Protein AF-A0A7C1VZG2-F1 (afdb_monomer)

Solvent-accessible surface area (backbone atoms only — not comparable to full-atom values): 20746 Å² total; per-residue (Å²): 132,78,43,41,34,34,38,37,45,49,67,39,69,94,71,36,30,38,39,40,37,34,20,39,73,89,64,48,80,74,31,67,35,80,45,73,56,49,68,76,61,43,69,51,52,51,30,42,50,36,44,66,66,42,38,72,68,43,35,73,30,78,43,99,89,41,104,49,66,36,50,52,58,54,49,51,41,51,46,7,24,46,40,20,51,70,69,39,20,67,69,40,34,52,65,74,67,55,81,78,54,62,30,37,41,36,38,37,33,67,77,49,55,78,40,34,54,47,34,32,58,70,50,40,55,72,44,44,25,13,88,41,85,94,45,71,27,39,27,72,64,22,29,35,20,51,34,74,46,72,41,96,69,72,71,89,65,87,70,82,72,88,85,62,60,99,83,52,64,46,30,36,37,40,38,31,23,74,43,46,88,92,66,72,66,66,50,67,62,38,49,52,51,43,50,48,46,42,62,70,60,25,46,83,80,39,64,66,45,80,48,78,44,70,70,79,35,27,74,65,58,50,28,53,51,28,40,73,63,52,29,36,45,32,38,40,40,37,32,54,35,39,73,35,26,36,40,24,27,32,100,86,71,43,77,32,80,43,40,28,44,51,57,51,50,42,31,50,76,30,62,21,51,77,30,55,31,38,37,40,51,20,28,18,19,44,20,51,47,43,92,73,56,78,68,58,52,63,55,49,71,78,62,78,74,86,79,75,91,59,61,65,73,93,55,73,56,83,28,37,72,42,13,21,37,54,34,28,43,76,63,63,30,78,39,38,39,18,14,43,36,78,70,55,65,73,54,46,39,52,39,52,46,40,23,47,42,30,33,62,53,70,60,40,54,70,50,52,10,47,10,46,27,42,31,57,51,64,71,38,94,86,54,60,67,69,64,63,60,19,68,40,60

Radius of gyration: 21.01 Å; Cα contacts (8 Å, |Δi|>4): 826; chains: 1; bounding box: 59×44×56 Å

Nearest PDB structures (foldseek):
  8tl0-assembly1_A  TM=5.746E-01  e=4.689E-08  Haliangium ochraceum
  8tl0-assembly1_C  TM=5.788E-01  e=1.585E-07  Haliangium ochraceum
  8tl0-assembly1_B  TM=5.160E-01  e=3.364E-08  Haliangium ochraceum
  8tl0-assembly1_D  TM=5.743E-01  e=2.336E-07  Haliangium ochraceum
  7xc7-assembly1_D  TM=5.995E-01  e=3.845E-07  Candidatus Scalindua brodae

Mean predicted aligned error: 8.51 Å

Sequence (393 aa):
MSNLFILDIETHPTENKATLRLRDARGEHIAAHQLHISGDHAFEWVGLFNTREHVERYADNLLPDKQTQLSADELIAQLGVFLGREVLGEAIFSQLYAGIQQRTLLIGLPDTEEDRLAAAFARVPWEIARPSLDKPPLLADHAFAVRAITGAQLPQDREIPLALARNETLRVLLIFADADESRPLAVRLERERLLTLFFEDILPTRLVQIDSLCYGVTRDTIAAQVRKAKGYHIVHWSGHGNHDSLVLLGADGKADILHGAELVTLFNKAGGFVPSLVFLSACHSGAFVSAADWAQWKAKINLGLQETKDLPESIATQQGYTSTALALLRAGVPQVVAMRYTVEDSYARQLAVRFYRYLLGEQHSADAALAMARGQLAAEAHIGAIVHTTPLL

Foldseek 3Di:
DAQEKEWEWADDVVQQKIKTWIAGLVRHTQDIDIDHQFPVCQLLLCCQLPVPVSLVVQAQHCDPPDNDHHHSQRSLLVSQQCCLPRVCHPRRNCVLPDDQEAHEYEYEAEQDQQPLVSLSVLLGLNQSHDNHSPTHGSLQRHLYAYHYDYDPDDDNDPFLALDDDPPGAAEEEEEAAAQDPVDGFPSVVLVVLQVCLCVPQFVVPGRYDYHYDHPQDDLVVLLVVLLVVQAHQEYEYAAEDDFQWGWHQDPVSHTDTHGLLNSQVSNVVSNHHQHLEYEDNYFQQSAQWDPDDPPVVVVVVVPDDDDPPTHNPVSVDRGGGGHSQNSSVVSPHNYYKFWNGDAHSVLSSQLVSQLCCCCRRVVDGSRSSNSVSLNVVVVPPPDRPVNSSTIHD

Secondary structure (DSSP, 8-state):
--SEEEEEEEEEGGGTEEEEEEEETT--EEEEEEEE--STTHHHHHHHHTHHHHHHHHTTSB-SS-S-B--HHHHHHHHHHHIIIIISHHHHHHHHHSSSS-EEEEEEE-S-TT-HHHHHHTT--GGG--SSTTS--HHHHH-EEEEEEESS---S-SS------TTPPEEEEEEEE---TTS---HHHHHHHHHHHIIIIITTTS-EEEEEE-SS--HHHHHHHHHHHT--SEEEEEE-EETTEEEEE-TTSSEEEE-HHHHHHHHHHTT----SEEEEESTTTT-----S-HHHHHHHHTTTPPPPTTS-GGG-S------HHHHHHHTT-S-EEEESS---HHHHHHHHHHHHIIIIIS---HHHHHHHHHHHHHTSTTS-HHHHTSEE-

pLDDT: mean 81.04, std 16.27, range [33.25, 97.81]

Structure (mmCIF, N/CA/C/O backbone):
data_AF-A0A7C1VZG2-F1
#
_entry.id   AF-A0A7C1VZG2-F1
#
loop_
_atom_site.group_PDB
_atom_site.id
_atom_site.type_symbol
_atom_site.label_atom_id
_atom_site.label_alt_id
_atom_site.label_comp_id
_atom_site.label_asym_id
_atom_site.label_entity_id
_atom_site.label_seq_id
_atom_site.pdbx_PDB_ins_code
_atom_site.Cartn_x
_atom_site.Cartn_y
_atom_site.Cartn_z
_atom_site.occupancy
_atom_site.B_iso_or_equiv
_atom_site.auth_seq_id
_atom_site.auth_comp_id
_atom_site.auth_asym_id
_atom_site.auth_atom_id
_atom_site.pdbx_PDB_model_num
ATOM 1 N N . MET A 1 1 ? -12.866 8.047 -19.973 1.00 54.44 1 MET A N 1
ATOM 2 C CA . MET A 1 1 ? -11.677 7.173 -19.896 1.00 54.44 1 MET A CA 1
ATOM 3 C C . MET A 1 1 ? -11.772 6.404 -18.589 1.00 54.44 1 MET A C 1
ATOM 5 O O . MET A 1 1 ? -12.346 6.946 -17.655 1.00 54.44 1 MET A O 1
ATOM 9 N N . SER A 1 2 ? -11.336 5.144 -18.544 1.00 61.97 2 SER A N 1
ATOM 10 C CA . SER A 1 2 ? -11.346 4.373 -17.293 1.00 61.97 2 SER A CA 1
ATOM 11 C C . SER A 1 2 ? -10.241 4.882 -16.367 1.00 61.97 2 SER A C 1
ATOM 13 O O . SER A 1 2 ? -9.118 5.092 -16.830 1.00 61.97 2 SER A O 1
ATOM 15 N N . ASN A 1 3 ? -10.555 5.057 -15.083 1.00 81.00 3 ASN A N 1
ATOM 16 C CA . ASN A 1 3 ? -9.554 5.327 -14.046 1.00 81.00 3 ASN A CA 1
ATOM 17 C C . ASN A 1 3 ? -8.938 4.030 -13.514 1.00 81.00 3 ASN A C 1
ATOM 19 O O . 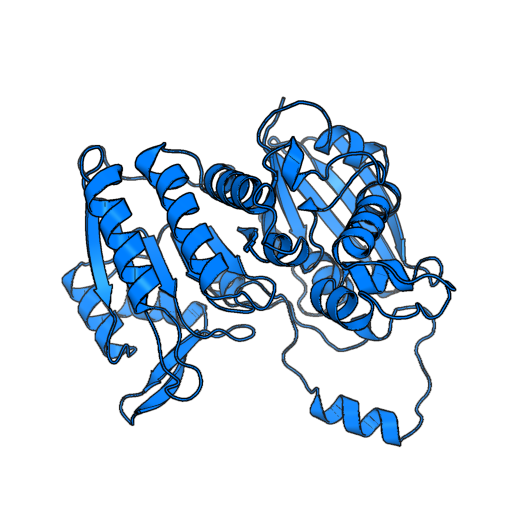ASN A 1 3 ? -7.837 4.063 -12.988 1.00 81.00 3 ASN A O 1
ATOM 23 N N . LEU A 1 4 ? -9.608 2.888 -13.696 1.00 86.94 4 LEU A N 1
ATOM 24 C CA . LEU A 1 4 ? -9.100 1.572 -13.323 1.00 86.94 4 LEU A CA 1
ATOM 25 C C . LEU A 1 4 ? -8.593 0.819 -14.555 1.00 86.94 4 LEU A C 1
ATOM 27 O O . LEU A 1 4 ? -9.323 0.677 -15.543 1.00 86.94 4 LEU A O 1
ATOM 31 N N . PHE A 1 5 ? -7.384 0.284 -14.448 1.00 90.19 5 PHE A N 1
ATOM 32 C CA . PHE A 1 5 ? -6.831 -0.710 -15.357 1.00 90.19 5 PHE A CA 1
ATOM 33 C C . PHE A 1 5 ? -6.475 -1.984 -14.608 1.00 90.19 5 PHE A C 1
ATOM 35 O O . PHE A 1 5 ? -6.144 -1.946 -13.425 1.00 90.19 5 PHE A O 1
ATOM 42 N N . ILE A 1 6 ? -6.503 -3.100 -15.324 1.00 91.50 6 ILE A N 1
ATOM 43 C CA . ILE A 1 6 ? -6.094 -4.408 -14.822 1.00 91.50 6 ILE A CA 1
ATOM 44 C C . ILE A 1 6 ? -4.891 -4.853 -15.648 1.00 91.50 6 ILE A C 1
ATOM 46 O O . ILE A 1 6 ? -4.981 -4.895 -16.871 1.00 91.50 6 ILE A O 1
ATOM 50 N N . LEU A 1 7 ? -3.776 -5.159 -14.996 1.00 93.50 7 LEU A N 1
ATOM 51 C CA . LEU A 1 7 ? -2.578 -5.706 -15.620 1.00 93.50 7 LEU A CA 1
ATOM 52 C C . LEU A 1 7 ? -2.412 -7.152 -15.169 1.00 93.50 7 LEU A C 1
ATOM 54 O O . LEU A 1 7 ? -1.949 -7.403 -14.057 1.00 93.50 7 LEU A O 1
ATOM 58 N N . ASP A 1 8 ? -2.793 -8.094 -16.026 1.00 92.31 8 ASP A N 1
ATOM 59 C CA . ASP A 1 8 ? -2.528 -9.507 -15.779 1.00 92.31 8 ASP A CA 1
ATOM 60 C C . ASP A 1 8 ? -1.114 -9.841 -16.208 1.00 92.31 8 ASP A C 1
ATOM 62 O O . ASP A 1 8 ? -0.709 -9.550 -17.337 1.00 92.31 8 ASP A O 1
ATOM 66 N N . ILE A 1 9 ? -0.385 -10.485 -15.312 1.00 91.56 9 ILE A N 1
ATOM 67 C CA . ILE A 1 9 ? 0.982 -10.916 -15.541 1.00 91.56 9 ILE A CA 1
ATOM 68 C C . ILE A 1 9 ? 0.967 -12.436 -15.554 1.00 91.56 9 ILE A C 1
ATOM 70 O O . ILE A 1 9 ? 0.788 -13.075 -14.526 1.00 91.56 9 ILE A O 1
ATOM 74 N N . GLU A 1 10 ? 1.143 -13.019 -16.732 1.00 91.31 10 GLU A N 1
ATOM 75 C CA . GLU A 1 10 ? 1.354 -14.455 -16.889 1.00 91.31 10 GLU A CA 1
ATOM 76 C C . GLU A 1 10 ? 2.856 -14.727 -16.922 1.00 91.31 10 GLU A C 1
ATOM 78 O O . GLU A 1 10 ? 3.575 -14.116 -17.711 1.00 91.31 10 GLU A O 1
ATOM 83 N N . THR A 1 11 ? 3.342 -15.625 -16.075 1.00 86.94 11 THR A N 1
ATOM 84 C CA . THR A 1 11 ? 4.767 -15.938 -15.940 1.00 86.94 11 THR A CA 1
ATOM 85 C C . THR A 1 11 ? 5.071 -17.347 -16.435 1.00 86.94 11 THR A C 1
ATOM 87 O O . THR A 1 11 ? 4.320 -18.292 -16.211 1.00 86.94 11 THR A O 1
ATOM 90 N N . HIS A 1 12 ? 6.216 -17.490 -17.103 1.00 86.06 12 HIS A N 1
ATOM 91 C CA . HIS A 1 12 ? 6.775 -18.770 -17.533 1.00 86.06 12 HIS A CA 1
ATOM 92 C C . HIS A 1 12 ? 8.226 -18.861 -17.036 1.00 86.06 12 HIS A C 1
ATOM 94 O O . HIS A 1 12 ? 9.162 -18.585 -17.798 1.00 86.06 12 HIS A O 1
ATOM 100 N N . PRO A 1 13 ? 8.444 -19.208 -15.750 1.00 78.31 13 PRO A N 1
ATOM 101 C CA . PRO A 1 13 ? 9.765 -19.143 -15.119 1.00 78.31 13 PRO A CA 1
ATOM 102 C C . PRO A 1 13 ? 10.828 -19.999 -15.809 1.00 78.31 13 PRO A C 1
ATOM 104 O O . PRO A 1 13 ? 11.981 -19.599 -15.879 1.00 78.31 13 PRO A O 1
ATOM 107 N N . THR A 1 14 ? 10.451 -21.154 -16.364 1.00 79.56 14 THR A N 1
ATOM 108 C CA . THR A 1 14 ? 11.375 -22.058 -17.073 1.00 79.56 14 THR A CA 1
ATOM 109 C C . THR A 1 14 ? 11.891 -21.493 -18.393 1.00 79.56 14 THR A C 1
ATOM 111 O O . THR A 1 14 ? 12.890 -21.976 -18.913 1.00 79.56 14 THR A O 1
ATOM 114 N N . GLU A 1 15 ? 11.201 -20.499 -18.954 1.00 80.62 15 GLU A N 1
ATOM 115 C CA . GLU A 1 15 ? 11.562 -19.847 -20.215 1.00 80.62 15 GLU A CA 1
ATOM 116 C C . GLU A 1 15 ? 12.084 -18.421 -20.014 1.00 80.62 15 GLU A C 1
ATOM 118 O O . GLU A 1 15 ? 12.368 -17.738 -21.000 1.00 80.62 15 GLU A O 1
ATOM 123 N N . ASN A 1 16 ? 12.168 -17.947 -18.765 1.00 80.44 16 ASN A N 1
ATOM 124 C CA . ASN A 1 16 ? 12.432 -16.549 -18.430 1.00 80.44 16 ASN A CA 1
ATOM 125 C C . ASN A 1 16 ? 11.523 -15.590 -19.214 1.00 80.44 16 ASN A C 1
ATOM 127 O O . ASN A 1 16 ? 11.980 -14.607 -19.799 1.00 80.44 16 ASN A O 1
ATOM 131 N N . LYS A 1 17 ? 10.226 -15.900 -19.296 1.00 88.75 17 LYS A N 1
ATOM 132 C CA . LYS A 1 17 ? 9.250 -15.076 -20.017 1.00 88.75 17 LYS A CA 1
ATOM 133 C C . LYS A 1 17 ? 8.122 -14.633 -19.110 1.00 88.75 17 LYS A C 1
ATOM 135 O O . LYS A 1 17 ? 7.727 -15.349 -18.191 1.00 88.75 17 LYS A O 1
ATOM 140 N N . ALA A 1 18 ? 7.563 -13.477 -19.434 1.00 91.69 18 ALA A N 1
ATOM 141 C CA . ALA A 1 18 ? 6.294 -13.033 -18.889 1.00 91.69 18 ALA A CA 1
ATOM 142 C C . ALA A 1 18 ? 5.453 -12.375 -19.982 1.00 91.69 18 ALA A C 1
ATOM 144 O O . ALA A 1 18 ? 5.991 -11.764 -20.902 1.00 91.69 18 ALA A O 1
ATOM 145 N N . THR A 1 19 ? 4.136 -12.492 -19.888 1.00 95.75 19 THR A N 1
ATOM 146 C CA . THR A 1 19 ? 3.198 -11.794 -20.764 1.00 95.75 19 THR A CA 1
ATOM 147 C C . THR A 1 19 ? 2.342 -10.874 -19.918 1.00 95.75 19 THR A C 1
ATOM 149 O O . THR A 1 19 ? 1.604 -11.329 -19.047 1.00 95.75 19 THR A O 1
ATOM 152 N N . LEU A 1 20 ? 2.435 -9.578 -20.191 1.00 96.81 20 LEU A N 1
ATOM 153 C CA . LEU A 1 20 ? 1.636 -8.544 -19.554 1.00 96.81 20 LEU A CA 1
ATOM 154 C C . LEU A 1 20 ? 0.430 -8.259 -20.441 1.00 96.81 20 LEU A C 1
ATOM 156 O O . LEU A 1 20 ? 0.589 -8.000 -21.633 1.00 96.81 20 LEU A O 1
ATOM 160 N N . ARG A 1 21 ? -0.776 -8.291 -19.876 1.00 96.38 21 ARG A N 1
ATOM 161 C CA . ARG A 1 21 ? -2.019 -7.962 -20.584 1.00 96.38 21 ARG A CA 1
ATOM 162 C C . ARG A 1 21 ? -2.768 -6.883 -19.825 1.00 96.38 21 ARG A C 1
ATOM 164 O O . ARG A 1 21 ? -3.188 -7.089 -18.692 1.00 96.38 21 ARG A O 1
ATOM 171 N N . LEU A 1 22 ? -2.935 -5.733 -20.465 1.00 95.31 22 LEU A N 1
ATOM 172 C CA . LEU A 1 22 ? -3.702 -4.615 -19.948 1.00 95.31 22 LEU A CA 1
ATOM 173 C C . LEU A 1 22 ? -5.163 -4.745 -20.380 1.00 95.31 22 LEU A C 1
ATOM 175 O O . LEU A 1 22 ? -5.468 -4.855 -21.572 1.00 95.31 22 LEU A O 1
ATOM 179 N N . ARG A 1 23 ? -6.068 -4.664 -19.411 1.00 92.75 23 ARG A N 1
ATOM 180 C CA . ARG A 1 23 ? -7.513 -4.608 -19.607 1.00 92.75 23 ARG A CA 1
ATOM 181 C C . ARG A 1 23 ? -8.095 -3.354 -18.972 1.00 92.75 23 ARG A C 1
ATOM 183 O O . ARG A 1 23 ? -7.536 -2.792 -18.027 1.00 92.75 23 ARG A O 1
ATOM 190 N N . ASP A 1 24 ? -9.225 -2.912 -19.502 1.00 89.00 24 ASP A N 1
ATOM 191 C CA . ASP A 1 24 ? -9.999 -1.836 -18.900 1.00 89.00 24 ASP A CA 1
ATOM 192 C C . ASP A 1 24 ? -10.769 -2.338 -17.667 1.00 89.00 24 ASP A C 1
ATOM 194 O O . ASP A 1 24 ? -10.741 -3.522 -17.318 1.00 89.00 24 ASP A O 1
ATOM 198 N N . ALA A 1 25 ? -11.510 -1.438 -17.018 1.00 82.75 25 ALA A N 1
ATOM 199 C CA . ALA A 1 25 ? -12.383 -1.812 -15.917 1.00 82.75 25 ALA A CA 1
ATOM 200 C C . ALA A 1 25 ? -13.319 -2.970 -16.305 1.00 82.75 25 ALA A C 1
ATOM 202 O O . ALA A 1 25 ? -13.472 -3.895 -15.519 1.00 82.75 25 ALA A O 1
ATOM 203 N N . ARG A 1 26 ? -13.925 -2.953 -17.502 1.00 84.12 26 ARG A N 1
ATOM 204 C CA . ARG A 1 26 ? -14.885 -3.961 -17.991 1.00 84.12 26 ARG A CA 1
ATOM 205 C C . ARG A 1 26 ? -14.258 -5.328 -18.272 1.00 84.12 26 ARG A C 1
ATOM 207 O O . ARG A 1 26 ? -15.008 -6.278 -18.477 1.00 84.12 26 ARG A O 1
ATOM 214 N N . GLY A 1 27 ? -12.934 -5.440 -18.211 1.00 85.69 27 GLY A N 1
ATOM 215 C CA . GLY A 1 27 ? -12.199 -6.641 -18.580 1.00 85.69 27 GLY A CA 1
ATOM 216 C C . GLY A 1 27 ? -11.967 -6.748 -20.087 1.00 85.69 27 GLY A C 1
ATOM 217 O O . GLY A 1 27 ? -11.534 -7.802 -20.548 1.00 85.69 27 GLY A O 1
ATOM 218 N N . GLU A 1 28 ? -12.238 -5.687 -20.852 1.00 90.44 28 GLU A N 1
ATOM 219 C CA . GLU A 1 28 ? -11.925 -5.633 -22.276 1.00 90.44 28 GLU A CA 1
ATOM 220 C C . GLU A 1 28 ? -10.417 -5.461 -22.459 1.00 90.44 28 GLU A C 1
ATOM 222 O O . GLU A 1 28 ? -9.779 -4.638 -21.801 1.00 90.44 28 GLU A O 1
ATOM 227 N N . HIS A 1 29 ? -9.835 -6.259 -23.352 1.00 94.75 29 HIS A N 1
ATOM 228 C CA . HIS A 1 29 ? -8.416 -6.184 -23.673 1.00 94.75 29 HIS A CA 1
ATOM 229 C C . HIS A 1 29 ? -8.073 -4.853 -24.351 1.00 94.75 29 HIS A C 1
ATOM 231 O O . HIS A 1 29 ? -8.687 -4.485 -25.352 1.00 94.75 29 HIS A O 1
ATOM 237 N N . ILE A 1 30 ? -7.039 -4.181 -23.844 1.00 95.25 30 ILE A N 1
ATOM 238 C CA . ILE A 1 30 ? -6.517 -2.926 -24.392 1.00 95.25 30 ILE A CA 1
ATOM 239 C C . ILE A 1 30 ? -5.205 -3.175 -25.138 1.00 95.25 30 ILE A C 1
ATOM 241 O O . ILE A 1 30 ? -5.076 -2.807 -26.303 1.00 95.25 30 ILE A O 1
ATOM 245 N N . ALA A 1 31 ? -4.227 -3.781 -24.466 1.00 97.25 31 ALA A N 1
ATOM 246 C CA . ALA A 1 31 ? -2.877 -3.968 -24.985 1.00 97.25 31 ALA A CA 1
ATOM 247 C C . ALA A 1 31 ? -2.200 -5.162 -24.308 1.00 97.25 31 ALA A C 1
ATOM 249 O O . ALA A 1 31 ? -2.560 -5.538 -23.195 1.00 97.25 31 ALA A O 1
ATOM 250 N N . ALA A 1 32 ? -1.182 -5.719 -24.955 1.00 97.38 32 ALA A N 1
ATOM 251 C CA . ALA A 1 32 ? -0.339 -6.750 -24.374 1.00 97.38 32 ALA A CA 1
ATOM 252 C C . ALA A 1 32 ? 1.121 -6.514 -24.750 1.00 97.38 32 ALA A C 1
ATOM 254 O O . ALA A 1 32 ? 1.411 -5.938 -25.800 1.00 97.38 32 ALA A O 1
ATOM 255 N N . HIS A 1 33 ? 2.025 -6.983 -23.900 1.00 97.81 33 HIS A N 1
ATOM 256 C CA . HIS A 1 33 ? 3.460 -6.930 -24.128 1.00 97.81 33 HIS A CA 1
ATOM 257 C C . HIS A 1 33 ? 4.104 -8.214 -23.618 1.00 97.81 33 HIS A C 1
ATOM 259 O O . HIS A 1 33 ? 3.797 -8.678 -22.518 1.00 97.81 33 HIS A O 1
ATOM 265 N N . GLN A 1 34 ? 4.963 -8.814 -24.437 1.00 96.38 34 GLN A N 1
ATOM 266 C CA . GLN A 1 34 ? 5.665 -10.042 -24.087 1.00 96.38 34 GLN A CA 1
ATOM 267 C C . GLN A 1 34 ? 7.112 -9.715 -23.741 1.00 96.38 34 GLN A C 1
ATOM 269 O O . GLN A 1 34 ? 7.814 -9.045 -24.495 1.00 96.38 34 GLN A O 1
ATOM 274 N N . LEU A 1 35 ? 7.547 -10.231 -22.602 1.00 92.12 35 LEU A N 1
ATOM 275 C CA . LEU A 1 35 ? 8.859 -10.013 -22.030 1.00 92.12 35 LEU A CA 1
ATOM 276 C C . LEU A 1 35 ? 9.692 -11.276 -22.124 1.00 92.12 35 LEU A C 1
ATOM 278 O O . LEU A 1 35 ? 9.211 -12.380 -21.855 1.00 92.12 35 LEU A O 1
ATOM 282 N N . HIS A 1 36 ? 10.968 -11.076 -22.426 1.00 85.81 36 HIS A N 1
ATOM 283 C CA . HIS A 1 36 ? 12.012 -12.049 -22.174 1.00 85.81 36 HIS A CA 1
ATOM 284 C C . HIS A 1 36 ? 13.008 -11.437 -21.191 1.00 85.81 36 HIS A C 1
ATOM 286 O O . HIS A 1 36 ? 13.511 -10.338 -21.410 1.00 85.81 36 HIS A O 1
ATOM 292 N N . ILE A 1 37 ? 13.243 -12.130 -20.084 1.00 82.00 37 ILE A N 1
ATOM 293 C CA . ILE A 1 37 ? 14.140 -11.701 -19.015 1.00 82.00 37 ILE A CA 1
ATOM 294 C C . ILE A 1 37 ? 15.491 -12.332 -19.315 1.00 82.00 37 ILE A C 1
ATOM 296 O O . ILE A 1 37 ? 15.752 -13.486 -18.983 1.00 82.00 37 ILE A O 1
ATOM 300 N N . SER A 1 38 ? 16.316 -11.579 -20.025 1.00 74.50 38 SER A N 1
ATOM 301 C CA . SER A 1 38 ? 17.675 -11.958 -20.393 1.00 74.50 38 SER A CA 1
ATOM 302 C C . SER A 1 38 ? 18.707 -11.327 -19.455 1.00 74.50 38 SER A C 1
ATOM 304 O O . SER A 1 38 ? 18.394 -10.430 -18.674 1.00 74.50 38 SER A O 1
ATOM 306 N N . GLY A 1 39 ? 19.966 -11.762 -19.575 1.00 64.56 39 GLY A N 1
ATOM 307 C CA . GLY A 1 39 ? 21.105 -11.080 -18.948 1.00 64.56 39 GLY A CA 1
ATOM 308 C C . GLY A 1 39 ? 21.329 -9.655 -19.476 1.00 64.56 39 GLY A C 1
ATOM 309 O O . GLY A 1 39 ? 21.880 -8.815 -18.763 1.00 64.56 39 GLY A O 1
ATOM 310 N N . ASP A 1 40 ? 20.845 -9.351 -20.683 1.00 68.19 40 ASP A N 1
ATOM 311 C CA . ASP A 1 40 ? 20.751 -7.978 -21.175 1.00 68.19 40 ASP A CA 1
ATOM 312 C C . ASP A 1 40 ? 19.794 -7.203 -20.252 1.00 68.19 40 ASP A C 1
ATOM 314 O O . ASP A 1 40 ? 18.644 -7.607 -20.076 1.00 68.19 40 ASP A O 1
ATOM 318 N N . HIS A 1 41 ? 20.278 -6.121 -19.634 1.00 78.69 41 HIS A N 1
ATOM 319 C CA . HIS A 1 41 ? 19.597 -5.362 -18.567 1.00 78.69 41 HIS A CA 1
ATOM 320 C C . HIS A 1 41 ? 19.507 -6.052 -17.193 1.00 78.69 41 HIS A C 1
ATOM 322 O O . HIS A 1 41 ? 18.617 -5.752 -16.394 1.00 78.69 41 HIS A O 1
ATOM 328 N N . ALA A 1 42 ? 20.433 -6.963 -16.866 1.00 77.62 42 ALA A N 1
ATOM 329 C CA . ALA A 1 42 ? 20.471 -7.607 -15.549 1.00 77.62 42 ALA A CA 1
ATOM 330 C C . ALA A 1 42 ? 20.489 -6.598 -14.382 1.00 77.62 42 ALA A C 1
ATOM 332 O O . ALA A 1 42 ? 19.834 -6.825 -13.364 1.00 77.62 42 ALA A O 1
ATOM 333 N N . PHE A 1 43 ? 21.200 -5.475 -14.532 1.00 80.19 43 PHE A N 1
ATOM 334 C CA . PHE A 1 43 ? 21.265 -4.425 -13.514 1.00 80.19 43 PHE A CA 1
ATOM 335 C C . PHE A 1 43 ? 19.880 -3.825 -13.232 1.00 80.19 43 PHE A C 1
ATOM 337 O O . PHE A 1 43 ? 19.463 -3.744 -12.074 1.00 80.19 43 PHE A O 1
ATOM 344 N N . GLU A 1 44 ? 19.141 -3.465 -14.281 1.00 86.62 44 GLU A N 1
ATOM 345 C CA . GLU A 1 44 ? 17.802 -2.898 -14.169 1.00 86.62 44 GLU A CA 1
ATOM 346 C C . GLU A 1 44 ? 16.776 -3.925 -13.670 1.00 86.62 44 GLU A C 1
ATOM 348 O O . GLU A 1 44 ? 15.946 -3.588 -12.827 1.00 86.62 44 GLU A O 1
ATOM 353 N N . TRP A 1 45 ? 16.855 -5.189 -14.101 1.00 84.06 45 TRP A N 1
ATOM 354 C CA . TRP A 1 45 ? 15.991 -6.260 -13.587 1.00 84.06 45 TRP A CA 1
ATOM 355 C C . TRP A 1 45 ? 16.187 -6.500 -12.089 1.00 84.06 45 TRP A C 1
ATOM 357 O O . TRP A 1 45 ? 15.211 -6.569 -11.337 1.00 84.06 45 TRP A O 1
ATOM 367 N N . VAL A 1 46 ? 17.441 -6.569 -11.627 1.00 80.50 46 VAL A N 1
ATOM 368 C CA . VAL A 1 46 ? 17.752 -6.658 -10.191 1.00 80.50 46 VAL A CA 1
ATOM 369 C C . VAL A 1 46 ? 17.204 -5.442 -9.452 1.00 80.50 46 VAL A C 1
ATOM 371 O O . VAL A 1 46 ? 16.611 -5.593 -8.382 1.00 80.50 46 VAL A O 1
ATOM 374 N N . GLY A 1 47 ? 17.366 -4.249 -10.027 1.00 83.25 47 GLY A N 1
ATOM 375 C CA . GLY A 1 47 ? 16.833 -3.017 -9.465 1.00 83.25 47 GLY A CA 1
ATOM 376 C C . GLY A 1 47 ? 15.307 -2.984 -9.399 1.00 83.25 47 GLY A C 1
ATOM 377 O O . GLY A 1 47 ? 14.756 -2.523 -8.408 1.00 83.25 47 GLY A O 1
ATOM 378 N N . LEU A 1 48 ? 14.580 -3.520 -10.376 1.00 87.69 48 LEU A N 1
ATOM 379 C CA . LEU A 1 48 ? 13.116 -3.567 -10.308 1.00 87.69 48 LEU A CA 1
ATOM 380 C C . LEU A 1 48 ? 12.597 -4.585 -9.292 1.00 87.69 48 LEU A C 1
ATOM 382 O O . LEU A 1 48 ? 11.636 -4.301 -8.580 1.00 87.69 48 LEU A O 1
ATOM 386 N N . PHE A 1 49 ? 13.229 -5.754 -9.186 1.00 84.50 49 PHE A N 1
ATOM 387 C CA . PHE A 1 49 ? 12.790 -6.798 -8.253 1.00 84.50 49 PHE A CA 1
ATOM 388 C C . PHE A 1 49 ? 13.246 -6.566 -6.808 1.00 84.50 49 PHE A C 1
ATOM 390 O O . PHE A 1 49 ? 12.731 -7.206 -5.885 1.00 84.50 49 PHE A O 1
ATOM 397 N N . ASN A 1 50 ? 14.205 -5.660 -6.599 1.00 78.75 50 ASN A N 1
ATOM 398 C CA . ASN A 1 50 ? 14.714 -5.299 -5.282 1.00 78.75 50 ASN A CA 1
ATOM 399 C C . ASN A 1 50 ? 15.102 -3.811 -5.188 1.00 78.75 50 ASN A C 1
ATOM 401 O O . ASN A 1 50 ? 16.237 -3.459 -4.864 1.00 78.75 50 ASN A O 1
ATOM 405 N N . THR A 1 51 ? 14.150 -2.927 -5.493 1.00 86.88 51 THR A N 1
ATOM 406 C CA . THR A 1 51 ? 14.409 -1.491 -5.697 1.00 86.88 51 THR A CA 1
ATOM 407 C C . THR A 1 51 ? 15.076 -0.812 -4.520 1.00 86.88 51 THR A C 1
ATOM 409 O O . THR A 1 51 ? 16.048 -0.087 -4.721 1.00 86.88 51 THR A O 1
ATOM 412 N N . ARG A 1 52 ? 14.619 -1.063 -3.292 1.00 83.94 52 ARG A N 1
ATOM 413 C CA . ARG A 1 52 ? 15.209 -0.410 -2.123 1.00 83.94 52 ARG A CA 1
ATOM 414 C C . ARG A 1 52 ? 16.658 -0.817 -1.893 1.00 83.94 52 ARG A C 1
ATOM 416 O O . ARG A 1 52 ? 17.510 0.059 -1.819 1.00 83.94 52 ARG A O 1
ATOM 423 N N . GLU A 1 53 ? 16.935 -2.116 -1.806 1.00 81.31 53 GLU A N 1
ATOM 424 C CA . GLU A 1 53 ? 18.295 -2.602 -1.551 1.00 81.31 53 GLU A CA 1
ATOM 425 C C . GLU A 1 53 ? 19.240 -2.206 -2.688 1.00 81.31 53 GLU A C 1
ATOM 427 O O . GLU A 1 53 ? 20.393 -1.857 -2.450 1.00 81.31 53 GLU A O 1
ATOM 432 N N . HIS A 1 54 ? 18.746 -2.218 -3.927 1.00 82.38 54 HIS A N 1
ATOM 433 C CA . HIS A 1 54 ? 19.507 -1.781 -5.087 1.00 82.38 54 HIS A CA 1
ATOM 434 C C .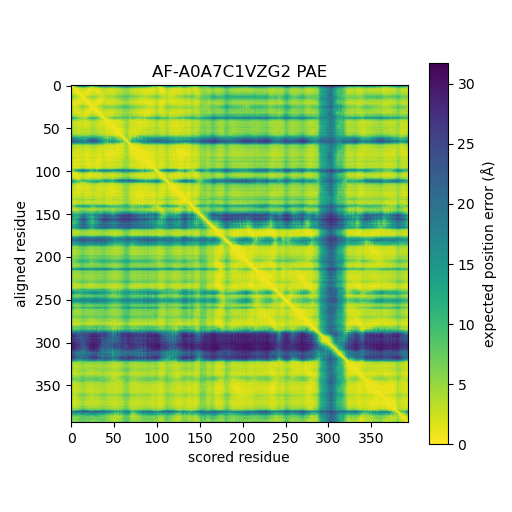 HIS A 1 54 ? 19.879 -0.295 -4.996 1.00 82.38 54 HIS A C 1
ATOM 436 O O . HIS A 1 54 ? 21.047 0.054 -5.151 1.00 82.38 54 HIS A O 1
ATOM 442 N N . VAL A 1 55 ? 18.915 0.579 -4.699 1.00 86.44 55 VAL A N 1
ATOM 443 C CA . VAL A 1 55 ? 19.169 2.018 -4.546 1.00 86.44 55 VAL A CA 1
ATOM 444 C C . VAL A 1 55 ? 20.098 2.285 -3.362 1.00 86.44 55 VAL A C 1
ATOM 446 O O . VAL A 1 55 ? 21.079 2.997 -3.528 1.00 86.44 55 VAL A O 1
ATOM 449 N N . GLU A 1 56 ? 19.865 1.672 -2.200 1.00 84.19 56 GLU A N 1
ATOM 450 C CA . GLU A 1 56 ? 20.733 1.826 -1.020 1.00 84.19 56 GLU A CA 1
ATOM 451 C C . GLU A 1 56 ? 22.167 1.334 -1.277 1.00 84.19 56 GLU A C 1
ATOM 453 O O . GLU A 1 56 ? 23.124 1.903 -0.756 1.00 84.19 56 GLU A O 1
ATOM 458 N N . ARG A 1 57 ? 22.335 0.286 -2.092 1.00 81.56 57 ARG A N 1
ATOM 459 C CA . ARG A 1 57 ? 23.651 -0.259 -2.443 1.00 81.56 57 ARG A CA 1
ATOM 460 C C . ARG A 1 57 ? 24.409 0.616 -3.434 1.00 81.56 57 ARG A C 1
ATOM 462 O O . ARG A 1 57 ? 25.628 0.724 -3.318 1.00 81.56 57 ARG A O 1
ATOM 469 N N . TYR A 1 58 ? 23.728 1.165 -4.434 1.00 84.19 58 TYR A N 1
ATOM 470 C CA . TYR A 1 58 ? 24.387 1.786 -5.586 1.00 84.19 58 TYR A CA 1
ATOM 471 C C . TYR A 1 58 ? 24.307 3.314 -5.619 1.00 84.19 58 TYR A C 1
ATOM 473 O O . TYR A 1 58 ? 25.089 3.919 -6.351 1.00 84.19 58 TYR A O 1
ATOM 481 N N . ALA A 1 59 ? 23.423 3.943 -4.841 1.00 86.00 59 ALA A N 1
ATOM 482 C CA . ALA A 1 59 ? 23.364 5.399 -4.754 1.00 86.00 59 ALA A CA 1
ATOM 483 C C . ALA A 1 59 ? 24.700 5.962 -4.254 1.00 86.00 59 ALA A C 1
ATOM 485 O O . ALA A 1 59 ? 25.294 5.436 -3.313 1.00 86.00 59 ALA A O 1
ATOM 486 N N . ASP A 1 60 ? 25.175 7.005 -4.932 1.00 84.06 60 ASP A N 1
ATOM 487 C CA . ASP A 1 60 ? 26.423 7.731 -4.665 1.00 84.06 60 ASP A CA 1
ATOM 488 C C . ASP A 1 60 ? 27.703 6.866 -4.719 1.00 84.06 60 ASP A C 1
ATOM 490 O O . ASP A 1 60 ? 28.806 7.333 -4.424 1.00 84.06 60 ASP A O 1
ATOM 494 N N . ASN A 1 61 ? 27.581 5.618 -5.183 1.00 79.25 61 ASN A N 1
ATOM 495 C CA . ASN A 1 61 ? 28.677 4.678 -5.381 1.00 79.25 61 ASN A CA 1
ATOM 496 C C . ASN A 1 61 ? 29.032 4.551 -6.871 1.00 79.25 61 ASN A C 1
ATOM 498 O O . ASN A 1 61 ? 28.225 4.817 -7.762 1.00 79.25 61 ASN A O 1
ATOM 502 N N . LEU A 1 62 ? 30.272 4.140 -7.158 1.00 71.88 62 LEU A N 1
ATOM 503 C CA . LEU A 1 62 ? 30.690 3.795 -8.520 1.00 71.88 62 LEU A CA 1
ATOM 504 C C . LEU A 1 62 ? 29.942 2.540 -8.974 1.00 71.88 62 LEU A C 1
ATOM 506 O O . LEU A 1 62 ? 30.026 1.493 -8.328 1.00 71.88 62 LEU A O 1
ATOM 510 N N . LEU A 1 63 ? 29.220 2.650 -10.085 1.00 72.00 63 LEU A N 1
ATOM 511 C CA . LEU A 1 63 ? 28.491 1.523 -10.648 1.00 72.00 63 LEU A CA 1
ATOM 512 C C . LEU A 1 63 ? 29.457 0.497 -11.262 1.00 72.00 63 LEU A C 1
ATOM 514 O O . LEU A 1 63 ? 30.478 0.899 -11.822 1.00 72.00 63 LEU A O 1
ATOM 518 N N . PRO A 1 64 ? 29.130 -0.812 -11.218 1.00 62.66 64 PRO A N 1
ATOM 519 C CA . PRO A 1 64 ? 30.010 -1.872 -11.723 1.00 62.66 64 PRO A CA 1
ATOM 520 C C . PRO A 1 64 ? 30.447 -1.664 -13.181 1.00 62.66 64 PRO A C 1
ATOM 522 O O . PRO A 1 64 ? 31.603 -1.910 -13.513 1.00 62.66 64 PRO A O 1
ATOM 525 N N . ASP A 1 65 ? 29.543 -1.120 -14.006 1.00 64.88 65 ASP A N 1
ATOM 526 C CA . ASP A 1 65 ? 29.725 -1.004 -15.459 1.00 64.88 65 ASP A CA 1
ATOM 527 C C . ASP A 1 65 ? 29.691 0.444 -15.977 1.00 64.88 65 ASP A C 1
ATOM 529 O O . ASP A 1 65 ? 29.924 0.697 -17.161 1.00 64.88 65 ASP A O 1
ATOM 533 N N . LYS A 1 66 ? 29.402 1.422 -15.109 1.00 60.25 66 LYS A N 1
ATOM 534 C CA . LYS A 1 66 ? 29.352 2.845 -15.473 1.00 60.25 66 LYS A CA 1
ATOM 535 C C . LYS A 1 66 ? 30.355 3.595 -14.602 1.00 60.25 66 LYS A C 1
ATOM 537 O O . LYS A 1 66 ? 30.252 3.579 -13.381 1.00 60.25 66 LYS A O 1
ATOM 542 N N . GLN A 1 67 ? 31.308 4.300 -15.217 1.00 62.06 67 GLN A N 1
ATOM 543 C CA . GLN A 1 67 ? 32.243 5.208 -14.524 1.00 62.06 67 GLN A CA 1
ATOM 544 C C . GLN A 1 67 ? 31.530 6.480 -14.022 1.00 62.06 67 GLN A C 1
ATOM 546 O O . GLN A 1 67 ? 32.010 7.598 -14.191 1.00 62.06 67 GLN A O 1
ATOM 551 N N . THR A 1 68 ? 30.323 6.337 -13.489 1.00 76.94 68 THR A N 1
ATOM 552 C CA . THR A 1 68 ? 29.427 7.433 -13.144 1.00 76.94 68 THR A CA 1
ATOM 553 C C . THR A 1 68 ? 28.747 7.083 -11.834 1.00 76.94 68 THR A C 1
ATOM 555 O O . THR A 1 68 ? 28.245 5.972 -11.670 1.00 76.94 68 THR A O 1
ATOM 558 N N . GLN A 1 69 ? 28.763 8.032 -10.906 1.00 84.69 69 GLN A N 1
ATOM 559 C CA . GLN A 1 69 ? 27.960 7.977 -9.693 1.00 84.69 69 GLN A CA 1
ATOM 560 C C . GLN A 1 69 ? 26.569 8.503 -10.027 1.00 84.69 69 GLN A C 1
ATOM 562 O O . GLN A 1 69 ? 26.440 9.472 -10.775 1.00 84.69 69 GLN A O 1
ATOM 567 N N . LEU A 1 70 ? 25.550 7.845 -9.491 1.00 86.88 70 LEU A N 1
ATOM 568 C CA . LEU A 1 70 ? 24.166 8.275 -9.603 1.00 86.88 70 LEU A CA 1
ATOM 569 C C . LEU A 1 70 ? 23.610 8.462 -8.202 1.00 86.88 70 LEU A C 1
ATOM 571 O O . LEU A 1 70 ? 23.801 7.605 -7.340 1.00 86.88 70 LEU A O 1
ATOM 575 N N . SER A 1 71 ? 22.879 9.546 -8.003 1.00 90.12 71 SER A N 1
ATOM 576 C CA . SER A 1 71 ? 22.048 9.730 -6.820 1.00 90.12 71 SER A CA 1
ATOM 577 C C . SER A 1 71 ? 20.921 8.689 -6.768 1.00 90.12 71 SER A C 1
ATOM 579 O O . SER A 1 71 ? 20.571 8.049 -7.768 1.00 90.12 71 SER A O 1
ATOM 581 N N . ALA A 1 72 ? 20.298 8.541 -5.597 1.00 88.81 72 ALA A N 1
ATOM 582 C CA . ALA A 1 72 ? 19.137 7.667 -5.426 1.00 88.81 72 ALA A CA 1
ATOM 583 C C . ALA A 1 72 ? 17.987 8.008 -6.396 1.00 88.81 72 ALA A C 1
ATOM 585 O O . ALA A 1 72 ? 17.378 7.108 -6.981 1.00 88.81 72 ALA A O 1
ATOM 586 N N . ASP A 1 73 ? 17.725 9.298 -6.613 1.00 89.38 73 ASP A N 1
ATOM 587 C CA . ASP A 1 73 ? 16.663 9.766 -7.506 1.00 89.38 73 ASP A CA 1
ATOM 588 C C . ASP A 1 73 ? 16.982 9.461 -8.976 1.00 89.38 73 ASP A C 1
ATOM 590 O O . ASP A 1 73 ? 16.093 9.074 -9.736 1.00 89.38 73 ASP A O 1
ATOM 594 N N . GLU A 1 74 ? 18.250 9.567 -9.382 1.00 91.19 74 GLU A N 1
ATOM 595 C CA . GLU A 1 74 ? 18.694 9.207 -10.733 1.00 91.19 74 GLU A CA 1
ATOM 596 C C . GLU A 1 74 ? 18.612 7.698 -10.984 1.00 91.19 74 GLU A C 1
ATOM 598 O O . GLU A 1 74 ? 18.197 7.284 -12.069 1.00 91.19 74 GLU A O 1
ATOM 603 N N . LEU A 1 75 ? 18.944 6.867 -9.989 1.00 91.25 75 LEU A N 1
ATOM 604 C CA . LEU A 1 75 ? 18.767 5.413 -10.077 1.00 91.25 75 LEU A CA 1
ATOM 605 C C . LEU A 1 75 ? 17.292 5.043 -10.239 1.00 91.25 75 LEU A C 1
ATOM 607 O O . LEU A 1 75 ? 16.939 4.286 -11.143 1.00 91.25 75 LEU A O 1
ATOM 611 N N . ILE A 1 76 ? 16.412 5.622 -9.420 1.00 92.62 76 ILE A N 1
ATOM 612 C CA . ILE A 1 76 ? 14.963 5.390 -9.517 1.00 92.62 76 ILE A CA 1
ATOM 613 C C . ILE A 1 76 ? 14.421 5.890 -10.851 1.00 92.62 76 ILE A C 1
ATOM 615 O O . ILE A 1 76 ? 13.604 5.216 -11.475 1.00 92.62 76 ILE A O 1
ATOM 619 N N . ALA A 1 77 ? 14.897 7.041 -11.327 1.00 93.81 77 ALA A N 1
ATOM 620 C CA . ALA A 1 77 ? 14.533 7.563 -12.633 1.00 93.81 77 ALA A CA 1
ATOM 621 C C . ALA A 1 77 ? 14.928 6.600 -13.762 1.00 93.81 77 ALA A C 1
ATOM 623 O O . ALA A 1 77 ? 14.118 6.370 -14.659 1.00 93.81 77 ALA A O 1
ATOM 624 N N . GLN A 1 78 ? 16.131 6.017 -13.715 1.00 93.81 78 GLN A N 1
ATOM 625 C CA . GLN A 1 78 ? 16.582 5.033 -14.704 1.00 93.81 78 GLN A CA 1
ATOM 626 C C . GLN A 1 78 ? 15.738 3.756 -14.662 1.00 93.81 78 GLN A C 1
ATOM 628 O O . GLN A 1 78 ? 15.263 3.317 -15.711 1.00 93.81 78 GLN A O 1
ATOM 633 N N . LEU A 1 79 ? 15.468 3.218 -13.468 1.00 95.00 79 LEU A N 1
ATOM 634 C CA . LEU A 1 79 ? 14.571 2.070 -13.299 1.00 95.00 79 LEU A CA 1
ATOM 635 C C . LEU A 1 79 ? 13.159 2.374 -13.812 1.00 95.00 79 LEU A C 1
ATOM 637 O O . LEU A 1 79 ? 12.545 1.534 -14.463 1.00 95.00 79 LEU A O 1
ATOM 641 N N . GLY A 1 80 ? 12.659 3.589 -13.590 1.00 96.25 80 GLY A N 1
ATOM 642 C CA . GLY A 1 80 ? 11.367 4.036 -14.096 1.00 96.25 80 GLY A CA 1
ATOM 643 C C . GLY A 1 80 ? 11.293 4.126 -15.619 1.00 96.25 80 GLY A C 1
ATOM 644 O O . GLY A 1 80 ? 10.268 3.770 -16.202 1.00 96.25 80 GLY A O 1
ATOM 645 N N . VAL A 1 81 ? 12.371 4.559 -16.282 1.00 97.00 81 VAL A N 1
ATOM 646 C CA . VAL A 1 81 ? 12.448 4.555 -17.753 1.00 97.00 81 VAL A CA 1
ATOM 647 C C . VAL A 1 81 ? 12.464 3.124 -18.283 1.00 97.00 81 VAL A C 1
ATOM 649 O O . VAL A 1 81 ? 11.719 2.815 -19.211 1.00 97.00 81 VAL A O 1
ATOM 652 N N . PHE A 1 82 ? 13.260 2.243 -17.674 1.00 96.38 82 PHE A N 1
ATOM 653 C CA . PHE A 1 82 ? 13.296 0.825 -18.034 1.00 96.38 82 PHE A CA 1
ATOM 654 C C . PHE A 1 82 ? 11.920 0.163 -17.858 1.00 96.38 82 PHE A C 1
ATOM 656 O O . PHE A 1 82 ? 11.419 -0.496 -18.768 1.00 96.38 82 PHE A O 1
ATOM 663 N N . LEU A 1 83 ? 11.250 0.430 -16.735 1.00 97.12 83 LEU A N 1
ATOM 664 C CA . LEU A 1 83 ? 9.909 -0.068 -16.441 1.00 97.12 83 LEU A CA 1
ATOM 665 C C . LEU A 1 83 ? 8.865 0.410 -17.460 1.00 97.12 83 LEU A C 1
ATOM 667 O O . LEU A 1 83 ? 8.037 -0.377 -17.911 1.00 97.12 83 LEU A O 1
ATOM 671 N N . GLY A 1 84 ? 8.903 1.687 -17.846 1.00 96.50 84 GLY A N 1
ATOM 672 C CA . GLY A 1 84 ? 7.977 2.245 -18.832 1.00 96.50 84 GLY A CA 1
ATOM 673 C C . GLY A 1 84 ? 8.208 1.716 -20.248 1.00 96.50 84 GLY A C 1
ATOM 674 O O . GLY A 1 84 ? 7.251 1.387 -20.946 1.00 96.50 84 GLY A O 1
ATOM 675 N N . ARG A 1 85 ? 9.471 1.626 -20.679 1.00 95.31 85 ARG A N 1
ATOM 676 C CA . ARG A 1 85 ? 9.826 1.332 -22.075 1.00 95.31 85 ARG A CA 1
ATOM 677 C C . ARG A 1 85 ? 9.973 -0.152 -22.364 1.00 95.31 85 ARG A C 1
ATOM 679 O O . ARG A 1 85 ? 9.384 -0.630 -23.326 1.00 95.31 85 ARG A O 1
ATOM 686 N N . GLU A 1 86 ? 10.732 -0.858 -21.537 1.00 94.81 86 GLU A N 1
ATOM 687 C CA . GLU A 1 86 ? 11.110 -2.247 -21.801 1.00 94.81 86 GLU A CA 1
ATOM 688 C C . GLU A 1 86 ? 10.129 -3.224 -21.150 1.00 94.81 86 GLU A C 1
ATOM 690 O O . GLU A 1 86 ? 9.731 -4.207 -21.772 1.00 94.81 86 GLU A O 1
ATOM 695 N N . VAL A 1 87 ? 9.689 -2.932 -19.917 1.00 96.06 87 VAL A N 1
ATOM 696 C CA . VAL A 1 87 ? 8.833 -3.847 -19.141 1.00 96.06 87 VAL A CA 1
ATOM 697 C C . VAL A 1 87 ? 7.351 -3.687 -19.466 1.00 96.06 87 VAL A C 1
ATOM 699 O O . VAL A 1 87 ? 6.672 -4.680 -19.687 1.00 96.06 87 VAL A O 1
ATOM 702 N N . LEU A 1 88 ? 6.812 -2.468 -19.490 1.00 97.12 88 LEU A N 1
ATOM 703 C CA . LEU A 1 88 ? 5.415 -2.248 -19.886 1.00 97.12 88 LEU A CA 1
ATOM 704 C C . LEU A 1 88 ? 5.262 -2.247 -21.412 1.00 97.12 88 LEU A C 1
ATOM 706 O O . LEU A 1 88 ? 4.253 -2.723 -21.929 1.00 97.12 88 LEU A O 1
ATOM 710 N N . GLY A 1 89 ? 6.259 -1.737 -22.136 1.00 96.00 89 GLY A N 1
ATOM 711 C CA . GLY A 1 89 ? 6.169 -1.532 -23.578 1.00 96.00 89 GLY A CA 1
ATOM 712 C C . GLY A 1 89 ? 5.293 -0.330 -23.948 1.00 96.00 89 GLY A C 1
ATOM 713 O O . GLY A 1 89 ? 4.413 0.100 -23.197 1.00 96.00 89 GLY A O 1
ATOM 714 N N . GLU A 1 90 ? 5.507 0.215 -25.147 1.00 95.62 90 GLU A N 1
ATOM 715 C CA . GLU A 1 90 ? 4.834 1.433 -25.630 1.00 95.62 90 GLU A CA 1
ATOM 716 C C . GLU A 1 90 ? 3.298 1.321 -25.608 1.00 95.62 90 GLU A C 1
ATOM 718 O O . GLU A 1 90 ? 2.600 2.251 -25.190 1.00 95.62 90 GLU A O 1
ATOM 723 N N . ALA A 1 91 ? 2.762 0.165 -26.012 1.00 96.31 91 ALA A N 1
ATOM 724 C CA . ALA A 1 91 ? 1.323 -0.055 -26.129 1.00 96.31 91 ALA A CA 1
ATOM 725 C C . ALA A 1 91 ? 0.594 -0.009 -24.775 1.00 96.31 91 ALA A C 1
ATOM 727 O O . ALA A 1 91 ? -0.484 0.574 -24.685 1.00 96.31 91 ALA A O 1
ATOM 728 N N . ILE A 1 92 ? 1.173 -0.591 -23.719 1.00 96.56 92 ILE A N 1
ATOM 729 C CA . ILE A 1 92 ? 0.594 -0.550 -22.368 1.00 96.56 92 ILE A CA 1
ATOM 730 C C . ILE A 1 92 ? 0.894 0.803 -21.721 1.00 96.56 92 ILE A C 1
ATOM 732 O O . ILE A 1 92 ? -0.010 1.452 -21.194 1.00 96.56 92 ILE A O 1
ATOM 736 N N . PHE A 1 93 ? 2.152 1.252 -21.774 1.00 95.62 93 PHE A N 1
ATOM 737 C CA . PHE A 1 93 ? 2.580 2.454 -21.065 1.00 95.62 93 PHE A CA 1
ATOM 738 C C . PHE A 1 93 ? 1.848 3.710 -21.550 1.00 95.62 93 PHE A C 1
ATOM 740 O O . PHE A 1 93 ? 1.405 4.508 -20.727 1.00 95.62 93 PHE A O 1
ATOM 747 N N . SER A 1 94 ? 1.636 3.865 -22.860 1.00 93.62 94 SER A N 1
ATOM 748 C CA . SER A 1 94 ? 0.892 5.009 -23.412 1.00 93.62 94 SER A CA 1
ATOM 749 C C . SER A 1 94 ? -0.540 5.117 -22.871 1.00 93.62 94 SER A C 1
ATOM 751 O O . SER A 1 94 ? -1.033 6.224 -22.672 1.00 93.62 94 SER A O 1
ATOM 753 N N . GLN A 1 95 ? -1.197 3.994 -22.569 1.00 92.81 95 GLN A N 1
ATOM 754 C CA . GLN A 1 95 ? -2.546 3.975 -21.991 1.00 92.81 95 GLN A CA 1
ATOM 755 C C . GLN A 1 95 ? -2.543 4.405 -20.523 1.00 92.81 95 GLN A C 1
ATOM 757 O O . GLN A 1 95 ? -3.427 5.147 -20.089 1.00 92.81 95 GLN A O 1
ATOM 762 N N . LEU A 1 96 ? -1.530 3.963 -19.772 1.00 91.56 96 LEU A N 1
ATOM 763 C CA . LEU A 1 96 ? -1.344 4.329 -18.369 1.00 91.56 96 LEU A CA 1
ATOM 764 C C . LEU A 1 96 ? -0.916 5.794 -18.208 1.00 91.56 96 LEU A C 1
ATOM 766 O O . LEU A 1 96 ? -1.343 6.440 -17.257 1.00 91.56 96 LEU A O 1
ATOM 770 N N . TYR A 1 97 ? -0.116 6.313 -19.142 1.00 91.75 97 TYR A N 1
ATOM 771 C CA . TYR A 1 97 ? 0.469 7.657 -19.097 1.00 91.75 97 TYR A CA 1
ATOM 772 C C . TYR A 1 97 ? -0.366 8.738 -19.805 1.00 91.75 97 TYR A C 1
ATOM 774 O O . TYR A 1 97 ? -0.042 9.919 -19.745 1.00 91.75 97 TYR A O 1
ATOM 782 N N . ALA A 1 98 ? -1.417 8.375 -20.541 1.00 86.94 98 ALA A N 1
ATOM 783 C CA . ALA A 1 98 ? -2.275 9.371 -21.177 1.00 86.94 98 ALA A CA 1
ATOM 784 C C . ALA A 1 98 ? -3.165 10.090 -20.144 1.00 86.94 98 ALA A C 1
ATOM 786 O O . ALA A 1 98 ? -3.682 9.461 -19.226 1.00 86.94 98 ALA A O 1
ATOM 787 N N . GLY A 1 99 ? -3.485 11.368 -20.364 1.00 80.75 99 GLY A N 1
ATOM 788 C CA . GLY A 1 99 ? -4.494 12.106 -19.584 1.00 80.75 99 GLY A CA 1
ATOM 789 C C . GLY A 1 99 ? -3.964 12.775 -18.308 1.00 80.75 99 GLY A C 1
ATOM 790 O O . GLY A 1 99 ? -2.768 12.900 -18.126 1.00 80.75 99 GLY A O 1
ATOM 791 N N . ILE A 1 100 ? -4.877 13.285 -17.468 1.00 66.19 100 ILE A N 1
ATOM 792 C CA . ILE A 1 100 ? -4.564 14.030 -16.221 1.00 66.19 100 ILE A CA 1
ATOM 793 C C . ILE A 1 100 ? -5.503 13.573 -15.083 1.00 66.19 100 ILE A C 1
ATOM 795 O O . ILE A 1 100 ? -5.940 14.352 -14.242 1.00 66.19 100 ILE A O 1
ATOM 799 N N . GLN A 1 101 ? -5.951 12.317 -15.119 1.00 75.69 101 GLN A N 1
ATOM 800 C CA . GLN A 1 101 ? -6.894 11.783 -14.131 1.00 75.69 101 GLN A CA 1
ATOM 801 C C . GLN A 1 101 ? -6.179 10.837 -13.172 1.00 75.69 101 GLN A C 1
ATOM 803 O O . GLN A 1 101 ? -5.197 10.206 -13.555 1.00 75.69 101 GLN A O 1
ATOM 808 N N . GLN A 1 102 ? -6.702 10.736 -11.946 1.00 83.88 102 GLN A N 1
ATOM 809 C CA . GLN A 1 102 ? -6.299 9.718 -10.977 1.00 83.88 102 GLN A CA 1
ATOM 810 C C . GLN A 1 102 ? -6.462 8.332 -11.606 1.00 83.88 102 GLN A C 1
ATOM 812 O O . GLN A 1 102 ? -7.512 8.032 -12.182 1.00 83.88 102 GLN A O 1
ATOM 817 N N . ARG A 1 103 ? -5.423 7.500 -11.512 1.00 86.81 103 ARG A N 1
ATOM 818 C CA . ARG A 1 103 ? -5.427 6.143 -12.070 1.00 86.81 103 ARG A CA 1
ATOM 819 C C . ARG A 1 103 ? -5.129 5.098 -11.009 1.00 86.81 103 ARG A C 1
ATOM 821 O O . ARG A 1 103 ? -4.242 5.281 -10.182 1.00 86.81 103 ARG A O 1
ATOM 828 N N . THR A 1 104 ? -5.828 3.979 -11.095 1.00 88.44 104 THR A N 1
ATOM 829 C CA . THR A 1 104 ? -5.589 2.769 -10.315 1.00 88.44 104 THR A CA 1
ATOM 830 C C . THR A 1 104 ? -5.166 1.654 -11.263 1.00 88.44 104 THR A C 1
ATOM 832 O O . THR A 1 104 ? -5.861 1.364 -12.239 1.00 88.44 104 THR A O 1
ATOM 835 N N . LEU A 1 105 ? -4.042 1.010 -10.963 1.00 90.69 105 LEU A N 1
ATOM 836 C CA . LEU A 1 105 ? -3.582 -0.199 -11.634 1.00 90.69 105 LEU A CA 1
ATOM 837 C C . LEU A 1 105 ? -3.734 -1.391 -10.701 1.00 90.69 105 LEU A C 1
ATOM 839 O O . LEU A 1 105 ? -3.077 -1.468 -9.664 1.00 90.69 105 LEU A O 1
ATOM 843 N N . LEU A 1 106 ? -4.596 -2.319 -11.089 1.00 89.44 106 LEU A N 1
ATOM 844 C CA . LEU A 1 106 ? -4.764 -3.594 -10.421 1.00 89.44 106 LEU A CA 1
ATOM 845 C C . LEU A 1 106 ? -3.832 -4.630 -11.050 1.00 89.44 106 LEU A C 1
ATOM 847 O O . LEU A 1 106 ? -3.999 -4.981 -12.214 1.00 89.44 106 LEU A O 1
ATOM 851 N N . ILE A 1 107 ? -2.864 -5.116 -10.281 1.00 88.56 107 ILE A N 1
ATOM 852 C CA . ILE A 1 107 ? -1.915 -6.149 -10.692 1.00 88.56 107 ILE A CA 1
ATOM 853 C C . ILE A 1 107 ? -2.520 -7.521 -10.397 1.00 88.56 107 ILE A C 1
ATOM 855 O O . ILE A 1 107 ? -2.774 -7.846 -9.235 1.00 88.56 107 ILE A O 1
ATOM 859 N N . GLY A 1 108 ? -2.749 -8.306 -11.450 1.00 87.19 108 GLY A N 1
ATOM 860 C CA . GLY A 1 108 ? -3.164 -9.703 -11.369 1.00 87.19 108 GLY A CA 1
ATOM 861 C C . GLY A 1 108 ? -1.965 -10.629 -11.550 1.00 87.19 108 GL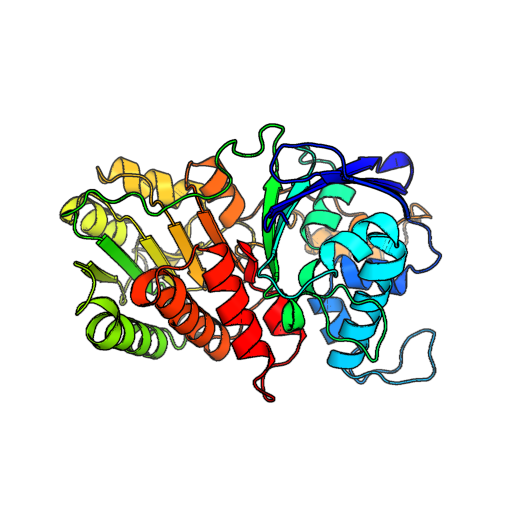Y A C 1
ATOM 862 O O . GLY A 1 108 ? -1.338 -10.625 -12.608 1.00 87.19 108 GLY A O 1
ATOM 863 N N . LEU A 1 109 ? -1.656 -11.423 -10.525 1.00 83.25 109 LEU A N 1
ATOM 864 C CA . LEU A 1 109 ? -0.566 -12.406 -10.533 1.00 83.25 109 LEU A CA 1
ATOM 865 C C . LEU A 1 109 ? -1.111 -13.836 -10.398 1.00 83.25 109 LEU A C 1
ATOM 867 O O . LEU A 1 109 ? -2.161 -14.031 -9.771 1.00 83.25 109 LEU A O 1
ATOM 871 N N . PRO A 1 110 ? -0.413 -14.846 -10.953 1.00 76.88 110 PRO A N 1
ATOM 872 C CA . PRO A 1 110 ? -0.822 -16.238 -10.834 1.00 76.88 110 PRO A CA 1
ATOM 873 C C . PRO A 1 110 ? -0.790 -16.696 -9.372 1.00 76.88 110 PRO A C 1
ATOM 875 O O . PRO A 1 110 ? 0.065 -16.292 -8.585 1.00 76.88 110 PRO A O 1
ATOM 878 N N . ASP A 1 111 ? -1.744 -17.555 -9.011 1.00 69.56 111 ASP A N 1
ATOM 879 C CA . ASP A 1 111 ? -1.897 -18.097 -7.657 1.00 69.56 111 ASP A CA 1
ATOM 880 C C . ASP A 1 111 ? -1.015 -19.332 -7.461 1.00 69.56 111 ASP A C 1
ATOM 882 O O . ASP A 1 111 ? -1.486 -20.466 -7.374 1.00 69.56 111 ASP A O 1
ATOM 886 N N . THR A 1 112 ? 0.296 -19.121 -7.494 1.00 64.44 112 THR A N 1
ATOM 887 C CA . THR A 1 112 ? 1.279 -20.201 -7.394 1.00 64.44 112 THR A CA 1
ATOM 888 C C . THR A 1 112 ? 2.387 -19.796 -6.438 1.00 64.44 112 THR A C 1
ATOM 890 O O . THR A 1 112 ? 3.230 -18.964 -6.771 1.00 64.44 112 THR A O 1
ATOM 893 N N . GLU A 1 113 ? 2.418 -20.416 -5.258 1.00 58.91 113 GLU A N 1
ATOM 894 C CA . GLU A 1 113 ? 3.435 -20.148 -4.228 1.00 58.91 113 GLU A CA 1
ATOM 895 C C . GLU A 1 113 ? 4.858 -20.541 -4.664 1.00 58.91 113 GLU A C 1
ATOM 897 O O . GLU A 1 113 ? 5.826 -20.137 -4.033 1.00 58.91 113 GLU A O 1
ATOM 902 N N . GLU A 1 114 ? 5.006 -21.298 -5.753 1.00 66.19 114 GLU A N 1
ATOM 903 C CA . GLU A 1 114 ? 6.303 -21.728 -6.286 1.00 66.19 114 GLU A CA 1
ATOM 904 C C . GLU A 1 114 ? 6.832 -20.833 -7.423 1.00 66.19 114 GLU A C 1
ATOM 906 O O . GLU A 1 114 ? 8.001 -20.952 -7.807 1.00 66.19 114 GLU A O 1
ATOM 911 N N . ASP A 1 115 ? 6.008 -19.927 -7.965 1.00 75.31 115 ASP A N 1
ATOM 912 C CA . ASP A 1 115 ? 6.412 -19.072 -9.081 1.00 75.31 115 ASP A CA 1
ATOM 913 C C . ASP A 1 115 ? 7.230 -17.870 -8.595 1.00 75.31 115 ASP A C 1
ATOM 915 O O . ASP A 1 115 ? 6.730 -16.806 -8.217 1.00 75.31 115 ASP A O 1
ATOM 919 N N . ARG A 1 116 ? 8.549 -18.055 -8.653 1.00 73.44 116 ARG A N 1
ATOM 920 C CA . ARG A 1 116 ? 9.543 -17.050 -8.263 1.00 73.44 116 ARG A CA 1
ATOM 921 C C . ARG A 1 116 ? 9.474 -15.786 -9.110 1.00 73.44 116 ARG A C 1
ATOM 923 O O . ARG A 1 116 ? 9.811 -14.709 -8.620 1.00 73.44 116 ARG A O 1
ATOM 930 N N . LEU A 1 117 ? 9.066 -15.907 -10.371 1.00 78.44 117 LEU A N 1
ATOM 931 C CA . LEU A 1 117 ? 8.986 -14.766 -11.265 1.00 78.44 117 LEU A CA 1
ATOM 932 C C . LEU A 1 117 ? 7.741 -13.929 -10.957 1.00 78.44 117 LEU A C 1
ATOM 934 O O . LEU A 1 117 ? 7.831 -12.704 -10.893 1.00 78.44 117 LEU A O 1
ATOM 938 N N . ALA A 1 118 ? 6.611 -14.568 -10.657 1.00 81.31 118 ALA A N 1
ATOM 939 C CA . ALA A 1 118 ? 5.420 -13.886 -10.161 1.00 81.31 118 ALA A CA 1
ATOM 940 C C . ALA A 1 118 ? 5.703 -13.159 -8.836 1.00 81.31 118 ALA A C 1
ATOM 942 O O . ALA A 1 118 ? 5.367 -11.983 -8.687 1.00 81.31 118 ALA A O 1
ATOM 943 N N . ALA A 1 119 ? 6.415 -13.807 -7.905 1.00 76.12 119 ALA A N 1
ATOM 944 C CA . ALA A 1 119 ? 6.866 -13.175 -6.663 1.00 76.12 119 ALA A CA 1
ATOM 945 C C . ALA A 1 119 ? 7.812 -11.979 -6.908 1.00 76.12 119 ALA A C 1
ATOM 947 O O . ALA A 1 119 ? 7.828 -11.015 -6.141 1.00 76.12 119 ALA A O 1
ATOM 948 N N . ALA A 1 120 ? 8.612 -12.008 -7.977 1.00 79.50 120 ALA A N 1
ATOM 949 C CA . ALA A 1 120 ? 9.431 -10.876 -8.404 1.00 79.50 120 ALA A CA 1
ATOM 950 C C . ALA A 1 120 ? 8.585 -9.710 -8.936 1.00 79.50 120 ALA A C 1
ATOM 952 O O . ALA A 1 120 ? 8.747 -8.583 -8.468 1.00 79.50 120 ALA A O 1
ATOM 953 N N . PHE A 1 121 ? 7.615 -9.977 -9.812 1.00 86.19 121 PHE A N 1
ATOM 954 C CA . PHE A 1 121 ? 6.692 -8.955 -10.317 1.00 86.19 121 PHE A CA 1
ATOM 955 C C . PHE A 1 121 ? 5.812 -8.326 -9.229 1.00 86.19 121 PHE A C 1
ATOM 957 O O . PHE A 1 121 ? 5.489 -7.142 -9.314 1.00 86.19 121 PHE A O 1
ATOM 964 N N . ALA A 1 122 ? 5.489 -9.069 -8.170 1.00 81.19 122 ALA A N 1
ATOM 965 C CA . ALA A 1 122 ? 4.754 -8.558 -7.011 1.00 81.19 122 ALA A CA 1
ATOM 966 C C . ALA A 1 122 ? 5.479 -7.416 -6.273 1.00 81.19 122 ALA A C 1
ATOM 968 O O . ALA A 1 122 ? 4.847 -6.601 -5.602 1.00 81.19 122 ALA A O 1
ATOM 969 N N . ARG A 1 123 ? 6.812 -7.351 -6.392 1.00 79.69 123 ARG A N 1
ATOM 970 C CA . ARG A 1 123 ? 7.667 -6.349 -5.736 1.00 79.69 123 ARG A CA 1
ATOM 971 C C . ARG A 1 123 ? 7.940 -5.121 -6.599 1.00 79.69 123 ARG A C 1
ATOM 973 O O . ARG A 1 123 ? 8.506 -4.156 -6.086 1.00 79.69 123 ARG A O 1
ATOM 980 N N . VAL A 1 124 ? 7.564 -5.155 -7.878 1.00 88.88 124 VAL A N 1
ATOM 981 C CA . VAL A 1 124 ? 7.856 -4.078 -8.827 1.00 88.88 124 VAL A CA 1
ATOM 982 C C . VAL A 1 124 ? 7.083 -2.814 -8.431 1.00 88.88 124 VAL A C 1
ATOM 984 O O . VAL A 1 124 ? 5.858 -2.861 -8.284 1.00 88.88 124 VAL A O 1
ATOM 987 N N . PRO A 1 125 ? 7.757 -1.661 -8.282 1.00 91.25 125 PRO A N 1
ATOM 988 C CA . PRO A 1 125 ? 7.100 -0.404 -7.949 1.00 91.25 125 PRO A CA 1
ATOM 989 C C . PRO A 1 125 ? 6.501 0.261 -9.198 1.00 91.25 125 PRO A C 1
ATOM 991 O O . PRO A 1 125 ? 7.003 1.274 -9.671 1.00 91.25 125 PRO A O 1
ATOM 994 N N . TRP A 1 126 ? 5.425 -0.307 -9.751 1.00 93.44 126 TRP A N 1
ATOM 995 C CA . TRP A 1 126 ? 4.789 0.101 -11.021 1.00 93.44 126 TRP A CA 1
ATOM 996 C C . TRP A 1 126 ? 4.606 1.615 -11.218 1.00 93.44 126 TRP A C 1
ATOM 998 O O . TRP A 1 126 ? 4.743 2.131 -12.325 1.00 93.44 126 TRP A O 1
ATOM 1008 N N . GLU A 1 127 ? 4.345 2.345 -10.141 1.00 92.06 127 GLU A N 1
ATOM 1009 C CA . GLU A 1 127 ? 4.169 3.796 -10.124 1.00 92.06 127 GLU A CA 1
ATOM 1010 C C . GLU A 1 127 ? 5.407 4.631 -10.520 1.00 92.06 127 GLU A C 1
ATOM 1012 O O . GLU A 1 127 ? 5.256 5.824 -10.797 1.00 92.06 127 GLU A O 1
ATOM 1017 N N . ILE A 1 128 ? 6.620 4.052 -10.527 1.00 93.69 128 ILE A N 1
ATOM 1018 C CA . ILE A 1 128 ? 7.845 4.772 -10.920 1.00 93.69 128 ILE A CA 1
ATOM 1019 C C . ILE A 1 128 ? 8.014 4.826 -12.436 1.00 93.69 128 ILE A C 1
ATOM 1021 O O . ILE A 1 128 ? 8.896 5.535 -12.919 1.00 93.69 128 ILE A O 1
ATOM 1025 N N . ALA A 1 129 ? 7.193 4.083 -13.187 1.00 95.50 129 ALA A N 1
ATOM 1026 C CA . ALA A 1 129 ? 7.283 4.035 -14.635 1.00 95.50 129 ALA A CA 1
ATOM 1027 C C . ALA A 1 129 ? 7.189 5.448 -15.231 1.00 95.50 129 ALA A C 1
ATOM 1029 O O . ALA A 1 129 ? 6.337 6.256 -14.844 1.00 95.50 129 ALA A O 1
ATOM 1030 N N . ARG A 1 130 ? 8.080 5.747 -16.177 1.00 94.44 130 ARG A N 1
ATOM 1031 C CA . ARG A 1 130 ? 8.173 7.042 -16.862 1.00 94.44 130 ARG A CA 1
ATOM 1032 C C . ARG A 1 130 ? 8.624 6.869 -18.311 1.00 94.44 130 ARG A C 1
ATOM 1034 O O . ARG A 1 130 ? 9.314 5.897 -18.611 1.00 94.44 130 ARG A O 1
ATOM 1041 N N . PRO A 1 131 ? 8.294 7.816 -19.208 1.00 94.62 131 PRO A N 1
ATOM 1042 C CA . PRO A 1 131 ? 8.693 7.704 -20.610 1.00 94.62 131 PRO A CA 1
ATOM 1043 C C . PRO A 1 131 ? 10.186 7.986 -20.823 1.00 94.62 131 PRO A C 1
ATOM 1045 O O . PRO A 1 131 ? 10.830 7.359 -21.661 1.00 94.62 131 PRO A O 1
ATOM 1048 N N . SER A 1 132 ? 10.738 8.941 -20.075 1.00 95.12 132 SER A N 1
ATOM 1049 C CA . SER A 1 132 ? 12.119 9.415 -20.194 1.00 95.12 132 SER A CA 1
ATOM 1050 C C . SER A 1 132 ? 12.554 10.129 -18.908 1.00 95.12 132 SER A C 1
ATOM 1052 O O . SER A 1 132 ? 11.733 10.397 -18.029 1.00 95.12 132 SER A O 1
ATOM 1054 N N . LEU A 1 133 ? 13.853 10.426 -18.776 1.00 93.06 133 LEU A N 1
ATOM 1055 C CA . LEU A 1 133 ? 14.421 11.043 -17.566 1.00 93.06 133 LEU A CA 1
ATOM 1056 C C . LEU A 1 133 ? 13.905 12.471 -17.310 1.00 93.06 133 LEU A C 1
ATOM 1058 O O . LEU A 1 133 ? 13.818 12.886 -16.159 1.00 93.06 133 LEU A O 1
ATOM 1062 N N . ASP A 1 134 ? 13.531 13.200 -18.363 1.00 92.12 134 ASP A N 1
ATOM 1063 C CA . ASP A 1 134 ? 13.005 14.571 -18.306 1.00 92.12 134 ASP A CA 1
ATOM 1064 C C . ASP A 1 134 ? 11.498 14.643 -18.001 1.00 92.12 134 ASP A C 1
ATOM 1066 O O . ASP A 1 134 ? 10.948 15.732 -17.831 1.00 92.12 134 ASP A O 1
ATOM 1070 N N . LYS A 1 135 ? 10.810 13.498 -17.935 1.00 92.06 135 LYS A N 1
ATOM 1071 C CA . LYS A 1 135 ? 9.355 13.423 -17.760 1.00 92.06 135 LYS A CA 1
ATOM 1072 C C . LYS A 1 135 ? 8.978 12.850 -16.398 1.00 92.06 135 LYS A C 1
ATOM 1074 O O . LYS A 1 135 ? 9.630 11.915 -15.937 1.00 92.06 135 LYS A O 1
ATOM 1079 N N . PRO A 1 136 ? 7.932 13.359 -15.723 1.00 90.62 136 PRO A N 1
ATOM 1080 C CA . PRO A 1 136 ? 7.519 12.854 -14.411 1.00 90.62 136 PRO A CA 1
ATOM 1081 C C . PRO A 1 136 ? 7.088 11.374 -14.476 1.00 90.62 136 PRO A C 1
ATOM 1083 O O . PRO A 1 136 ? 6.628 10.926 -15.531 1.00 90.62 136 PRO A O 1
ATOM 1086 N N . PRO A 1 137 ? 7.249 10.601 -13.382 1.00 91.94 137 PRO A N 1
ATOM 1087 C CA . PRO A 1 137 ? 6.708 9.248 -13.296 1.00 91.94 137 PRO A CA 1
ATOM 1088 C C . PRO A 1 137 ? 5.185 9.262 -13.151 1.00 91.94 137 PRO A C 1
ATOM 1090 O O . PRO A 1 137 ? 4.597 10.294 -12.813 1.00 91.94 137 PRO A O 1
ATOM 1093 N N . LEU A 1 138 ? 4.556 8.098 -13.347 1.00 91.31 138 LEU A N 1
ATOM 1094 C CA . LEU A 1 138 ? 3.110 7.919 -13.163 1.00 91.31 138 LEU A CA 1
ATOM 1095 C C . LEU A 1 138 ? 2.630 8.457 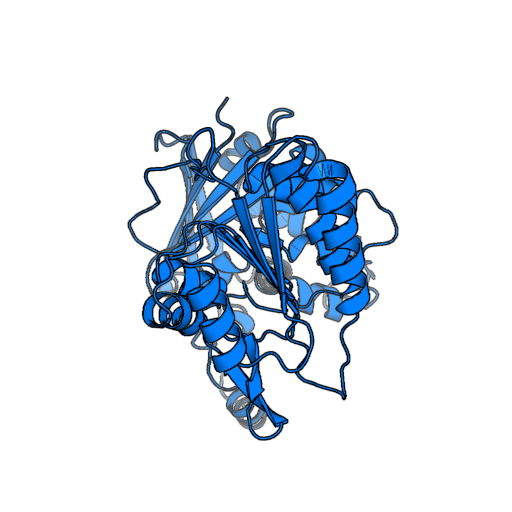-11.807 1.00 91.31 138 LEU A C 1
ATOM 1097 O O . LEU A 1 138 ? 1.613 9.146 -11.753 1.00 91.31 138 LEU A O 1
ATOM 1101 N N . LEU A 1 139 ? 3.382 8.211 -10.726 1.00 88.12 139 LEU A N 1
ATOM 1102 C CA . LEU A 1 139 ? 3.035 8.694 -9.386 1.00 88.12 139 LEU A CA 1
ATOM 1103 C C . LEU A 1 139 ? 2.787 10.210 -9.329 1.00 88.12 139 LEU A C 1
ATOM 1105 O O . LEU A 1 139 ? 1.804 10.642 -8.731 1.00 88.12 139 LEU A O 1
ATOM 1109 N N . ALA A 1 140 ? 3.683 11.001 -9.924 1.00 83.69 140 ALA A N 1
ATOM 1110 C CA . ALA A 1 140 ? 3.675 12.455 -9.784 1.00 83.69 140 ALA A CA 1
ATOM 1111 C C . ALA A 1 140 ? 2.628 13.129 -10.680 1.00 83.69 140 ALA A C 1
ATOM 1113 O O . ALA A 1 140 ? 2.036 14.124 -10.280 1.00 83.69 140 ALA A O 1
ATOM 1114 N N . ASP A 1 141 ? 2.395 12.586 -11.876 1.00 77.56 141 ASP A N 1
ATOM 1115 C CA . ASP A 1 141 ? 1.572 13.242 -12.900 1.00 77.56 141 ASP A CA 1
ATOM 1116 C C . ASP A 1 141 ? 0.111 12.745 -12.904 1.00 77.56 141 ASP A C 1
ATOM 1118 O O . ASP A 1 141 ? -0.798 13.459 -13.315 1.00 77.56 141 ASP A O 1
ATOM 1122 N N . HIS A 1 142 ? -0.139 11.532 -12.389 1.00 76.12 142 HIS A N 1
ATOM 1123 C CA . HIS A 1 142 ? -1.439 10.857 -12.512 1.00 76.12 142 HIS A CA 1
ATOM 1124 C C . HIS A 1 142 ? -2.069 10.442 -11.182 1.00 76.12 142 HIS A C 1
ATOM 1126 O O . HIS A 1 142 ? -3.054 9.708 -11.209 1.00 76.12 142 HIS A O 1
ATOM 1132 N N . ALA A 1 143 ? -1.508 10.834 -10.027 1.00 78.62 143 ALA A N 1
ATOM 1133 C CA . ALA A 1 143 ? -1.930 10.323 -8.715 1.00 78.62 143 ALA A CA 1
ATOM 1134 C C . ALA A 1 143 ? -2.175 8.800 -8.787 1.00 78.62 143 ALA A C 1
ATOM 1136 O O . ALA A 1 143 ? -3.289 8.302 -8.602 1.00 78.62 143 ALA A O 1
ATOM 1137 N N . PHE A 1 144 ? -1.126 8.064 -9.153 1.00 84.38 144 PHE A N 1
ATOM 1138 C CA . PHE A 1 144 ? -1.224 6.653 -9.511 1.00 84.38 144 PHE A CA 1
ATOM 1139 C C . PHE A 1 144 ? -1.268 5.740 -8.275 1.00 84.38 144 PHE A C 1
ATOM 1141 O O . PHE A 1 144 ? -0.341 5.733 -7.461 1.00 84.38 144 PHE A O 1
ATOM 1148 N N . ALA A 1 145 ? -2.334 4.949 -8.148 1.00 85.50 145 ALA A N 1
ATOM 1149 C CA . ALA A 1 145 ? -2.498 3.909 -7.138 1.00 85.50 145 ALA A CA 1
ATOM 1150 C C . ALA A 1 145 ? -2.185 2.530 -7.728 1.00 85.50 145 ALA A C 1
ATOM 1152 O O . ALA A 1 145 ? -2.548 2.235 -8.866 1.00 85.50 145 ALA A O 1
ATOM 1153 N N . VAL A 1 146 ? -1.559 1.665 -6.932 1.00 84.75 146 VAL A N 1
ATOM 1154 C CA . VAL A 1 146 ? -1.302 0.267 -7.290 1.00 84.75 146 VAL A CA 1
ATOM 1155 C C . VAL A 1 146 ? -2.021 -0.616 -6.283 1.00 84.75 146 VAL A C 1
ATOM 1157 O O . VAL A 1 146 ? -1.785 -0.472 -5.083 1.00 84.75 146 VAL A O 1
ATOM 1160 N N . ARG A 1 147 ? -2.860 -1.522 -6.794 1.00 84.19 147 ARG A N 1
ATOM 1161 C CA . ARG A 1 147 ? -3.465 -2.621 -6.038 1.00 84.19 147 ARG A CA 1
ATOM 1162 C C . ARG A 1 147 ? -2.809 -3.933 -6.440 1.00 84.19 147 ARG A C 1
ATOM 1164 O O . ARG A 1 147 ? -2.722 -4.206 -7.636 1.00 84.19 147 ARG A O 1
ATOM 1171 N N . ALA A 1 148 ? -2.385 -4.752 -5.486 1.00 75.69 148 ALA A N 1
ATOM 1172 C CA . ALA A 1 148 ? -1.821 -6.072 -5.783 1.00 75.69 148 ALA A CA 1
ATOM 1173 C C . ALA A 1 148 ? -2.760 -7.185 -5.304 1.00 75.69 148 ALA A C 1
ATOM 1175 O O . ALA A 1 148 ? -3.079 -7.263 -4.120 1.00 75.69 148 ALA A O 1
ATOM 1176 N N . ILE A 1 149 ? -3.189 -8.065 -6.214 1.00 71.81 149 ILE A N 1
ATOM 1177 C CA . ILE A 1 149 ? -4.023 -9.227 -5.882 1.00 71.81 149 ILE A CA 1
ATOM 1178 C C . ILE A 1 149 ? -3.399 -10.487 -6.490 1.00 71.81 149 ILE A C 1
ATOM 1180 O O . ILE A 1 149 ? -3.058 -10.520 -7.671 1.00 71.81 149 ILE A O 1
ATOM 1184 N N . THR A 1 150 ? -3.302 -11.551 -5.692 1.00 64.94 150 THR A N 1
ATOM 1185 C CA . THR A 1 150 ? -3.147 -12.919 -6.216 1.00 64.94 150 THR A CA 1
ATOM 1186 C C . THR A 1 150 ? -4.435 -13.682 -6.150 1.00 64.94 150 THR A C 1
ATOM 1188 O O . THR A 1 150 ? -5.175 -13.568 -5.172 1.00 64.94 150 THR A O 1
ATOM 1191 N N . GLY A 1 151 ? -4.629 -14.537 -7.142 1.00 60.38 151 GLY A N 1
ATOM 1192 C CA . GLY A 1 151 ? -5.790 -15.404 -7.213 1.00 60.38 151 GLY A CA 1
ATOM 1193 C C . GLY A 1 151 ? -6.474 -15.299 -8.564 1.00 60.38 151 GLY A C 1
ATOM 1194 O O . GLY A 1 151 ? -6.454 -14.259 -9.219 1.00 60.38 151 GLY A O 1
ATOM 1195 N N . ALA A 1 152 ? -7.149 -16.377 -8.955 1.00 45.59 152 ALA A N 1
ATOM 1196 C CA . ALA A 1 152 ? -7.921 -16.436 -10.196 1.00 45.59 152 ALA A CA 1
ATOM 1197 C C . ALA A 1 152 ? -9.184 -15.544 -10.192 1.00 45.59 152 ALA A C 1
ATOM 1199 O O . ALA A 1 152 ? -9.821 -15.375 -11.231 1.00 45.59 152 ALA A O 1
ATOM 1200 N N . GLN A 1 153 ? -9.569 -14.976 -9.044 1.00 52.19 153 GLN A N 1
ATOM 1201 C CA . GLN A 1 153 ? -10.739 -14.110 -8.913 1.00 52.19 153 GLN A CA 1
ATOM 1202 C C . GLN A 1 153 ? -10.320 -12.706 -8.490 1.00 52.19 153 GLN A C 1
ATOM 1204 O O . GLN A 1 153 ? -10.245 -12.379 -7.308 1.00 52.19 153 GLN A O 1
ATOM 1209 N N . LEU A 1 154 ? -10.092 -11.857 -9.492 1.00 54.47 154 LEU A N 1
ATOM 1210 C CA . LEU A 1 154 ? -10.123 -10.412 -9.297 1.00 54.47 154 LEU A CA 1
ATOM 1211 C C . LEU A 1 154 ? -11.509 -10.045 -8.732 1.00 54.47 154 LEU A C 1
ATOM 1213 O O . LEU A 1 154 ? -12.515 -10.526 -9.270 1.00 54.47 154 LEU A O 1
ATOM 1217 N N . PRO A 1 155 ? -11.599 -9.224 -7.670 1.00 55.38 155 PRO A N 1
ATOM 1218 C CA . PRO A 1 155 ? -12.877 -8.768 -7.148 1.00 55.38 155 PRO A CA 1
ATOM 1219 C C . PRO A 1 155 ? -13.714 -8.159 -8.277 1.00 55.38 155 PRO A C 1
ATOM 1221 O O . PRO A 1 155 ? -13.230 -7.314 -9.032 1.00 55.38 155 PRO A O 1
ATOM 1224 N N . GLN A 1 156 ? -14.973 -8.590 -8.406 1.00 49.94 156 GLN A N 1
ATOM 1225 C CA . GLN A 1 156 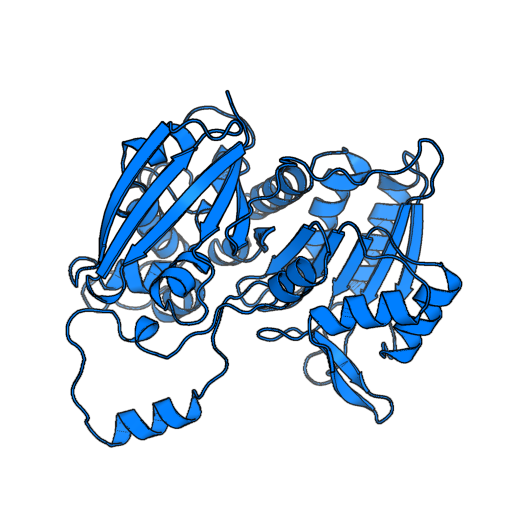? -15.907 -7.967 -9.353 1.00 49.94 156 GLN A CA 1
ATOM 1226 C C . GLN A 1 156 ? -16.153 -6.493 -8.994 1.00 49.94 156 GLN A C 1
ATOM 1228 O O . GLN A 1 156 ? -16.383 -5.674 -9.888 1.00 49.94 156 GLN A O 1
ATOM 1233 N N . ASP A 1 157 ? -16.033 -6.159 -7.704 1.00 50.09 157 ASP A N 1
ATOM 1234 C CA . ASP A 1 157 ? -16.191 -4.811 -7.174 1.00 50.09 157 ASP A CA 1
ATOM 1235 C C . ASP A 1 157 ? -14.885 -4.014 -7.266 1.00 50.09 157 ASP A C 1
ATOM 1237 O O . ASP A 1 157 ? -13.896 -4.232 -6.566 1.00 50.09 157 ASP A O 1
ATOM 1241 N N . ARG A 1 158 ? -14.916 -3.068 -8.204 1.00 58.97 158 ARG A N 1
ATOM 1242 C CA . ARG A 1 158 ? -13.800 -2.223 -8.654 1.00 58.97 158 ARG A CA 1
ATOM 1243 C C . ARG A 1 158 ? -13.488 -1.090 -7.675 1.00 58.97 158 ARG A C 1
ATOM 1245 O O . ARG A 1 158 ? -12.338 -0.675 -7.539 1.00 58.97 158 ARG A O 1
ATOM 1252 N N . GLU A 1 159 ? -14.490 -0.659 -6.923 1.00 61.56 159 GLU A N 1
ATOM 1253 C CA . GLU A 1 159 ? -14.367 0.202 -5.752 1.00 61.56 159 GLU A CA 1
ATOM 1254 C C . GLU A 1 159 ? -14.995 -0.526 -4.575 1.00 61.56 159 GLU A C 1
ATOM 1256 O O . GLU A 1 159 ? -16.120 -1.009 -4.675 1.00 61.56 159 GLU A O 1
ATOM 1261 N N . ILE A 1 160 ? -14.272 -0.604 -3.463 1.00 62.62 160 ILE A N 1
ATOM 1262 C CA . ILE A 1 160 ? -14.798 -1.161 -2.224 1.00 62.62 160 ILE A CA 1
ATOM 1263 C C . ILE A 1 160 ? -15.126 0.040 -1.328 1.00 62.62 160 ILE A C 1
ATOM 1265 O O . ILE A 1 160 ? -14.240 0.566 -0.644 1.00 62.62 160 ILE A O 1
ATOM 1269 N N . PRO A 1 161 ? -16.364 0.563 -1.367 1.00 64.94 161 PRO A N 1
ATOM 1270 C CA . PRO A 1 161 ? -16.736 1.672 -0.509 1.00 64.94 161 PRO A CA 1
ATOM 1271 C C . PRO A 1 161 ? -16.704 1.229 0.956 1.00 64.94 161 PRO A C 1
ATOM 1273 O O . PRO A 1 161 ? -17.034 0.091 1.294 1.00 64.94 161 PRO A O 1
ATOM 1276 N N . LEU A 1 162 ? -16.384 2.163 1.854 1.00 71.06 162 LEU A N 1
ATOM 1277 C CA . LEU A 1 162 ? -16.744 2.046 3.269 1.00 71.06 162 LEU A CA 1
ATOM 1278 C C . LEU A 1 162 ? -18.272 2.159 3.369 1.00 71.06 162 LEU A C 1
ATOM 1280 O O . LEU A 1 162 ? -18.804 3.240 3.629 1.00 71.06 162 LEU A O 1
ATOM 1284 N N . ALA A 1 163 ? -18.972 1.062 3.075 1.00 63.69 163 ALA A N 1
ATOM 1285 C CA . ALA A 1 163 ? -20.425 0.986 3.070 1.00 63.69 163 ALA A CA 1
ATOM 1286 C C . ALA A 1 163 ? -20.954 1.118 4.504 1.00 63.69 163 ALA A C 1
ATOM 1288 O O . ALA A 1 163 ? -21.031 0.144 5.245 1.00 63.69 163 ALA A O 1
ATOM 1289 N N . LEU A 1 164 ? -21.294 2.344 4.894 1.00 69.25 164 LEU A N 1
ATOM 1290 C CA . LEU A 1 164 ? -21.988 2.635 6.143 1.00 69.25 164 LEU A CA 1
ATOM 1291 C C . LEU A 1 164 ? -23.445 2.961 5.844 1.00 69.25 164 LEU A C 1
ATOM 1293 O O . LEU A 1 164 ? -23.748 3.640 4.856 1.00 69.25 164 LEU A O 1
ATOM 1297 N N . ALA A 1 165 ? -24.354 2.544 6.723 1.00 72.50 165 ALA A N 1
ATOM 1298 C CA . ALA A 1 165 ? -25.712 3.069 6.662 1.00 72.50 165 ALA A CA 1
ATOM 1299 C C . ALA A 1 165 ? -25.704 4.595 6.890 1.00 72.50 165 ALA A C 1
ATOM 1301 O O . ALA A 1 165 ? -24.828 5.136 7.563 1.00 72.50 165 ALA A O 1
ATOM 1302 N N . ARG A 1 166 ? -26.718 5.303 6.372 1.00 64.25 166 ARG A N 1
ATOM 1303 C CA . ARG A 1 166 ? -26.801 6.782 6.367 1.00 64.25 166 ARG A CA 1
ATOM 1304 C C . ARG A 1 166 ? -26.622 7.448 7.747 1.00 64.25 166 ARG A C 1
ATOM 1306 O O . ARG A 1 166 ? -26.262 8.616 7.797 1.00 64.25 166 ARG A O 1
ATOM 1313 N N . ASN A 1 167 ? -26.838 6.705 8.835 1.00 73.88 167 ASN A N 1
ATOM 1314 C CA . ASN A 1 167 ? -26.687 7.157 10.223 1.00 73.88 167 ASN A CA 1
ATOM 1315 C C . ASN A 1 167 ? -25.781 6.233 11.061 1.00 73.88 167 ASN A C 1
ATOM 1317 O O . ASN A 1 167 ? -25.831 6.268 12.290 1.00 73.88 167 ASN A O 1
ATOM 1321 N N . GLU A 1 168 ? -25.011 5.351 10.427 1.00 85.50 168 GLU A N 1
ATOM 1322 C CA . GLU A 1 168 ? -24.089 4.478 11.142 1.00 85.50 168 GLU A CA 1
ATOM 1323 C C . GLU A 1 168 ? -22.802 5.227 11.497 1.00 85.50 168 GLU A C 1
ATOM 1325 O O . GLU A 1 168 ? -22.158 5.842 10.647 1.00 85.50 168 GLU A O 1
ATOM 1330 N N . THR A 1 169 ? -22.417 5.156 12.771 1.00 91.75 169 THR A N 1
ATOM 1331 C CA . THR A 1 169 ? -21.153 5.711 13.254 1.00 91.75 169 THR A CA 1
ATOM 1332 C C . THR A 1 169 ? -19.982 4.908 12.690 1.00 91.75 169 THR A C 1
ATOM 1334 O O . THR A 1 169 ? -19.856 3.708 12.951 1.00 91.75 169 THR A O 1
ATOM 1337 N N . LEU A 1 170 ? -19.077 5.579 11.973 1.00 93.38 170 LEU A N 1
ATOM 1338 C CA . LEU A 1 170 ? -17.811 4.982 11.559 1.00 93.38 170 LEU A CA 1
ATOM 1339 C C . LEU A 1 170 ? -16.998 4.640 12.814 1.00 93.38 170 LEU A C 1
ATOM 1341 O O . LEU A 1 170 ? -16.775 5.493 13.661 1.00 93.38 170 LEU A O 1
ATOM 1345 N N . ARG A 1 171 ? -16.524 3.401 12.929 1.00 95.69 171 ARG A N 1
ATOM 1346 C CA . ARG A 1 171 ? -15.780 2.905 14.096 1.00 95.69 171 ARG A CA 1
ATOM 1347 C C . ARG A 1 171 ? -14.342 2.698 13.659 1.00 95.69 171 ARG A C 1
ATOM 1349 O O . ARG A 1 171 ? -14.102 1.856 12.792 1.00 95.69 171 ARG A O 1
ATOM 1356 N N . VAL A 1 172 ? -13.425 3.454 14.247 1.00 97.06 172 VAL A N 1
ATOM 1357 C CA . VAL A 1 172 ? -11.994 3.420 13.941 1.00 97.06 172 VAL A CA 1
ATOM 1358 C C . VAL A 1 172 ? -11.234 2.962 15.180 1.00 97.06 172 VAL A C 1
ATOM 1360 O O . VAL A 1 172 ? -11.384 3.550 16.250 1.00 97.06 172 VAL A O 1
ATOM 1363 N N . LEU A 1 173 ? -10.424 1.915 15.035 1.00 97.69 173 LEU A N 1
ATOM 1364 C CA . LEU A 1 173 ? -9.492 1.473 16.068 1.00 97.69 173 LEU A CA 1
ATOM 1365 C C . LEU A 1 173 ? -8.073 1.855 15.663 1.00 97.69 173 LEU A C 1
ATOM 1367 O O . LEU A 1 173 ? -7.579 1.389 14.638 1.00 97.69 173 LEU A O 1
ATOM 1371 N N . LEU A 1 174 ? -7.423 2.678 16.479 1.00 97.12 174 LEU A N 1
ATOM 1372 C CA . LEU A 1 174 ? -6.010 3.010 16.346 1.00 97.12 174 LEU A CA 1
ATOM 1373 C C . LEU A 1 174 ? -5.200 2.121 17.297 1.00 97.12 174 LEU A C 1
ATOM 1375 O O . LEU A 1 174 ? -5.361 2.198 18.516 1.00 97.12 174 LEU A O 1
ATOM 1379 N N . ILE A 1 175 ? -4.348 1.264 16.749 1.00 94.88 175 ILE A N 1
ATOM 1380 C CA . ILE A 1 175 ? -3.493 0.335 17.486 1.00 94.88 175 ILE A CA 1
ATOM 1381 C C . ILE A 1 175 ? -2.051 0.806 17.337 1.00 94.88 175 ILE A C 1
ATOM 1383 O O . ILE A 1 175 ? -1.498 0.761 16.244 1.00 94.88 175 ILE A O 1
ATOM 1387 N N . PHE A 1 176 ? -1.446 1.234 18.439 1.00 91.75 176 PHE A N 1
ATOM 1388 C CA . PHE A 1 176 ? -0.043 1.626 18.516 1.00 91.75 176 PHE A CA 1
ATOM 1389 C C . PHE A 1 176 ? 0.718 0.555 19.301 1.00 91.75 176 PHE A C 1
ATOM 1391 O O . PHE A 1 176 ? 0.794 0.595 20.530 1.00 91.75 176 PHE A O 1
ATOM 1398 N N . ALA A 1 177 ? 1.200 -0.446 18.572 1.00 86.00 177 ALA A N 1
ATOM 1399 C CA . ALA A 1 177 ? 1.887 -1.628 19.068 1.00 86.00 177 ALA A CA 1
ATOM 1400 C C . ALA A 1 177 ? 3.405 -1.397 19.134 1.00 86.00 177 ALA A C 1
ATOM 1402 O O . ALA A 1 177 ? 4.180 -1.983 18.379 1.00 86.00 177 ALA A O 1
ATOM 1403 N N . ASP A 1 178 ? 3.823 -0.513 20.040 1.00 80.75 178 ASP A N 1
ATOM 1404 C CA . ASP A 1 178 ? 5.233 -0.360 20.398 1.00 80.75 178 ASP A CA 1
ATOM 1405 C C . ASP A 1 178 ? 5.615 -1.476 21.383 1.00 80.75 178 ASP A C 1
ATOM 1407 O O . ASP A 1 178 ? 5.138 -1.507 22.521 1.00 80.75 178 ASP A O 1
ATOM 1411 N N . ALA A 1 179 ? 6.379 -2.452 20.895 1.00 67.06 179 ALA A N 1
ATOM 1412 C CA . ALA A 1 179 ? 6.707 -3.689 21.608 1.00 67.06 179 ALA A CA 1
ATOM 1413 C C . ALA A 1 179 ? 8.213 -3.847 21.881 1.00 67.06 179 ALA A C 1
ATOM 1415 O O . ALA A 1 179 ? 8.608 -4.823 22.518 1.00 67.06 179 ALA A O 1
ATOM 1416 N N . ASP A 1 180 ? 9.050 -2.918 21.405 1.00 66.75 180 ASP A N 1
ATOM 1417 C CA . ASP A 1 180 ? 10.507 -2.978 21.539 1.00 66.75 180 ASP A CA 1
ATOM 1418 C C . ASP A 1 180 ? 11.061 -1.664 22.111 1.00 66.75 180 ASP A C 1
ATOM 1420 O O . ASP A 1 180 ? 11.318 -0.699 21.392 1.00 66.75 180 ASP A O 1
ATOM 1424 N N . GLU A 1 181 ? 11.322 -1.646 23.422 1.00 60.66 181 GLU A N 1
ATOM 1425 C CA . GLU A 1 181 ? 11.910 -0.482 24.104 1.00 60.66 181 GLU A CA 1
ATOM 1426 C C . GLU A 1 181 ? 13.304 -0.100 23.569 1.00 60.66 181 GLU A C 1
ATOM 1428 O O . GLU A 1 181 ? 13.767 1.018 23.803 1.00 60.66 181 GLU A O 1
ATOM 1433 N N . SER A 1 182 ? 13.987 -0.998 22.845 1.00 50.41 182 SER A N 1
ATOM 1434 C CA . SER A 1 182 ? 15.295 -0.720 22.240 1.00 50.41 182 SER A CA 1
ATOM 1435 C C . SER A 1 182 ? 15.203 0.028 20.907 1.00 50.41 182 SER A C 1
ATOM 1437 O O . SER A 1 182 ? 16.192 0.619 20.463 1.00 50.41 182 SER A O 1
ATOM 1439 N N . ARG A 1 183 ? 14.023 0.035 20.277 1.00 60.16 183 ARG A N 1
ATOM 1440 C CA . ARG A 1 183 ? 13.734 0.726 19.013 1.00 60.16 183 ARG A CA 1
ATOM 1441 C C . ARG A 1 183 ? 12.413 1.490 19.124 1.00 60.16 183 ARG A C 1
ATOM 1443 O O . ARG A 1 183 ? 11.490 1.212 18.361 1.00 60.16 183 ARG A O 1
ATOM 1450 N N . PRO A 1 184 ? 12.330 2.454 20.057 1.00 63.47 184 PRO A N 1
ATOM 1451 C CA . PRO A 1 184 ? 11.080 3.131 20.353 1.00 63.47 184 PRO A CA 1
ATOM 1452 C C . PRO A 1 184 ? 10.570 3.855 19.111 1.00 63.47 184 PRO A C 1
ATOM 1454 O O . PRO A 1 184 ? 11.288 4.657 18.505 1.00 63.47 184 PRO A O 1
ATOM 1457 N N . LEU A 1 185 ? 9.318 3.590 18.758 1.00 71.50 185 LEU A N 1
ATOM 1458 C CA . LEU A 1 185 ? 8.654 4.272 17.657 1.00 71.50 185 LEU A CA 1
ATOM 1459 C C . LEU A 1 185 ? 8.071 5.602 18.141 1.00 71.50 185 LEU A C 1
ATOM 1461 O O . LEU A 1 185 ? 7.599 5.741 19.274 1.00 71.50 185 LEU A O 1
ATOM 1465 N N . ALA A 1 186 ? 7.999 6.599 17.261 1.00 76.38 186 ALA A N 1
ATOM 1466 C CA . ALA A 1 186 ? 7.337 7.875 17.548 1.00 76.38 186 ALA A CA 1
ATOM 1467 C C . ALA A 1 186 ? 5.789 7.771 17.543 1.00 76.38 186 ALA A C 1
ATOM 1469 O O . ALA A 1 186 ? 5.088 8.722 17.181 1.00 76.38 186 ALA A O 1
ATOM 1470 N N . VAL A 1 187 ? 5.238 6.636 17.989 1.00 79.56 187 VAL A N 1
ATOM 1471 C CA . VAL A 1 187 ? 3.805 6.286 17.959 1.00 79.56 187 VAL A CA 1
ATOM 1472 C C . VAL A 1 187 ? 2.921 7.296 18.687 1.00 79.56 187 VAL A C 1
ATOM 1474 O O . VAL A 1 187 ? 1.780 7.531 18.296 1.00 79.56 187 VAL A O 1
ATOM 1477 N N . ARG A 1 188 ? 3.447 7.959 19.727 1.00 83.00 188 ARG A N 1
ATOM 1478 C CA . ARG A 1 188 ? 2.719 9.011 20.460 1.00 83.00 188 ARG A CA 1
ATOM 1479 C C . ARG A 1 188 ? 2.414 10.210 19.571 1.00 83.00 188 ARG A C 1
ATOM 1481 O O . ARG A 1 188 ? 1.301 10.726 19.597 1.00 83.00 188 ARG A O 1
ATOM 1488 N N . LEU A 1 189 ? 3.388 10.621 18.765 1.00 87.44 189 LEU A N 1
ATOM 1489 C CA . LEU A 1 189 ? 3.244 11.757 17.869 1.00 87.44 189 LEU A CA 1
ATOM 1490 C C . LEU A 1 189 ? 2.324 11.419 16.687 1.00 87.44 189 LEU A C 1
ATOM 1492 O O . LEU A 1 189 ? 1.580 12.281 16.223 1.00 87.44 189 LEU A O 1
ATOM 1496 N N . GLU A 1 190 ? 2.351 10.175 16.200 1.00 91.25 190 GLU A N 1
ATOM 1497 C CA . GLU A 1 190 ? 1.384 9.696 15.205 1.00 91.25 190 GLU A CA 1
ATOM 1498 C C . GLU A 1 190 ? -0.039 9.689 15.762 1.00 91.25 190 GLU A C 1
ATOM 1500 O O . GLU A 1 190 ? -0.935 10.281 15.159 1.00 91.25 190 GLU A O 1
ATOM 1505 N N . ARG A 1 191 ? -0.227 9.132 16.960 1.00 92.94 191 ARG A N 1
ATOM 1506 C CA . ARG A 1 191 ? -1.500 9.153 17.681 1.00 92.94 191 ARG A CA 1
ATOM 1507 C C . ARG A 1 191 ? -2.058 10.559 17.838 1.00 92.94 191 ARG A C 1
ATOM 1509 O O . ARG A 1 191 ? -3.219 10.781 17.515 1.00 92.94 191 ARG A O 1
ATOM 1516 N N . GLU A 1 192 ? -1.262 11.497 18.344 1.00 93.88 192 GLU A N 1
ATOM 1517 C CA . GLU A 1 192 ? -1.697 12.884 18.530 1.00 93.88 192 GLU A CA 1
ATOM 1518 C C . GLU A 1 192 ? -2.158 13.503 17.211 1.00 93.88 192 GLU A C 1
ATOM 1520 O O . GLU A 1 192 ? -3.253 14.052 17.145 1.00 93.88 192 GLU A O 1
ATOM 1525 N N . ARG A 1 193 ? -1.377 13.344 16.136 1.00 95.31 193 ARG A N 1
ATOM 1526 C CA . ARG A 1 193 ? -1.719 13.904 14.821 1.00 95.31 193 ARG A CA 1
ATOM 1527 C C . ARG A 1 193 ? -2.974 13.285 14.220 1.00 95.31 193 ARG A C 1
ATOM 1529 O O . ARG A 1 193 ? -3.775 14.018 13.644 1.00 95.31 193 ARG A O 1
ATOM 1536 N N . LEU A 1 194 ? -3.158 11.973 14.360 1.00 96.06 194 LEU A N 1
ATOM 1537 C CA . LEU A 1 194 ? -4.373 11.302 13.909 1.00 96.06 194 LEU A CA 1
ATOM 1538 C C . LEU A 1 194 ? -5.584 11.760 14.719 1.00 96.06 194 LEU A C 1
ATOM 1540 O O . LEU A 1 194 ? -6.590 12.133 14.127 1.00 96.06 194 LEU A O 1
ATOM 1544 N N . LEU A 1 195 ? -5.492 11.803 16.050 1.00 95.56 195 LEU A N 1
ATOM 1545 C CA . LEU A 1 195 ? -6.594 12.290 16.880 1.00 95.56 195 LEU A CA 1
ATOM 1546 C C . LEU A 1 195 ? -6.954 13.739 16.531 1.00 95.56 195 LEU A C 1
ATOM 1548 O O . LEU A 1 195 ? -8.130 14.011 16.317 1.00 95.56 195 LEU A O 1
ATOM 1552 N N . THR A 1 196 ? -5.974 14.639 16.390 1.00 96.50 196 THR A N 1
ATOM 1553 C CA . THR A 1 196 ? -6.209 16.022 15.941 1.00 96.50 196 THR A CA 1
ATOM 1554 C C . THR A 1 196 ? -6.945 16.061 14.603 1.00 96.50 196 THR A C 1
ATOM 1556 O O . THR A 1 196 ? -7.998 16.681 14.524 1.00 96.50 196 THR A O 1
ATOM 1559 N N . LEU A 1 197 ? -6.461 15.337 13.585 1.00 96.31 197 LEU A N 1
ATOM 1560 C CA . LEU A 1 197 ? -7.132 15.232 12.282 1.00 96.31 197 LEU A CA 1
ATOM 1561 C C . LEU A 1 197 ? -8.591 14.786 12.437 1.00 96.31 197 LEU A C 1
ATOM 1563 O O . LEU A 1 197 ? -9.501 15.369 11.855 1.00 96.31 197 LEU A O 1
ATOM 1567 N N . PHE A 1 198 ? -8.825 13.736 13.218 1.00 95.06 198 PHE A N 1
ATOM 1568 C CA . PHE A 1 198 ? -10.165 13.206 13.384 1.00 95.06 198 PHE A CA 1
ATOM 1569 C C . PHE A 1 198 ? -11.104 14.168 14.124 1.00 95.06 198 PHE A C 1
ATOM 1571 O O . PHE A 1 198 ? -12.263 14.282 13.733 1.00 95.06 198 PHE A O 1
ATOM 1578 N N . PHE A 1 199 ? -10.634 14.842 15.176 1.00 94.12 199 PHE A N 1
ATOM 1579 C CA . PHE A 1 199 ? -11.437 15.789 15.955 1.00 94.12 199 PHE A CA 1
ATOM 1580 C C . PHE A 1 199 ? -11.711 17.093 15.212 1.00 94.12 199 PHE A C 1
ATOM 1582 O O . PHE A 1 199 ? -12.831 17.596 15.286 1.00 94.12 199 PHE A O 1
ATOM 1589 N N . GLU A 1 200 ? -10.718 17.625 14.506 1.00 94.44 200 GLU A N 1
ATOM 1590 C CA . GLU A 1 200 ? -10.804 18.944 13.877 1.00 94.44 200 GLU A CA 1
ATOM 1591 C C . GLU A 1 200 ? -11.356 18.876 12.448 1.00 94.44 200 GLU A C 1
ATOM 1593 O O . GLU A 1 200 ? -12.200 19.698 12.097 1.00 94.44 200 GLU A O 1
ATOM 1598 N N . ASP A 1 201 ? -10.955 17.879 11.649 1.00 92.62 201 ASP A N 1
ATOM 1599 C CA . ASP A 1 201 ? -11.276 17.838 10.213 1.00 92.62 201 ASP A CA 1
ATOM 1600 C C . ASP A 1 201 ? -12.407 16.841 9.873 1.00 92.62 201 ASP A C 1
ATOM 1602 O O . ASP A 1 201 ? -13.193 17.087 8.957 1.00 92.62 201 ASP A O 1
ATOM 1606 N N . ILE A 1 202 ? -12.514 15.704 10.581 1.00 92.56 202 ILE A N 1
ATOM 1607 C CA . ILE A 1 202 ? -13.428 14.601 10.196 1.00 92.56 202 ILE A CA 1
ATOM 1608 C C . ILE A 1 202 ? -14.740 14.616 10.991 1.00 92.56 202 ILE A C 1
ATOM 1610 O O . ILE A 1 202 ? -15.823 14.526 10.412 1.00 92.56 202 ILE A O 1
ATOM 1614 N N . LEU A 1 203 ? -14.672 14.726 12.319 1.00 91.44 203 LEU A N 1
ATOM 1615 C CA . LEU A 1 203 ? -15.848 14.703 13.195 1.00 91.44 203 LEU A CA 1
ATOM 1616 C C . LEU A 1 203 ? -16.914 15.768 12.872 1.00 91.44 203 LEU A C 1
ATOM 1618 O O . LEU A 1 203 ? -18.099 15.449 13.007 1.00 91.44 203 LEU A O 1
ATOM 1622 N N . PRO A 1 204 ? -16.569 16.989 12.408 1.00 90.75 204 PRO A N 1
ATOM 1623 C CA . PRO A 1 204 ? -17.578 17.979 12.026 1.00 90.75 204 PRO A CA 1
ATOM 1624 C C . PRO A 1 204 ? -18.469 17.557 10.851 1.00 90.75 204 PRO A C 1
ATOM 1626 O O . PRO A 1 204 ? -19.580 18.069 10.715 1.00 90.75 204 PRO A O 1
ATOM 1629 N N . THR A 1 205 ? -18.000 16.646 9.993 1.00 86.19 205 THR A N 1
ATOM 1630 C CA . THR A 1 205 ? -18.692 16.248 8.756 1.00 86.19 205 THR A CA 1
ATOM 1631 C C . THR A 1 205 ? -19.127 14.783 8.748 1.00 86.19 205 THR A C 1
ATOM 1633 O O . THR A 1 205 ? -19.966 14.399 7.930 1.00 86.19 205 THR A O 1
ATOM 1636 N N . ARG A 1 206 ? -18.614 13.957 9.670 1.00 85.31 206 ARG A N 1
ATOM 1637 C CA . ARG A 1 206 ? -18.913 12.524 9.757 1.00 85.31 206 ARG A CA 1
ATOM 1638 C C . ARG A 1 206 ? -18.994 12.056 11.208 1.00 85.31 206 ARG A C 1
ATOM 1640 O O . ARG A 1 206 ? -18.116 12.339 12.015 1.00 85.31 206 ARG A O 1
ATOM 1647 N N . LEU A 1 207 ? -20.012 11.256 11.531 1.00 89.94 207 LEU A N 1
ATOM 1648 C CA . LEU A 1 207 ? -20.095 10.590 12.833 1.00 89.94 207 LEU A CA 1
ATOM 1649 C C . LEU A 1 207 ? -19.023 9.500 12.928 1.00 89.94 207 LEU A C 1
ATOM 1651 O O . LEU A 1 207 ? -19.089 8.492 12.219 1.00 89.94 207 LEU A O 1
ATOM 1655 N N . VAL A 1 208 ? -18.051 9.695 13.820 1.00 92.38 208 VAL A N 1
ATOM 1656 C CA . VAL A 1 208 ? -16.950 8.754 14.051 1.00 92.38 208 VAL A CA 1
ATOM 1657 C C . VAL A 1 208 ? -16.822 8.435 15.543 1.00 92.38 208 VAL A C 1
ATOM 1659 O O . VAL A 1 208 ? -16.880 9.318 16.392 1.00 92.38 208 VAL A O 1
ATOM 1662 N N . GLN A 1 209 ? -16.628 7.160 15.865 1.00 94.69 209 GLN A N 1
ATOM 1663 C CA . GLN A 1 209 ? -16.139 6.679 17.151 1.00 94.69 209 GLN A CA 1
ATOM 1664 C C . GLN A 1 209 ? -14.693 6.233 16.960 1.00 94.69 209 GLN A C 1
ATOM 1666 O O . GLN A 1 209 ? -14.406 5.415 16.083 1.00 94.69 209 GLN A O 1
ATOM 1671 N N . ILE A 1 210 ? -13.801 6.752 17.799 1.00 95.69 210 ILE A N 1
ATOM 1672 C CA . ILE A 1 210 ? -12.369 6.478 17.721 1.00 95.69 210 ILE A CA 1
ATOM 1673 C C . ILE A 1 210 ? -11.930 5.915 19.056 1.00 95.69 210 ILE A C 1
ATOM 1675 O O . ILE A 1 210 ? -12.063 6.569 20.089 1.00 95.69 210 ILE A O 1
ATOM 1679 N N . ASP A 1 211 ? -11.389 4.708 19.016 1.00 96.38 211 ASP A N 1
ATOM 1680 C CA . ASP A 1 211 ? -10.742 4.080 20.156 1.00 96.38 211 ASP A CA 1
ATOM 1681 C C . ASP A 1 211 ? -9.250 3.930 19.855 1.00 96.38 211 ASP A C 1
ATOM 1683 O O . ASP A 1 211 ? -8.854 3.687 18.716 1.00 96.38 211 ASP A O 1
ATOM 1687 N N . SER A 1 212 ? -8.411 4.092 20.877 1.00 95.25 212 SER A N 1
ATOM 1688 C CA . SER A 1 212 ? -6.955 4.098 20.734 1.00 95.25 212 SER A CA 1
ATOM 1689 C C . SER A 1 212 ? -6.320 3.186 21.780 1.00 95.25 212 SER A C 1
ATOM 1691 O O . SER A 1 212 ? -6.538 3.378 22.975 1.00 95.25 212 SER A O 1
ATOM 1693 N N . LEU A 1 213 ? -5.503 2.231 21.337 1.00 93.44 213 LEU A N 1
ATOM 1694 C CA . LEU A 1 213 ? -4.684 1.356 22.178 1.00 93.44 213 LEU A CA 1
ATOM 1695 C C . LEU A 1 213 ? -3.218 1.773 22.025 1.00 93.44 213 LEU A C 1
ATOM 1697 O O . LEU A 1 213 ? -2.703 1.737 20.914 1.00 93.44 213 LEU A O 1
ATOM 1701 N N . CYS A 1 214 ? -2.565 2.213 23.106 1.00 84.94 214 CYS A N 1
ATOM 1702 C CA . CYS A 1 214 ? -1.227 2.831 23.023 1.00 84.94 214 CYS A CA 1
ATOM 1703 C C . CYS A 1 214 ? -0.189 2.329 24.020 1.00 84.94 214 CYS A C 1
ATOM 1705 O O . CYS A 1 214 ? 0.980 2.672 23.892 1.00 84.94 214 CYS A O 1
ATOM 1707 N N . TYR A 1 215 ? -0.604 1.585 25.039 1.00 77.88 215 TYR A N 1
ATOM 1708 C CA . TYR A 1 215 ? 0.282 1.137 26.106 1.00 77.88 215 TYR A CA 1
ATOM 1709 C C . TYR A 1 215 ? -0.005 -0.332 26.374 1.00 77.88 215 TYR A C 1
ATOM 1711 O O . TYR A 1 215 ? -1.164 -0.681 26.603 1.00 77.88 215 TYR A O 1
ATOM 1719 N N . GLY A 1 216 ? 1.031 -1.175 26.326 1.00 78.75 216 GLY A N 1
ATOM 1720 C CA . GLY A 1 216 ? 0.906 -2.611 26.586 1.00 78.75 216 GLY A CA 1
ATOM 1721 C C . GLY A 1 216 ? -0.138 -3.281 25.693 1.00 78.75 216 GLY A C 1
ATOM 1722 O O . GLY A 1 216 ? -1.037 -3.961 26.187 1.00 78.75 216 GLY A O 1
ATOM 1723 N N . VAL A 1 217 ? -0.083 -3.020 24.383 1.00 89.19 217 VAL A N 1
ATOM 1724 C CA . VAL A 1 217 ? -1.018 -3.634 23.436 1.00 89.19 217 VAL A CA 1
ATOM 1725 C C . VAL A 1 217 ? -0.705 -5.127 23.342 1.00 89.19 217 VAL A C 1
ATOM 1727 O O . VAL A 1 217 ? 0.386 -5.512 22.930 1.00 89.19 217 VAL A O 1
ATOM 1730 N N . THR A 1 218 ? -1.680 -5.954 23.714 1.00 91.38 218 THR A N 1
ATOM 1731 C CA . THR A 1 218 ? -1.620 -7.416 23.690 1.00 91.38 218 THR A CA 1
ATOM 1732 C C . THR A 1 218 ? -2.818 -7.951 22.904 1.00 91.38 218 THR A C 1
ATOM 1734 O O . THR A 1 218 ? -3.795 -7.230 22.662 1.00 91.38 218 THR A O 1
ATOM 1737 N N . ARG A 1 219 ? -2.801 -9.239 22.541 1.00 92.94 219 ARG A N 1
ATOM 1738 C CA . ARG A 1 219 ? -3.969 -9.900 21.927 1.00 92.94 219 ARG A CA 1
ATOM 1739 C C . ARG A 1 219 ? -5.233 -9.738 22.785 1.00 92.94 219 ARG A C 1
ATOM 1741 O O . ARG A 1 219 ? -6.308 -9.465 22.250 1.00 92.94 219 ARG A O 1
ATOM 1748 N N . ASP A 1 220 ? -5.105 -9.837 24.108 1.00 92.81 220 ASP A N 1
ATOM 1749 C CA . ASP A 1 220 ? -6.232 -9.721 25.039 1.00 92.81 220 ASP A CA 1
ATOM 1750 C C . ASP A 1 220 ? -6.799 -8.303 25.105 1.00 92.81 220 ASP A C 1
ATOM 1752 O O . ASP A 1 220 ? -8.022 -8.136 25.137 1.00 92.81 220 ASP A O 1
ATOM 1756 N N . THR A 1 221 ? -5.944 -7.271 25.092 1.00 93.81 221 THR A N 1
ATOM 1757 C CA . THR A 1 221 ? -6.425 -5.881 25.120 1.00 93.81 221 THR A CA 1
ATOM 1758 C C . THR A 1 221 ? -7.135 -5.516 23.819 1.00 93.81 221 THR A C 1
ATOM 1760 O O . THR A 1 221 ? -8.200 -4.893 23.864 1.00 93.81 221 THR A O 1
ATOM 1763 N N . ILE A 1 222 ? -6.639 -5.998 22.674 1.00 95.12 222 ILE A N 1
ATOM 1764 C CA . ILE A 1 222 ? -7.333 -5.872 21.385 1.00 95.12 222 ILE A CA 1
ATOM 1765 C C . ILE A 1 222 ? -8.680 -6.610 21.427 1.00 95.12 222 ILE A C 1
ATOM 1767 O O . ILE A 1 222 ? -9.712 -6.018 21.110 1.00 95.12 222 ILE A O 1
ATOM 1771 N N . ALA A 1 223 ? -8.714 -7.872 21.869 1.00 95.75 223 ALA A N 1
ATOM 1772 C CA . ALA A 1 223 ? -9.950 -8.654 21.941 1.00 95.75 223 ALA A CA 1
ATOM 1773 C C . ALA A 1 223 ? -10.997 -8.022 22.873 1.00 95.75 223 ALA A C 1
ATOM 1775 O O . ALA A 1 223 ? -12.184 -7.983 22.543 1.00 95.75 223 ALA A O 1
ATOM 1776 N N . ALA A 1 224 ? -10.578 -7.502 24.030 1.00 96.06 224 ALA A N 1
ATOM 1777 C CA . ALA A 1 224 ? -11.460 -6.808 24.962 1.00 96.06 224 ALA A CA 1
ATOM 1778 C C . ALA A 1 224 ? -12.061 -5.540 24.336 1.00 96.06 224 ALA A C 1
ATOM 1780 O O . ALA A 1 224 ? -13.267 -5.305 24.458 1.00 96.06 224 ALA A O 1
ATOM 1781 N N . GLN A 1 225 ? -11.246 -4.760 23.621 1.00 97.00 225 GLN A N 1
ATOM 1782 C CA . GLN A 1 225 ? -11.694 -3.547 22.944 1.00 97.00 225 GLN A CA 1
ATOM 1783 C C . GLN A 1 225 ? -12.667 -3.864 21.798 1.00 97.00 225 GLN A C 1
ATOM 1785 O O . GLN A 1 225 ? -13.737 -3.258 21.714 1.00 97.00 225 GLN A O 1
ATOM 1790 N N . VAL A 1 226 ? -12.360 -4.867 20.968 1.00 97.19 226 VAL A N 1
ATOM 1791 C CA . VAL A 1 226 ? -13.251 -5.328 19.890 1.00 97.19 226 VAL A CA 1
ATOM 1792 C C . VAL A 1 226 ? -14.590 -5.804 20.448 1.00 97.19 226 VAL A C 1
ATOM 1794 O O . VAL A 1 226 ? -15.635 -5.401 19.939 1.00 97.19 226 VAL A O 1
ATOM 1797 N N . ARG A 1 227 ? -14.579 -6.598 21.525 1.00 97.25 227 ARG A N 1
ATOM 1798 C CA . ARG A 1 227 ? -15.800 -7.086 22.184 1.00 97.25 227 ARG A CA 1
ATOM 1799 C C . ARG A 1 227 ? -16.661 -5.938 22.705 1.00 97.25 227 ARG A C 1
ATOM 1801 O O . ARG A 1 227 ? -17.877 -5.952 22.531 1.00 97.25 227 ARG A O 1
ATOM 1808 N N . LYS A 1 228 ? -16.034 -4.934 23.327 1.00 96.75 228 LYS A N 1
ATOM 1809 C CA . LYS A 1 228 ? -16.715 -3.747 23.862 1.00 96.75 228 LYS A CA 1
ATOM 1810 C C . LYS A 1 228 ? -17.394 -2.934 22.756 1.00 96.75 228 LYS A C 1
ATOM 1812 O O . LYS A 1 228 ? -18.543 -2.532 22.923 1.00 96.75 228 LYS A O 1
ATOM 1817 N N . ALA A 1 229 ? -16.700 -2.705 21.642 1.00 95.25 229 ALA A N 1
ATOM 1818 C CA . ALA A 1 229 ? -17.198 -1.894 20.528 1.00 95.25 229 ALA A CA 1
ATOM 1819 C C . ALA A 1 229 ? -18.041 -2.675 19.503 1.00 95.25 229 ALA A C 1
ATOM 1821 O O . ALA A 1 229 ? -18.669 -2.059 18.642 1.00 95.25 229 ALA A O 1
ATOM 1822 N N . LYS A 1 230 ? -18.080 -4.012 19.610 1.00 94.31 230 LYS A N 1
ATOM 1823 C CA . LYS A 1 230 ? -18.698 -4.937 18.644 1.00 94.31 230 LYS A CA 1
ATOM 1824 C C . LYS A 1 230 ? -18.090 -4.829 17.239 1.00 94.31 230 LYS A C 1
ATOM 1826 O O . LYS A 1 230 ? -18.798 -4.943 16.243 1.00 94.31 230 LYS A O 1
ATOM 1831 N N . GLY A 1 231 ? -16.774 -4.627 17.161 1.00 94.69 231 GLY A N 1
ATOM 1832 C CA . GLY A 1 231 ? -16.026 -4.533 15.900 1.00 94.69 231 GLY A CA 1
ATOM 1833 C C . GLY A 1 231 ? -15.762 -3.111 15.401 1.00 94.69 231 GLY A C 1
ATOM 1834 O O . GLY A 1 231 ? -16.328 -2.132 15.888 1.00 94.69 231 GLY A O 1
ATOM 1835 N N . TYR A 1 232 ? -14.887 -3.010 14.401 1.00 96.25 232 TYR A N 1
ATOM 1836 C CA . TYR A 1 232 ? -14.405 -1.753 13.827 1.00 96.25 232 TYR A CA 1
ATOM 1837 C C . TYR A 1 232 ? -14.409 -1.814 12.306 1.00 96.25 232 TYR A C 1
ATOM 1839 O O . TYR A 1 232 ? -14.061 -2.833 11.723 1.00 96.25 232 TYR A O 1
ATOM 1847 N N . HIS A 1 233 ? -14.776 -0.702 11.674 1.00 94.75 233 HIS A N 1
ATOM 1848 C CA . HIS A 1 233 ? -14.794 -0.565 10.219 1.00 94.75 233 HIS A CA 1
ATOM 1849 C C . HIS A 1 233 ? -13.389 -0.317 9.666 1.00 94.75 233 HIS A C 1
ATOM 1851 O O . HIS A 1 233 ? -13.042 -0.828 8.604 1.00 94.75 233 HIS A O 1
ATOM 1857 N N . ILE A 1 234 ? -12.587 0.458 10.401 1.00 95.94 234 ILE A N 1
ATOM 1858 C CA . ILE A 1 234 ? -11.202 0.774 10.058 1.00 95.94 234 ILE A CA 1
ATOM 1859 C C . ILE A 1 234 ? -10.306 0.373 11.223 1.00 95.94 234 ILE A C 1
ATOM 1861 O O . ILE A 1 234 ? -10.577 0.736 12.371 1.00 95.94 234 ILE A O 1
ATOM 1865 N N . VAL A 1 235 ? -9.216 -0.322 10.913 1.00 96.81 235 VAL A N 1
ATOM 1866 C CA . VAL A 1 235 ? -8.118 -0.570 11.852 1.00 96.81 235 VAL A CA 1
ATOM 1867 C C . VAL A 1 235 ? -6.871 0.126 11.326 1.00 96.81 235 VAL A C 1
ATOM 1869 O O . VAL A 1 235 ? -6.421 -0.163 10.223 1.00 96.81 235 VAL A O 1
ATOM 1872 N N . HIS A 1 236 ? -6.315 1.042 12.110 1.00 96.94 236 HIS A N 1
ATOM 1873 C CA . HIS A 1 236 ? -4.988 1.597 11.881 1.00 96.94 236 HIS A CA 1
ATOM 1874 C C . HIS A 1 236 ? -4.009 0.873 12.797 1.00 96.94 236 HIS A C 1
ATOM 1876 O O . HIS A 1 236 ? -4.191 0.880 14.012 1.00 96.94 236 HIS A O 1
ATOM 1882 N N . TRP A 1 237 ? -2.984 0.262 12.224 1.00 94.00 237 TRP A N 1
ATOM 1883 C CA . TRP A 1 237 ? -1.891 -0.354 12.954 1.00 94.00 237 TRP A CA 1
ATOM 1884 C C . TRP A 1 237 ? -0.630 0.475 12.774 1.00 94.00 237 TRP A C 1
ATOM 1886 O O . TRP A 1 237 ? -0.207 0.696 11.644 1.00 94.00 237 TRP A O 1
ATOM 1896 N N . SER A 1 238 ? -0.003 0.860 13.877 1.00 91.31 238 SER A N 1
ATOM 1897 C CA . SER A 1 238 ? 1.325 1.460 13.921 1.00 91.31 238 SER A CA 1
ATOM 1898 C C . SER A 1 238 ? 2.189 0.662 14.881 1.00 91.31 238 SER A C 1
ATOM 1900 O O . SER A 1 238 ? 1.828 0.477 16.042 1.00 91.31 238 SER A O 1
ATOM 1902 N N . GLY A 1 239 ? 3.286 0.107 14.383 1.00 86.06 239 GLY A N 1
ATOM 1903 C CA . GLY A 1 239 ? 4.126 -0.800 15.155 1.00 86.06 239 GLY A CA 1
ATOM 1904 C C . GLY A 1 239 ? 5.141 -1.522 14.282 1.00 86.06 239 GLY A C 1
ATOM 1905 O O . GLY A 1 239 ? 5.170 -1.361 13.060 1.00 86.06 239 GLY A O 1
ATOM 1906 N N . HIS A 1 240 ? 5.962 -2.364 14.902 1.00 80.50 240 HIS A N 1
ATOM 1907 C CA . HIS A 1 240 ? 6.919 -3.163 14.146 1.00 80.50 240 HIS A CA 1
ATOM 1908 C C . HIS A 1 240 ? 6.211 -4.227 13.299 1.00 80.50 240 HIS A C 1
ATOM 1910 O O . HIS A 1 240 ? 5.250 -4.873 13.729 1.00 80.50 240 HIS A O 1
ATOM 1916 N N . GLY A 1 241 ? 6.725 -4.413 12.087 1.00 72.56 241 GLY A N 1
ATOM 1917 C CA . GLY A 1 241 ? 6.303 -5.447 11.154 1.00 72.56 241 GLY A CA 1
ATOM 1918 C C . GLY A 1 241 ? 7.510 -6.172 10.582 1.00 72.56 241 GLY A C 1
ATOM 1919 O O . GLY A 1 241 ? 8.592 -5.596 10.459 1.00 72.56 241 GLY A O 1
ATOM 1920 N N . ASN A 1 242 ? 7.294 -7.436 10.241 1.00 67.88 242 ASN A N 1
ATOM 1921 C CA . ASN A 1 242 ? 8.204 -8.262 9.460 1.00 67.88 242 ASN A CA 1
ATOM 1922 C C . ASN A 1 242 ? 7.418 -8.897 8.302 1.00 67.88 242 ASN A C 1
ATOM 1924 O O . ASN A 1 242 ? 6.200 -8.738 8.198 1.00 67.88 242 ASN A O 1
ATOM 1928 N N . HIS A 1 243 ? 8.114 -9.663 7.462 1.00 65.38 243 HIS A N 1
ATOM 1929 C CA . HIS A 1 243 ? 7.497 -10.502 6.437 1.00 65.38 243 HIS A CA 1
ATOM 1930 C C . HIS A 1 243 ? 6.430 -11.416 7.068 1.00 65.38 243 HIS A C 1
ATOM 1932 O O . HIS A 1 243 ? 6.755 -12.287 7.870 1.00 65.38 243 HIS A O 1
ATOM 1938 N N . ASP A 1 244 ? 5.162 -11.163 6.730 1.00 67.44 244 ASP A N 1
ATOM 1939 C CA . ASP A 1 244 ? 3.974 -11.899 7.199 1.00 67.44 244 ASP A CA 1
ATOM 1940 C C . ASP A 1 244 ? 3.703 -11.880 8.720 1.00 67.44 244 ASP A C 1
ATOM 1942 O O . ASP A 1 244 ? 3.049 -12.770 9.273 1.00 67.44 244 ASP A O 1
ATOM 1946 N N . SER A 1 245 ? 4.181 -10.856 9.435 1.00 77.94 245 SER A N 1
ATOM 1947 C CA . SER A 1 245 ? 3.825 -10.704 10.848 1.00 77.94 245 SER A CA 1
ATOM 1948 C C . SER A 1 245 ? 3.853 -9.271 11.360 1.00 77.94 245 SER A C 1
ATOM 1950 O O . SER A 1 245 ? 4.640 -8.440 10.906 1.00 77.94 245 SER A O 1
ATOM 1952 N N . LEU A 1 246 ? 3.030 -9.019 12.369 1.00 83.25 246 LEU A N 1
ATOM 1953 C CA . LEU A 1 246 ? 3.029 -7.828 13.206 1.00 83.25 246 LEU A CA 1
ATOM 1954 C C . LEU A 1 246 ? 3.551 -8.194 14.597 1.00 83.25 246 LEU A C 1
ATOM 1956 O O . LEU A 1 246 ? 3.389 -9.331 15.038 1.00 83.25 246 LEU A O 1
ATOM 1960 N N . VAL A 1 247 ? 4.164 -7.244 15.298 1.00 83.50 247 VAL A N 1
ATOM 1961 C CA . VAL A 1 247 ? 4.711 -7.486 16.640 1.00 83.50 247 VAL A CA 1
ATOM 1962 C C . VAL A 1 247 ? 3.851 -6.796 17.696 1.00 83.50 247 VAL A C 1
ATOM 1964 O O . VAL A 1 247 ? 3.507 -5.625 17.563 1.00 83.50 247 VAL A O 1
ATOM 1967 N N . LEU A 1 248 ? 3.510 -7.535 18.746 1.00 85.19 248 LEU A N 1
ATOM 1968 C CA . LEU A 1 248 ? 2.794 -7.098 19.940 1.00 85.19 248 LEU A CA 1
ATOM 1969 C C . LEU A 1 248 ? 3.652 -7.308 21.187 1.00 85.19 248 LEU A C 1
ATOM 1971 O O . LEU A 1 248 ? 4.660 -8.014 21.154 1.00 85.19 248 LEU A O 1
ATOM 1975 N N . LEU A 1 249 ? 3.207 -6.742 22.308 1.00 81.31 249 LEU A N 1
ATOM 1976 C CA . LEU A 1 249 ? 3.736 -7.103 23.614 1.00 81.31 249 LEU A CA 1
ATOM 1977 C C . LEU A 1 249 ? 2.976 -8.328 24.148 1.00 81.31 249 LEU A C 1
ATOM 1979 O O . LEU A 1 249 ? 1.747 -8.341 24.234 1.00 81.31 249 LEU A O 1
ATOM 1983 N N . GLY A 1 250 ? 3.714 -9.365 24.513 1.00 80.25 250 GLY A N 1
ATOM 1984 C CA . GLY A 1 250 ? 3.228 -10.544 25.211 1.00 80.25 250 GLY A CA 1
ATOM 1985 C C . GLY A 1 250 ? 2.949 -10.253 26.684 1.00 80.25 250 GLY A C 1
ATOM 1986 O O . GLY A 1 250 ? 3.462 -9.299 27.270 1.00 80.25 250 GLY A O 1
ATOM 1987 N N . ALA A 1 251 ? 2.142 -11.106 27.318 1.00 74.88 251 ALA A N 1
ATOM 1988 C CA . ALA A 1 251 ? 1.794 -10.971 28.736 1.00 74.88 251 ALA A CA 1
ATOM 1989 C C . ALA A 1 251 ? 3.011 -11.077 29.681 1.00 74.88 251 ALA A C 1
ATOM 1991 O O . ALA A 1 251 ? 2.947 -10.629 30.823 1.00 74.88 251 ALA A O 1
ATOM 1992 N N . ASP A 1 252 ? 4.114 -11.659 29.207 1.00 76.19 252 ASP A N 1
ATOM 1993 C CA . ASP A 1 252 ? 5.396 -11.774 29.904 1.00 76.19 252 ASP A CA 1
ATOM 1994 C C . ASP A 1 252 ? 6.368 -10.617 29.593 1.00 76.19 252 ASP A C 1
ATOM 1996 O O . ASP A 1 252 ? 7.522 -10.654 30.021 1.00 76.19 252 ASP A O 1
ATOM 2000 N N . GLY A 1 253 ? 5.916 -9.598 28.851 1.00 72.81 253 GLY A N 1
ATOM 2001 C CA . GLY A 1 253 ? 6.725 -8.455 28.430 1.00 72.81 253 GLY A CA 1
ATOM 2002 C C . GLY A 1 253 ? 7.656 -8.738 27.247 1.00 72.81 253 GLY A C 1
ATOM 2003 O O . GLY A 1 253 ? 8.487 -7.892 26.929 1.00 72.81 253 GLY A O 1
ATOM 2004 N N . LYS A 1 254 ? 7.552 -9.904 26.595 1.00 77.00 254 LYS A N 1
ATOM 2005 C CA . LYS A 1 254 ? 8.336 -10.239 25.393 1.00 77.00 254 LYS A CA 1
ATOM 2006 C C . LYS A 1 254 ? 7.556 -9.962 24.115 1.00 77.00 254 LYS A C 1
ATOM 2008 O O . LYS A 1 254 ? 6.351 -9.768 24.157 1.00 77.00 254 LYS A O 1
ATOM 2013 N N . ALA A 1 255 ? 8.228 -9.984 22.968 1.00 79.81 255 ALA A N 1
ATOM 2014 C CA . ALA A 1 255 ? 7.564 -9.877 21.673 1.00 79.81 255 ALA A CA 1
ATOM 2015 C C . ALA A 1 255 ? 6.599 -11.058 21.434 1.00 79.81 255 ALA A C 1
ATOM 2017 O O . ALA A 1 255 ? 7.002 -12.220 21.497 1.00 79.81 255 ALA A O 1
ATOM 2018 N N . ASP A 1 256 ? 5.342 -10.747 21.127 1.00 84.38 256 ASP A N 1
ATOM 2019 C CA . ASP A 1 256 ? 4.319 -11.670 20.628 1.00 84.38 256 ASP A CA 1
ATOM 2020 C C . ASP A 1 256 ? 4.125 -11.421 19.127 1.00 84.38 256 ASP A C 1
ATOM 2022 O O . ASP A 1 256 ? 3.878 -10.295 18.698 1.00 84.38 256 ASP A O 1
ATOM 2026 N N . ILE A 1 257 ? 4.277 -12.464 18.317 1.00 84.06 257 ILE A N 1
ATOM 2027 C CA . ILE A 1 257 ? 4.188 -12.382 16.858 1.00 84.06 257 ILE A CA 1
ATOM 2028 C C . ILE A 1 257 ? 2.752 -12.670 16.443 1.00 84.06 257 ILE A C 1
ATOM 2030 O O . ILE A 1 257 ? 2.242 -13.745 16.735 1.00 84.06 257 ILE A O 1
ATOM 2034 N N . LEU A 1 258 ? 2.116 -11.727 15.749 1.00 84.06 258 LEU A N 1
ATOM 2035 C CA . LEU A 1 258 ? 0.759 -11.838 15.221 1.00 84.06 258 LEU A CA 1
ATOM 2036 C C . LEU A 1 258 ? 0.795 -11.942 13.692 1.00 84.06 258 LEU A C 1
ATOM 2038 O O . LEU A 1 258 ? 1.090 -10.965 13.002 1.00 84.06 258 LEU A O 1
ATOM 2042 N N . HIS A 1 259 ? 0.458 -13.107 13.148 1.00 82.44 259 HIS A N 1
ATOM 2043 C CA . HIS A 1 259 ? 0.330 -13.298 11.702 1.00 82.44 259 HIS A CA 1
ATOM 2044 C C . HIS A 1 259 ? -0.949 -12.638 11.163 1.00 82.44 259 HIS A C 1
ATOM 2046 O O . HIS A 1 259 ? -1.940 -12.498 11.884 1.00 82.44 259 HIS A O 1
ATOM 2052 N N . GLY A 1 260 ? -0.972 -12.244 9.883 1.00 74.56 260 GL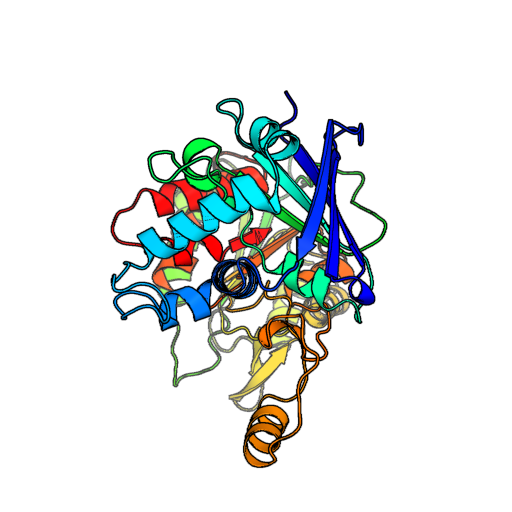Y A N 1
ATOM 2053 C CA . GLY A 1 260 ? -2.072 -11.432 9.334 1.00 74.56 260 GLY A CA 1
ATOM 2054 C C . GLY A 1 260 ? -3.469 -12.048 9.525 1.00 74.56 260 GLY A C 1
ATOM 2055 O O . GLY A 1 260 ? -4.384 -11.379 10.006 1.00 74.56 260 GLY A O 1
ATOM 2056 N N . ALA A 1 261 ? -3.634 -13.350 9.262 1.00 80.69 261 ALA A N 1
ATOM 2057 C CA . ALA A 1 261 ? -4.914 -14.048 9.452 1.00 80.69 261 ALA A CA 1
ATOM 2058 C C . A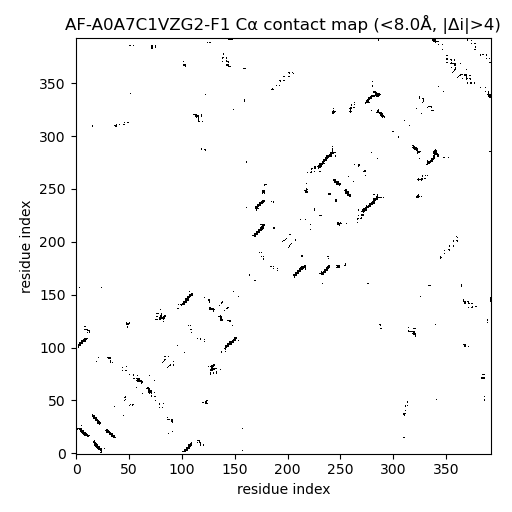LA A 1 261 ? -5.344 -14.166 10.933 1.00 80.69 261 ALA A C 1
ATOM 2060 O O . ALA A 1 261 ? -6.535 -14.312 11.245 1.00 80.69 261 ALA A O 1
ATOM 2061 N N . GLU A 1 262 ? -4.397 -14.078 11.871 1.00 89.50 262 GLU A N 1
ATOM 2062 C CA . GLU A 1 262 ? -4.697 -14.121 13.302 1.00 89.50 262 GLU A CA 1
ATOM 2063 C C . GLU A 1 262 ? -5.400 -12.848 13.777 1.00 89.50 262 GLU A C 1
ATOM 2065 O O . GLU A 1 262 ? -6.238 -12.935 14.674 1.00 89.50 262 GLU A O 1
ATOM 2070 N N . LEU A 1 263 ? -5.140 -11.688 13.158 1.00 89.94 263 LEU A N 1
ATOM 2071 C CA . LEU A 1 263 ? -5.832 -10.440 13.496 1.00 89.94 263 LEU A CA 1
ATOM 2072 C C . LEU A 1 263 ? -7.339 -10.548 13.217 1.00 89.94 263 LEU A C 1
ATOM 2074 O O . LEU A 1 263 ? -8.159 -10.210 14.071 1.00 89.94 263 LEU A O 1
ATOM 2078 N N . VAL A 1 264 ? -7.722 -11.089 12.057 1.00 90.50 264 VAL A N 1
ATOM 2079 C CA . VAL A 1 264 ? -9.138 -11.331 11.720 1.00 90.50 264 VAL A CA 1
ATOM 2080 C C . VAL A 1 264 ? -9.746 -12.386 12.642 1.00 90.50 264 VAL A C 1
ATOM 2082 O O . VAL A 1 264 ? -10.856 -12.216 13.152 1.00 90.50 264 VAL A O 1
ATOM 2085 N N . THR A 1 265 ? -8.999 -13.455 12.924 1.00 92.75 265 THR A N 1
ATOM 2086 C CA . THR A 1 265 ? -9.423 -14.495 13.871 1.00 92.75 265 THR A CA 1
ATOM 2087 C C . THR A 1 265 ? -9.697 -13.911 15.260 1.00 92.75 265 THR A C 1
ATOM 2089 O O . THR A 1 265 ? -10.686 -14.279 15.898 1.00 92.75 265 THR A O 1
ATOM 2092 N N . LEU A 1 266 ? -8.859 -12.981 15.723 1.00 93.56 266 LEU A N 1
ATOM 2093 C CA . LEU A 1 266 ? -9.020 -12.281 16.995 1.00 93.56 266 LEU A CA 1
ATOM 2094 C C . LEU A 1 266 ? -10.312 -11.453 17.019 1.00 93.56 266 LEU A C 1
ATOM 2096 O O . LEU A 1 266 ? -11.065 -11.528 17.991 1.00 93.56 266 LEU A O 1
ATOM 2100 N N . PHE A 1 267 ? -10.603 -10.726 15.936 1.00 94.38 267 PHE A N 1
ATOM 2101 C CA . PHE A 1 267 ? -11.825 -9.927 15.806 1.00 94.38 267 PHE A CA 1
ATOM 2102 C C . PHE A 1 267 ? -13.083 -10.800 15.846 1.00 94.38 267 PHE A C 1
ATOM 2104 O O . PHE A 1 267 ? -14.005 -10.523 16.618 1.00 94.38 267 PHE A O 1
ATOM 2111 N N . ASN A 1 268 ? -13.089 -11.896 15.084 1.00 92.88 268 ASN A N 1
ATOM 2112 C CA . ASN A 1 268 ? -14.210 -12.831 15.034 1.00 92.88 268 ASN A CA 1
ATOM 2113 C C . ASN A 1 268 ? -14.443 -13.512 16.393 1.00 92.88 268 ASN A C 1
ATOM 2115 O O . ASN A 1 268 ? -15.571 -13.551 16.884 1.00 92.88 268 ASN A O 1
ATOM 2119 N N . LYS A 1 269 ? -13.380 -13.990 17.059 1.00 95.94 269 LYS A N 1
ATOM 2120 C CA . LYS A 1 269 ? -13.475 -14.601 18.402 1.00 95.94 269 LYS A CA 1
ATOM 2121 C C . LYS A 1 269 ? -13.953 -13.617 19.471 1.00 95.94 269 LYS A C 1
ATOM 2123 O O . LYS A 1 269 ? -14.597 -14.026 20.435 1.00 95.94 269 LYS A O 1
ATOM 2128 N N . ALA A 1 270 ? -13.655 -12.330 19.313 1.00 96.50 270 ALA A N 1
ATOM 2129 C CA . ALA A 1 270 ? -14.138 -11.277 20.199 1.00 96.50 270 ALA A CA 1
ATOM 2130 C C . ALA A 1 270 ? -15.615 -10.899 19.960 1.00 96.50 270 ALA A C 1
ATOM 2132 O O . ALA A 1 2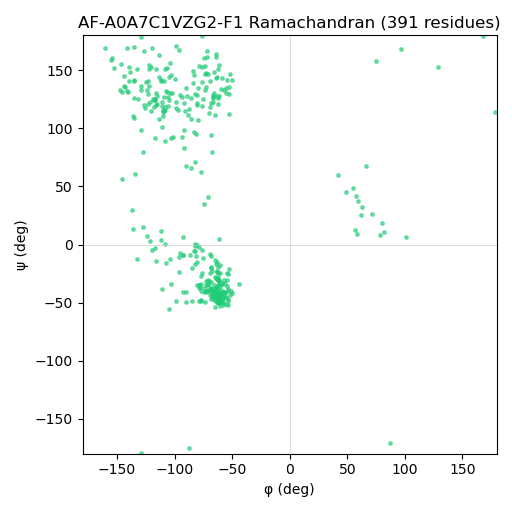70 ? -16.156 -10.099 20.724 1.00 96.50 270 ALA A O 1
ATOM 2133 N N . GLY A 1 271 ? -16.275 -11.475 18.945 1.00 95.31 271 GLY A N 1
ATOM 2134 C CA . GLY A 1 271 ? -17.654 -11.156 18.566 1.00 95.31 271 GLY A CA 1
ATOM 2135 C C . GLY A 1 271 ? -17.786 -9.876 17.735 1.00 95.31 271 GLY A C 1
ATOM 2136 O O . GLY A 1 271 ? -18.867 -9.291 17.692 1.00 95.31 271 GLY A O 1
ATOM 2137 N N . GLY A 1 272 ? -16.691 -9.411 17.127 1.00 94.06 272 GLY A N 1
ATOM 2138 C CA . GLY A 1 272 ? -16.696 -8.325 16.150 1.00 94.06 272 GLY A CA 1
ATOM 2139 C C . GLY A 1 272 ? -16.941 -8.822 14.722 1.00 94.06 272 GLY A C 1
ATOM 2140 O O . GLY A 1 272 ? -17.183 -10.004 14.487 1.00 94.06 272 GLY A O 1
ATOM 2141 N N . PHE A 1 273 ? -16.853 -7.900 13.768 1.00 92.69 273 PHE A N 1
ATOM 2142 C CA . PHE A 1 273 ? -16.896 -8.172 12.330 1.00 92.69 273 PHE A CA 1
ATOM 2143 C C . PHE A 1 273 ? -15.541 -7.856 11.683 1.00 92.69 273 PHE A C 1
ATOM 2145 O O . PHE A 1 273 ? -14.710 -7.160 12.274 1.00 92.69 273 PHE A O 1
ATOM 2152 N N . VAL A 1 274 ? -15.325 -8.367 10.470 1.00 92.00 274 VAL A N 1
ATOM 2153 C CA . VAL A 1 274 ? -14.096 -8.139 9.697 1.00 92.00 274 VAL A CA 1
ATOM 2154 C C . VAL A 1 274 ? -13.994 -6.661 9.286 1.00 92.00 274 VAL A C 1
ATOM 2156 O O . VAL A 1 274 ? -14.956 -6.140 8.717 1.00 92.00 274 VAL A O 1
ATOM 2159 N N . PRO A 1 275 ? -12.865 -5.971 9.538 1.00 93.06 275 PRO A N 1
ATOM 2160 C CA . PRO A 1 275 ? -12.690 -4.582 9.119 1.00 93.06 275 PRO A CA 1
ATOM 2161 C C . PRO A 1 275 ? -12.822 -4.405 7.605 1.00 93.06 275 PRO A C 1
ATOM 2163 O O . PRO A 1 275 ? -12.337 -5.232 6.838 1.00 93.06 275 PRO A O 1
ATOM 2166 N N . SER A 1 276 ? -13.418 -3.294 7.171 1.00 91.56 276 SER A N 1
ATOM 2167 C CA . SER A 1 276 ? -13.523 -2.933 5.749 1.00 91.56 276 SER A CA 1
ATOM 2168 C C . SER A 1 276 ? -12.205 -2.400 5.180 1.00 91.56 276 SER A C 1
ATOM 2170 O O . SER A 1 276 ? -11.987 -2.462 3.972 1.00 91.56 276 SER A O 1
ATOM 2172 N N . LEU A 1 277 ? -11.348 -1.859 6.051 1.00 93.38 277 LEU A N 1
ATOM 2173 C CA . LEU A 1 277 ? -10.028 -1.339 5.717 1.00 93.38 277 LEU A CA 1
ATOM 2174 C C . LEU A 1 277 ? -9.064 -1.560 6.886 1.00 93.38 277 LEU A C 1
ATOM 2176 O O . LEU A 1 277 ? -9.369 -1.206 8.029 1.00 93.38 277 LEU A O 1
ATOM 2180 N N . VAL A 1 278 ? -7.875 -2.071 6.583 1.00 94.88 278 VAL A N 1
ATOM 2181 C CA . VAL A 1 278 ? -6.744 -2.099 7.515 1.00 94.88 278 VAL A CA 1
ATOM 2182 C C . VAL A 1 278 ? -5.618 -1.231 6.951 1.00 94.88 278 VAL A C 1
ATOM 2184 O O . VAL A 1 278 ? -5.260 -1.357 5.788 1.00 94.88 278 VAL A O 1
ATOM 2187 N N . PHE A 1 279 ? -5.061 -0.332 7.755 1.00 95.69 279 PHE A N 1
ATOM 2188 C CA . PHE A 1 279 ? -3.881 0.458 7.400 1.00 95.69 279 PHE A CA 1
ATOM 2189 C C . PHE A 1 279 ? -2.700 -0.032 8.233 1.00 95.69 279 PHE A C 1
ATOM 2191 O O . PHE A 1 279 ? -2.718 0.112 9.453 1.00 95.69 279 PHE A O 1
ATOM 2198 N N . LEU A 1 280 ? -1.683 -0.603 7.593 1.00 93.44 280 LEU A N 1
ATOM 2199 C CA . LEU A 1 280 ? -0.487 -1.142 8.235 1.00 93.44 280 LEU A CA 1
ATOM 2200 C C . LEU A 1 280 ? 0.682 -0.159 8.102 1.00 93.44 280 LEU A C 1
ATOM 2202 O O . LEU A 1 280 ? 1.458 -0.209 7.151 1.00 93.44 280 LEU A O 1
ATOM 2206 N N . SER A 1 281 ? 0.840 0.707 9.099 1.00 90.00 281 SER A N 1
ATOM 2207 C CA . SER A 1 281 ? 2.041 1.516 9.342 1.00 90.00 281 SER A CA 1
ATOM 2208 C C . SER A 1 281 ? 3.124 0.630 9.983 1.00 90.00 281 SER A C 1
ATOM 2210 O O . SER A 1 281 ? 3.487 0.779 11.148 1.00 90.00 281 SER A O 1
ATOM 2212 N N . ALA A 1 282 ? 3.556 -0.391 9.237 1.00 85.12 282 ALA A N 1
ATOM 2213 C CA . ALA A 1 282 ? 4.490 -1.418 9.691 1.00 85.12 282 ALA A CA 1
ATOM 2214 C C . ALA A 1 282 ? 5.387 -1.875 8.534 1.00 85.12 282 ALA A C 1
ATOM 2216 O O . ALA A 1 282 ? 4.889 -2.193 7.448 1.00 85.12 282 ALA A O 1
ATOM 2217 N N . CYS A 1 283 ? 6.703 -1.917 8.761 1.00 82.56 283 CYS A N 1
ATOM 2218 C CA . CYS A 1 283 ? 7.698 -2.307 7.759 1.00 82.56 283 CYS A CA 1
ATOM 2219 C C . CYS A 1 283 ? 7.389 -3.681 7.149 1.00 82.56 283 CYS A C 1
ATOM 2221 O O . CYS A 1 283 ? 6.962 -4.593 7.854 1.00 82.56 283 CYS A O 1
ATOM 2223 N N . HIS A 1 284 ? 7.625 -3.831 5.842 1.00 76.56 284 HIS A N 1
ATOM 2224 C CA . HIS A 1 284 ? 7.470 -5.095 5.104 1.00 76.56 284 HIS A CA 1
ATOM 2225 C C . HIS A 1 284 ? 6.079 -5.757 5.180 1.00 76.56 284 HIS A C 1
ATOM 2227 O O . HIS A 1 284 ? 5.909 -6.896 4.748 1.00 76.56 284 HIS A O 1
ATOM 2233 N N . SER A 1 285 ? 5.059 -5.051 5.670 1.00 73.31 285 SER A N 1
ATOM 2234 C CA . SER A 1 285 ? 3.689 -5.566 5.782 1.00 73.31 285 SER A CA 1
ATOM 2235 C C . SER A 1 285 ? 3.051 -5.921 4.433 1.00 73.31 285 SER A C 1
ATOM 2237 O O . SER A 1 285 ? 2.163 -6.772 4.383 1.00 73.31 285 SER A O 1
ATOM 2239 N N . GLY A 1 286 ? 3.517 -5.296 3.348 1.00 64.50 286 GLY A N 1
ATOM 2240 C CA . GLY A 1 286 ? 3.142 -5.581 1.962 1.00 64.50 286 GLY A CA 1
ATOM 2241 C C . GLY A 1 286 ? 4.284 -6.184 1.142 1.00 64.50 286 GLY A C 1
ATOM 2242 O O . GLY A 1 286 ? 4.194 -6.234 -0.081 1.00 64.50 286 GLY A O 1
ATOM 2243 N N . ALA A 1 287 ? 5.379 -6.598 1.788 1.00 66.50 287 ALA A N 1
ATOM 2244 C CA . ALA A 1 287 ? 6.494 -7.244 1.112 1.00 66.50 287 ALA A CA 1
ATOM 2245 C C . ALA A 1 287 ? 6.127 -8.692 0.776 1.00 66.50 287 ALA A C 1
ATOM 2247 O O . ALA A 1 287 ? 5.876 -9.492 1.675 1.00 66.50 287 ALA A O 1
ATOM 2248 N N . PHE A 1 288 ? 6.133 -9.036 -0.508 1.00 57.53 288 PHE A N 1
ATOM 2249 C CA . PHE A 1 288 ? 6.049 -10.420 -0.965 1.00 57.53 288 PHE A CA 1
ATOM 2250 C C . PHE A 1 288 ? 7.452 -11.032 -0.913 1.00 57.53 288 PHE A C 1
ATOM 2252 O O . PHE A 1 288 ? 8.261 -10.784 -1.807 1.00 57.53 288 PHE A O 1
ATOM 2259 N N . VAL A 1 289 ? 7.784 -11.761 0.157 1.00 49.47 289 VAL A N 1
ATOM 2260 C CA . VAL A 1 289 ? 9.094 -12.424 0.297 1.00 49.47 289 VAL A CA 1
ATOM 2261 C C . VAL A 1 289 ? 8.951 -13.766 1.010 1.00 49.47 289 VAL A C 1
ATOM 2263 O O . VAL A 1 289 ? 8.166 -13.926 1.940 1.00 49.47 289 VAL A O 1
ATOM 2266 N N . SER A 1 290 ? 9.783 -14.711 0.575 1.00 45.38 290 SER A N 1
ATOM 2267 C CA . SER A 1 290 ? 10.004 -16.029 1.162 1.00 45.38 290 SER A CA 1
ATOM 2268 C C . SER A 1 290 ? 10.288 -16.029 2.661 1.00 45.38 290 SER A C 1
ATOM 2270 O O . SER A 1 290 ? 11.158 -15.292 3.132 1.00 45.38 290 SER A O 1
ATOM 2272 N N . ALA A 1 291 ? 9.739 -17.022 3.352 1.00 39.31 291 ALA A N 1
ATOM 2273 C CA . ALA A 1 291 ? 10.374 -17.625 4.514 1.00 39.31 291 ALA A CA 1
ATOM 2274 C C . ALA A 1 291 ? 11.229 -18.830 4.061 1.00 39.31 291 ALA A C 1
ATOM 2276 O O . ALA A 1 291 ? 10.676 -19.896 3.825 1.00 39.31 291 ALA A O 1
ATOM 2277 N N . ALA A 1 292 ? 12.551 -18.649 3.899 1.00 36.62 292 ALA A N 1
ATOM 2278 C CA . ALA A 1 292 ? 13.596 -19.672 4.108 1.00 36.62 292 ALA A CA 1
ATOM 2279 C C . ALA A 1 292 ? 15.018 -19.138 3.791 1.00 36.62 292 ALA A C 1
ATOM 2281 O O . ALA A 1 292 ? 15.378 -18.873 2.648 1.00 36.62 292 ALA A O 1
ATOM 2282 N N . ASP A 1 293 ? 15.830 -19.065 4.850 1.00 42.59 293 ASP A N 1
ATOM 2283 C CA . ASP A 1 293 ? 17.285 -19.260 4.923 1.00 42.59 293 ASP A CA 1
ATOM 2284 C C . ASP A 1 293 ? 18.283 -18.304 4.235 1.00 42.59 293 ASP A C 1
ATOM 2286 O O . ASP A 1 293 ? 19.167 -18.705 3.473 1.00 42.59 293 ASP A O 1
ATOM 2290 N N . TRP A 1 294 ? 18.340 -17.072 4.754 1.00 39.44 294 TRP A N 1
ATOM 2291 C CA . TRP A 1 294 ? 19.557 -16.234 4.744 1.00 39.44 294 TRP A CA 1
ATOM 2292 C C . TRP A 1 294 ? 20.785 -16.935 5.382 1.00 39.44 294 TRP A C 1
ATOM 2294 O O . TRP A 1 294 ? 21.937 -16.634 5.064 1.00 39.44 294 TRP A O 1
ATOM 2304 N N . ALA A 1 295 ? 20.557 -17.911 6.271 1.00 38.62 295 ALA A N 1
ATOM 2305 C CA . ALA A 1 295 ? 21.607 -18.710 6.908 1.00 38.62 295 ALA A CA 1
ATOM 2306 C C . ALA A 1 295 ? 22.181 -19.814 5.991 1.00 38.62 295 ALA A C 1
ATOM 2308 O O . ALA A 1 295 ? 23.395 -20.022 5.996 1.00 38.62 295 ALA A O 1
ATOM 2309 N N . GLN A 1 296 ? 21.360 -20.468 5.152 1.00 39.28 296 GLN A N 1
ATOM 2310 C CA . GLN A 1 296 ? 21.861 -21.403 4.125 1.00 39.28 296 GLN A CA 1
ATOM 2311 C C . GLN A 1 296 ? 22.597 -20.667 3.000 1.00 39.28 296 GLN A C 1
ATOM 2313 O O . GLN A 1 296 ? 23.552 -21.207 2.438 1.00 39.28 296 GLN A O 1
ATOM 2318 N N . TRP A 1 297 ? 22.195 -19.428 2.699 1.00 38.50 297 TRP A N 1
ATOM 2319 C CA . TRP A 1 297 ? 22.848 -18.567 1.710 1.00 38.50 297 TRP A CA 1
ATOM 2320 C C . TRP A 1 297 ? 24.323 -18.292 2.059 1.00 38.50 297 TRP A C 1
ATOM 2322 O O . TRP A 1 297 ? 25.199 -18.514 1.224 1.00 38.50 297 TRP A O 1
ATOM 2332 N N . LYS A 1 298 ? 24.642 -17.967 3.324 1.00 37.31 298 LYS A N 1
ATOM 2333 C CA . LYS A 1 298 ? 26.043 -17.803 3.777 1.00 37.31 298 LYS A CA 1
ATOM 2334 C C . LYS A 1 298 ? 26.878 -19.084 3.663 1.00 37.31 298 LYS A C 1
ATOM 2336 O O . LYS A 1 298 ? 28.085 -19.007 3.451 1.00 37.31 298 LYS A O 1
ATOM 2341 N N . ALA A 1 299 ? 26.257 -20.255 3.802 1.00 40.31 299 ALA A N 1
ATOM 2342 C CA . ALA A 1 299 ? 26.956 -21.536 3.731 1.00 40.31 299 ALA A CA 1
ATOM 2343 C C . ALA A 1 299 ? 27.288 -21.956 2.286 1.00 40.31 299 ALA A C 1
ATOM 2345 O O . ALA A 1 299 ? 28.344 -22.539 2.052 1.00 40.31 299 ALA A O 1
ATOM 2346 N N . LYS A 1 300 ? 26.430 -21.627 1.308 1.00 35.78 300 LYS A N 1
ATOM 2347 C CA . LYS A 1 300 ? 26.647 -21.966 -0.113 1.00 35.78 300 LYS A CA 1
ATOM 2348 C C . LYS A 1 300 ? 27.740 -21.124 -0.780 1.00 35.78 300 LYS A C 1
ATOM 2350 O O . LYS A 1 300 ? 28.475 -21.653 -1.609 1.00 35.78 300 LYS A O 1
ATOM 2355 N N . ILE A 1 301 ? 27.918 -19.872 -0.354 1.00 34.09 301 ILE A N 1
ATOM 2356 C CA . ILE A 1 301 ? 28.989 -18.982 -0.841 1.00 34.09 301 ILE A CA 1
ATOM 2357 C C . ILE A 1 301 ? 30.386 -19.518 -0.467 1.00 34.09 301 ILE A C 1
ATOM 2359 O O . ILE A 1 301 ? 31.336 -19.353 -1.226 1.00 34.09 301 ILE A O 1
ATOM 2363 N N . ASN A 1 302 ? 30.512 -20.256 0.642 1.00 36.66 302 ASN A N 1
ATOM 2364 C CA . ASN A 1 302 ? 31.774 -20.886 1.054 1.00 36.66 302 ASN A CA 1
ATOM 2365 C C . ASN A 1 302 ? 32.077 -22.231 0.358 1.00 36.66 302 ASN A C 1
ATOM 2367 O O . ASN A 1 302 ? 33.121 -22.820 0.634 1.00 36.66 302 ASN A O 1
ATOM 2371 N N . LEU A 1 303 ? 31.196 -22.738 -0.516 1.00 33.66 303 LEU A N 1
ATOM 2372 C CA . LEU A 1 303 ? 31.319 -24.080 -1.113 1.00 33.66 303 LEU A CA 1
ATOM 2373 C C . LEU A 1 303 ? 31.399 -24.111 -2.650 1.00 33.66 303 LEU A C 1
ATOM 2375 O O . LEU A 1 303 ? 31.497 -25.197 -3.213 1.00 33.66 303 LEU A O 1
ATOM 2379 N N . GLY A 1 304 ? 31.410 -22.961 -3.334 1.00 33.25 304 GLY A N 1
ATOM 2380 C CA . GLY A 1 304 ? 31.783 -22.877 -4.756 1.00 33.25 304 GLY A CA 1
ATOM 2381 C C . GLY A 1 304 ? 30.952 -23.743 -5.716 1.00 33.25 304 GLY A C 1
ATOM 2382 O O . GLY A 1 304 ? 31.514 -24.373 -6.611 1.00 33.25 304 GLY A O 1
ATOM 2383 N N . LEU A 1 305 ? 29.629 -23.805 -5.536 1.00 33.88 305 LEU A N 1
ATOM 2384 C CA . LEU A 1 305 ? 28.732 -24.553 -6.427 1.00 33.88 305 LEU A CA 1
ATOM 2385 C C . LEU A 1 305 ? 28.220 -23.672 -7.582 1.00 33.88 305 LEU A C 1
ATOM 2387 O O . LEU A 1 305 ? 27.810 -22.538 -7.359 1.00 33.88 305 LEU A O 1
ATOM 2391 N N . GLN A 1 306 ? 28.257 -24.220 -8.803 1.00 33.28 306 GLN A N 1
ATOM 2392 C CA . GLN A 1 306 ? 27.969 -23.546 -10.079 1.00 33.28 306 GLN A CA 1
ATOM 2393 C C . GLN A 1 306 ? 26.475 -23.253 -10.334 1.00 33.28 306 GLN A C 1
ATOM 2395 O O . GLN A 1 306 ? 25.594 -24.026 -9.959 1.00 33.28 306 GLN A O 1
ATOM 2400 N N . GLU A 1 307 ? 26.257 -22.129 -11.024 1.00 38.12 307 GLU A N 1
ATOM 2401 C CA . GLU A 1 307 ? 25.018 -21.380 -11.279 1.00 38.12 307 GLU A CA 1
ATOM 2402 C C . GLU A 1 307 ? 24.071 -21.984 -12.341 1.00 38.12 307 GLU A C 1
ATOM 2404 O O . GLU A 1 307 ? 24.498 -22.601 -13.319 1.00 38.12 307 GLU A O 1
ATOM 2409 N N . THR A 1 308 ? 22.770 -21.694 -12.212 1.00 37.88 308 THR A N 1
ATOM 2410 C CA . THR A 1 308 ? 21.809 -21.683 -13.331 1.00 37.88 308 THR A CA 1
ATOM 2411 C C . THR A 1 308 ? 21.941 -20.357 -14.081 1.00 37.88 308 THR A C 1
ATOM 2413 O O . THR A 1 308 ? 21.748 -19.301 -13.486 1.00 37.88 308 THR A O 1
ATOM 2416 N N . LYS A 1 309 ? 22.282 -20.406 -15.369 1.00 40.06 309 LYS A N 1
ATOM 2417 C CA . LYS A 1 309 ? 23.005 -19.330 -16.063 1.00 40.06 309 LYS A CA 1
ATOM 2418 C C . LYS A 1 309 ? 22.234 -18.082 -16.522 1.00 40.06 309 LYS A C 1
ATOM 2420 O O . LYS A 1 309 ? 22.893 -17.188 -17.028 1.00 40.06 309 LYS A O 1
ATOM 2425 N N . ASP A 1 310 ? 20.914 -17.972 -16.348 1.00 42.25 310 ASP A N 1
ATOM 2426 C CA . ASP A 1 310 ? 20.145 -16.925 -17.058 1.00 42.25 310 ASP A CA 1
ATOM 2427 C C . ASP A 1 310 ? 19.101 -16.152 -16.217 1.00 42.25 310 ASP A C 1
ATOM 2429 O O . ASP A 1 310 ? 18.281 -15.433 -16.778 1.00 42.25 310 ASP A O 1
ATOM 2433 N N . LEU A 1 311 ? 19.114 -16.245 -14.880 1.00 41.28 311 LEU A N 1
ATOM 2434 C CA . LEU A 1 311 ? 18.301 -15.387 -13.994 1.00 41.28 311 LEU A CA 1
ATOM 2435 C C . LEU A 1 311 ? 19.211 -14.689 -12.976 1.00 41.28 311 LEU A C 1
ATOM 2437 O O . LEU A 1 311 ? 20.097 -15.351 -12.431 1.00 41.28 311 LEU A O 1
ATOM 2441 N N . PRO A 1 312 ? 18.992 -13.399 -12.653 1.00 46.03 312 PRO A N 1
ATOM 2442 C CA . PRO A 1 312 ? 19.712 -12.757 -11.561 1.00 46.03 312 PRO A CA 1
ATOM 2443 C C . PRO A 1 312 ? 19.602 -13.562 -10.256 1.00 46.03 312 PRO A C 1
ATOM 2445 O O . PRO A 1 312 ? 18.510 -14.005 -9.892 1.00 46.03 312 PRO A O 1
ATOM 2448 N N . GLU A 1 313 ? 20.711 -13.730 -9.524 1.00 44.00 313 GLU A N 1
ATOM 2449 C CA . GLU A 1 313 ? 20.777 -14.558 -8.301 1.00 44.00 313 GLU A CA 1
ATOM 2450 C C . GLU A 1 313 ? 19.715 -14.188 -7.243 1.00 44.00 313 GLU A C 1
ATOM 2452 O O . GLU A 1 313 ? 19.281 -15.042 -6.467 1.00 44.00 313 GLU A O 1
ATOM 2457 N N . SER A 1 314 ? 19.223 -12.942 -7.250 1.00 42.00 314 SER A N 1
ATOM 2458 C CA . SER A 1 314 ? 18.135 -12.443 -6.394 1.00 42.00 314 SER A CA 1
ATOM 2459 C C . SER A 1 314 ? 16.770 -13.124 -6.619 1.00 42.00 314 SER A C 1
ATOM 2461 O O . SER A 1 314 ? 15.879 -13.007 -5.771 1.00 42.00 314 SER A O 1
ATOM 2463 N N . ILE A 1 315 ? 16.602 -13.849 -7.730 1.00 44.88 315 ILE A N 1
ATOM 2464 C CA . ILE A 1 315 ? 15.393 -14.599 -8.120 1.00 44.88 315 ILE A CA 1
ATOM 2465 C C . ILE A 1 315 ? 15.579 -16.116 -7.890 1.00 44.88 315 ILE A C 1
ATOM 2467 O O . ILE A 1 315 ? 14.620 -16.882 -7.914 1.00 44.88 315 ILE A O 1
ATOM 2471 N N . ALA A 1 316 ? 16.806 -16.590 -7.637 1.00 40.75 316 ALA A N 1
ATOM 2472 C CA . ALA A 1 316 ? 17.140 -18.018 -7.598 1.00 40.75 316 ALA A CA 1
ATOM 2473 C C . ALA A 1 316 ? 16.811 -18.734 -6.266 1.00 40.75 316 ALA A C 1
ATOM 2475 O O . ALA A 1 316 ? 16.930 -19.963 -6.178 1.00 40.75 316 ALA A O 1
ATOM 2476 N N . THR A 1 317 ? 16.368 -18.018 -5.232 1.00 41.78 317 THR A N 1
ATOM 2477 C CA . THR A 1 317 ? 15.906 -18.593 -3.955 1.00 41.78 317 THR A CA 1
ATOM 2478 C C . THR A 1 317 ? 14.439 -19.039 -4.041 1.00 41.78 317 THR A C 1
ATOM 2480 O O . THR A 1 317 ? 13.651 -18.453 -4.777 1.00 41.78 317 THR A O 1
ATOM 2483 N N . GLN A 1 318 ? 14.052 -20.124 -3.350 1.00 37.53 318 GLN A N 1
ATOM 2484 C CA . GLN A 1 318 ? 12.644 -20.550 -3.284 1.00 37.53 318 GLN A CA 1
ATOM 2485 C C . GLN A 1 318 ? 11.844 -19.475 -2.545 1.00 37.53 318 GLN A C 1
ATOM 2487 O O . GLN A 1 318 ? 12.070 -19.257 -1.356 1.00 37.53 318 GLN A O 1
ATOM 2492 N N . GLN A 1 319 ? 10.960 -18.779 -3.265 1.00 46.44 319 GLN A N 1
ATOM 2493 C CA . GLN A 1 319 ? 10.194 -17.663 -2.728 1.00 46.44 319 GLN A CA 1
ATOM 2494 C C . GLN A 1 319 ? 8.693 -17.911 -2.815 1.00 46.44 319 GLN A C 1
ATOM 2496 O O . GLN A 1 319 ? 8.157 -17.994 -3.911 1.00 46.44 319 GLN A O 1
ATOM 2501 N N . GLY A 1 320 ? 8.050 -18.014 -1.646 1.00 45.78 320 GLY A N 1
ATOM 2502 C CA . GLY A 1 320 ? 6.598 -18.044 -1.493 1.00 45.78 320 GLY A CA 1
ATOM 2503 C C . GLY A 1 320 ? 5.966 -16.654 -1.585 1.00 45.78 320 GLY A C 1
ATOM 2504 O O . GLY A 1 320 ? 6.600 -15.643 -1.277 1.00 45.78 320 GLY A O 1
ATOM 2505 N N . TYR A 1 321 ? 4.698 -16.620 -1.993 1.00 56.00 321 TYR A N 1
ATOM 2506 C CA . TYR A 1 321 ? 3.881 -15.415 -2.129 1.00 56.00 321 TYR A CA 1
ATOM 2507 C C . TYR A 1 321 ? 3.104 -15.151 -0.823 1.00 56.00 321 TYR A C 1
ATOM 2509 O O . TYR A 1 321 ? 1.955 -15.561 -0.681 1.00 56.00 321 TYR A O 1
ATOM 2517 N N . THR A 1 322 ? 3.731 -14.517 0.176 1.00 58.50 322 THR A N 1
ATOM 2518 C CA . THR A 1 322 ? 3.073 -14.216 1.467 1.00 58.50 322 THR A CA 1
ATOM 2519 C C . THR A 1 322 ? 3.436 -12.832 1.991 1.00 58.50 322 THR A C 1
ATOM 2521 O O . THR A 1 322 ? 4.589 -12.417 1.906 1.00 58.50 322 THR A O 1
ATOM 2524 N N . SER A 1 323 ? 2.459 -12.130 2.563 1.00 73.56 323 SER A N 1
ATOM 2525 C CA . SER A 1 323 ? 2.639 -10.871 3.291 1.00 73.56 323 SER A CA 1
ATOM 2526 C C . SER A 1 323 ? 1.508 -10.701 4.305 1.00 73.56 323 SER A C 1
ATOM 2528 O O . SER A 1 323 ? 0.437 -11.292 4.138 1.00 73.56 323 SER A O 1
ATOM 2530 N N . THR A 1 324 ? 1.696 -9.844 5.314 1.00 81.81 324 THR A N 1
ATOM 2531 C CA . THR A 1 324 ? 0.644 -9.554 6.301 1.00 81.81 324 THR A CA 1
ATOM 2532 C C . THR A 1 324 ? -0.613 -9.034 5.605 1.00 81.81 324 THR A C 1
ATOM 2534 O O . THR A 1 324 ? -1.726 -9.431 5.951 1.00 81.81 324 THR A O 1
ATOM 2537 N N . ALA A 1 325 ? -0.439 -8.177 4.593 1.00 85.44 325 ALA A N 1
ATOM 2538 C CA . ALA A 1 325 ? -1.537 -7.652 3.796 1.00 85.44 325 ALA A CA 1
ATOM 2539 C C . ALA A 1 325 ? -2.274 -8.769 3.051 1.00 85.44 325 ALA A C 1
ATOM 2541 O O . ALA A 1 325 ? -3.496 -8.864 3.141 1.00 85.44 325 ALA A O 1
ATOM 2542 N N . LEU A 1 326 ? -1.542 -9.672 2.394 1.00 80.19 326 LEU A N 1
ATOM 2543 C CA . LEU A 1 326 ? -2.146 -10.800 1.694 1.00 80.19 326 LEU A CA 1
ATOM 2544 C C . LEU A 1 326 ? -2.898 -11.735 2.645 1.00 80.19 326 LEU A C 1
ATOM 2546 O O . LEU A 1 326 ? -3.999 -12.176 2.323 1.00 80.19 326 LEU A O 1
ATOM 2550 N N . ALA A 1 327 ? -2.327 -12.041 3.808 1.00 82.00 327 ALA A N 1
ATOM 2551 C CA . ALA A 1 327 ? -2.971 -12.892 4.800 1.00 82.00 327 ALA A CA 1
ATOM 2552 C C . ALA A 1 327 ? -4.281 -12.268 5.318 1.00 82.00 327 ALA A C 1
ATOM 2554 O O . ALA A 1 327 ? -5.267 -12.980 5.505 1.00 82.00 327 ALA A O 1
ATOM 2555 N N . LEU A 1 328 ? -4.326 -10.941 5.488 1.00 86.88 328 LEU A N 1
ATOM 2556 C CA . LEU A 1 328 ? -5.550 -10.207 5.825 1.00 86.88 328 LEU A CA 1
ATOM 2557 C C . LEU A 1 328 ? -6.584 -10.249 4.692 1.00 86.88 328 LEU A C 1
ATOM 2559 O O . LEU A 1 328 ? -7.755 -10.521 4.960 1.00 86.88 328 LEU A O 1
ATOM 2563 N N . LEU A 1 329 ? -6.159 -10.036 3.442 1.00 85.81 329 LEU A N 1
ATOM 2564 C CA . LEU A 1 329 ? -7.026 -10.132 2.261 1.00 85.81 329 LEU A CA 1
ATOM 2565 C C . LEU A 1 329 ? -7.630 -11.542 2.133 1.00 85.81 329 LEU A C 1
ATOM 2567 O O . LEU A 1 329 ? -8.846 -11.690 2.025 1.00 85.81 329 LEU A O 1
ATOM 2571 N N . ARG A 1 330 ? -6.802 -12.594 2.244 1.00 82.94 330 ARG A N 1
ATOM 2572 C CA . ARG A 1 330 ? -7.234 -14.008 2.241 1.00 82.94 330 ARG A CA 1
ATOM 2573 C C . ARG A 1 330 ? -8.174 -14.335 3.409 1.00 82.94 330 ARG A C 1
ATOM 2575 O O . ARG A 1 330 ? -9.050 -15.183 3.266 1.00 82.94 330 ARG A O 1
ATOM 2582 N N . ALA A 1 331 ? -8.023 -13.655 4.546 1.00 85.19 331 ALA A N 1
ATOM 2583 C CA . ALA A 1 331 ? -8.917 -13.776 5.697 1.00 85.19 331 ALA A CA 1
ATOM 2584 C C . ALA A 1 331 ? -10.224 -12.961 5.560 1.00 85.19 331 ALA A C 1
ATOM 2586 O O . ALA A 1 331 ? -11.066 -13.010 6.457 1.00 85.19 331 ALA A O 1
ATOM 2587 N N . GLY A 1 332 ? -10.417 -12.244 4.448 1.00 86.19 332 GLY A N 1
ATOM 2588 C CA . GLY A 1 332 ? -11.658 -11.548 4.104 1.00 86.19 332 GLY A CA 1
ATOM 2589 C C . GLY A 1 332 ? -11.657 -10.043 4.367 1.00 86.19 332 GLY A C 1
ATOM 2590 O O . GLY A 1 332 ? -12.707 -9.418 4.225 1.00 86.19 332 GLY A O 1
ATOM 2591 N N . VAL A 1 333 ? -10.522 -9.443 4.748 1.00 88.62 333 VAL A N 1
ATOM 2592 C CA . VAL A 1 333 ? -10.406 -7.978 4.786 1.00 88.62 333 VAL A CA 1
ATOM 2593 C C . VAL A 1 333 ? -10.489 -7.458 3.349 1.00 88.62 333 VAL A C 1
ATOM 2595 O O . VAL A 1 333 ? -9.708 -7.901 2.515 1.00 88.62 333 VAL A O 1
ATOM 2598 N N . PRO A 1 334 ? -11.387 -6.515 3.028 1.00 86.38 334 PRO A N 1
ATOM 2599 C CA . PRO A 1 334 ? -11.546 -6.070 1.647 1.00 86.38 334 PRO A CA 1
ATOM 2600 C C . PRO A 1 334 ? -10.375 -5.234 1.110 1.00 86.38 334 PRO A C 1
ATOM 2602 O O . PRO A 1 334 ? -10.087 -5.283 -0.081 1.00 86.38 334 PRO A O 1
ATOM 2605 N N . GLN A 1 335 ? -9.733 -4.430 1.963 1.00 88.69 335 GLN A N 1
ATOM 2606 C CA . GLN A 1 335 ? -8.677 -3.488 1.572 1.00 88.69 335 GLN A CA 1
ATOM 2607 C C . GLN A 1 335 ? -7.599 -3.386 2.647 1.00 88.69 335 GLN A C 1
ATOM 2609 O O . GLN A 1 335 ? -7.921 -3.249 3.834 1.00 88.69 335 GLN A O 1
ATOM 2614 N N . VAL A 1 336 ? -6.327 -3.389 2.236 1.00 91.38 336 VAL A N 1
ATOM 2615 C CA . VAL A 1 336 ? -5.200 -3.252 3.160 1.00 91.38 336 VAL A CA 1
ATOM 2616 C C . VAL A 1 336 ? -4.152 -2.292 2.608 1.00 91.38 336 VAL A C 1
ATOM 2618 O O . VAL A 1 336 ? -3.415 -2.637 1.699 1.00 91.38 336 VAL A O 1
ATOM 2621 N N . VAL A 1 337 ? -4.001 -1.113 3.215 1.00 93.25 337 VAL A N 1
ATOM 2622 C CA . VAL A 1 337 ? -2.827 -0.273 2.926 1.00 93.25 337 VAL A CA 1
ATOM 2623 C C . VAL A 1 337 ? -1.621 -0.873 3.638 1.00 93.25 337 VAL A C 1
ATOM 2625 O O . VAL A 1 337 ? -1.670 -1.070 4.853 1.00 93.25 337 VAL A O 1
ATOM 2628 N N . ALA A 1 338 ? -0.543 -1.151 2.911 1.00 91.38 338 ALA A N 1
ATOM 2629 C CA . ALA A 1 338 ? 0.647 -1.809 3.445 1.00 91.38 338 ALA A CA 1
ATOM 2630 C C . ALA A 1 338 ? 1.952 -1.239 2.873 1.00 91.38 338 ALA A C 1
ATOM 2632 O O . ALA A 1 338 ? 1.949 -0.479 1.907 1.00 91.38 338 ALA A O 1
ATOM 2633 N N . MET A 1 339 ? 3.078 -1.622 3.479 1.00 88.19 339 MET A N 1
ATOM 2634 C CA . MET A 1 339 ? 4.416 -1.118 3.159 1.00 88.19 339 MET A CA 1
ATOM 2635 C C . MET A 1 339 ? 5.272 -2.218 2.508 1.00 88.19 339 MET A C 1
ATOM 2637 O O . MET A 1 339 ? 5.543 -3.239 3.142 1.00 88.19 339 MET A O 1
ATOM 2641 N N . ARG A 1 340 ? 5.734 -2.019 1.264 1.00 83.19 340 ARG A N 1
ATOM 2642 C CA . ARG A 1 340 ? 6.650 -2.935 0.543 1.00 83.19 340 ARG A CA 1
ATOM 2643 C C . ARG A 1 340 ? 8.007 -3.070 1.217 1.00 83.19 340 ARG A C 1
ATOM 2645 O O . ARG A 1 340 ? 8.607 -4.138 1.208 1.00 83.19 340 ARG A O 1
ATOM 2652 N N . TYR A 1 341 ? 8.502 -1.975 1.775 1.00 80.75 341 TYR A N 1
ATOM 2653 C CA . TYR A 1 341 ? 9.842 -1.871 2.331 1.00 80.75 341 TYR A CA 1
ATOM 2654 C C . TYR A 1 341 ? 9.800 -1.304 3.753 1.00 80.75 341 TYR A C 1
ATOM 2656 O O . TYR A 1 341 ? 8.731 -0.992 4.285 1.00 80.75 341 TYR A O 1
ATOM 2664 N N . THR A 1 342 ? 10.973 -1.141 4.366 1.00 78.81 342 THR A N 1
ATOM 2665 C CA . THR A 1 342 ? 11.137 -0.332 5.579 1.00 78.81 342 THR A CA 1
ATOM 2666 C C . THR A 1 342 ? 10.535 1.060 5.369 1.00 78.81 342 THR A C 1
ATOM 2668 O O . THR A 1 342 ? 10.561 1.612 4.269 1.00 78.81 342 THR A O 1
ATOM 2671 N N . VAL A 1 343 ? 9.980 1.663 6.408 1.00 80.62 343 VAL A N 1
ATOM 2672 C CA . VAL A 1 343 ? 9.434 3.019 6.333 1.00 80.62 343 VAL A CA 1
ATOM 2673 C C . VAL A 1 343 ? 9.893 3.801 7.550 1.00 80.62 343 VAL A C 1
ATOM 2675 O O . VAL A 1 343 ? 9.986 3.246 8.639 1.00 80.62 343 VAL A O 1
ATOM 2678 N N . GLU A 1 344 ? 10.225 5.074 7.358 1.00 84.50 344 GLU A N 1
ATOM 2679 C CA . GLU A 1 344 ? 10.521 5.959 8.479 1.00 84.50 344 GLU A CA 1
ATOM 2680 C C . GLU A 1 344 ? 9.228 6.379 9.179 1.00 84.50 344 GLU A C 1
ATOM 2682 O O . GLU A 1 344 ? 8.251 6.742 8.517 1.00 84.50 344 GLU A O 1
ATOM 2687 N N . ASP A 1 345 ? 9.247 6.438 10.510 1.00 84.31 345 ASP A N 1
ATOM 2688 C CA . ASP A 1 345 ? 8.121 6.885 11.341 1.00 84.31 345 ASP A CA 1
ATOM 2689 C C . ASP A 1 345 ? 7.558 8.239 10.890 1.00 84.31 345 ASP A C 1
ATOM 2691 O O . ASP A 1 345 ? 6.347 8.472 10.877 1.00 84.31 345 ASP A O 1
ATOM 2695 N N . SER A 1 346 ? 8.449 9.160 10.506 1.00 87.75 346 SER A N 1
ATOM 2696 C CA . SER A 1 346 ? 8.083 10.507 10.075 1.00 87.75 346 SER A CA 1
ATOM 2697 C C . SER A 1 346 ? 7.237 10.479 8.798 1.00 87.75 346 SER A C 1
ATOM 2699 O O . SER A 1 346 ? 6.256 11.223 8.703 1.00 87.75 346 SER A O 1
ATOM 2701 N N . TYR A 1 347 ? 7.589 9.605 7.854 1.00 90.12 347 TYR A N 1
ATOM 2702 C CA . TYR A 1 347 ? 6.887 9.406 6.598 1.00 90.12 347 TYR A CA 1
ATOM 2703 C C . TYR A 1 347 ? 5.576 8.660 6.819 1.00 90.12 347 TYR A C 1
ATOM 2705 O O . TYR A 1 347 ? 4.531 9.123 6.367 1.00 90.12 347 TYR A O 1
ATOM 2713 N N . ALA A 1 348 ? 5.611 7.544 7.552 1.00 90.31 348 ALA A N 1
ATOM 2714 C CA . ALA A 1 348 ? 4.448 6.692 7.775 1.00 90.31 348 ALA A CA 1
ATOM 2715 C C . ALA A 1 348 ? 3.309 7.462 8.468 1.00 90.31 348 ALA A C 1
ATOM 2717 O O . ALA A 1 348 ? 2.175 7.473 7.984 1.00 90.31 348 ALA A O 1
ATOM 2718 N N . ARG A 1 349 ? 3.647 8.248 9.501 1.00 93.19 349 ARG A N 1
ATOM 2719 C CA . ARG A 1 349 ? 2.720 9.169 10.174 1.00 93.19 349 ARG A CA 1
ATOM 2720 C C . ARG A 1 349 ? 2.114 10.191 9.217 1.00 93.19 349 ARG A C 1
ATOM 2722 O O . ARG A 1 349 ? 0.910 10.436 9.227 1.00 93.19 349 ARG A O 1
ATOM 2729 N N . GLN A 1 350 ? 2.956 10.849 8.426 1.00 93.75 350 GLN A N 1
ATOM 2730 C CA . GLN A 1 350 ? 2.514 11.885 7.498 1.00 93.75 350 GLN A CA 1
ATOM 2731 C C . GLN A 1 350 ? 1.613 11.326 6.392 1.00 93.75 350 GLN A C 1
ATOM 2733 O O . GLN A 1 350 ? 0.629 11.964 6.011 1.00 93.75 350 GLN A O 1
ATOM 2738 N N . LEU A 1 351 ? 1.932 10.128 5.907 1.00 94.75 351 LEU A N 1
ATOM 2739 C CA . LEU A 1 351 ? 1.118 9.392 4.957 1.00 94.75 351 LEU A CA 1
ATOM 2740 C C . LEU A 1 351 ? -0.243 9.048 5.562 1.00 94.75 351 LEU A C 1
ATOM 2742 O O . LEU A 1 351 ? -1.252 9.349 4.936 1.00 94.75 351 LEU A O 1
ATOM 2746 N N . ALA A 1 352 ? -0.288 8.487 6.775 1.00 95.94 352 ALA A N 1
ATOM 2747 C CA . ALA A 1 352 ? -1.536 8.126 7.446 1.00 95.94 352 ALA A CA 1
ATOM 2748 C C . ALA A 1 352 ? -2.461 9.341 7.639 1.00 95.94 352 ALA A C 1
ATOM 2750 O O . ALA A 1 352 ? -3.651 9.271 7.333 1.00 95.94 352 ALA A O 1
ATOM 2751 N N . VAL A 1 353 ? -1.913 10.482 8.076 1.00 96.31 353 VAL A N 1
ATOM 2752 C CA . VAL A 1 353 ? -2.680 11.729 8.246 1.00 96.31 353 VAL A CA 1
ATOM 2753 C C . VAL A 1 353 ? -3.273 12.206 6.917 1.00 96.31 353 VAL A C 1
ATOM 2755 O O . VAL A 1 353 ? -4.471 12.478 6.843 1.00 96.31 353 VAL A O 1
ATOM 2758 N N . ARG A 1 354 ? -2.466 12.289 5.850 1.00 96.06 354 ARG A N 1
ATOM 2759 C CA . ARG A 1 354 ? -2.956 12.717 4.526 1.00 96.06 354 ARG A CA 1
ATOM 2760 C C . ARG A 1 354 ? -3.957 11.715 3.949 1.00 96.06 354 ARG A C 1
ATOM 2762 O O . ARG A 1 354 ? -4.994 12.121 3.434 1.00 96.06 354 ARG A O 1
ATOM 2769 N N . PHE A 1 355 ? -3.695 10.419 4.103 1.00 95.88 355 PHE A N 1
ATOM 2770 C CA . PHE A 1 355 ? -4.586 9.350 3.664 1.00 95.88 355 PHE A CA 1
ATOM 2771 C C . PHE A 1 355 ? -5.972 9.468 4.306 1.00 95.88 355 PHE A C 1
ATOM 2773 O O . PHE A 1 355 ? -6.967 9.505 3.589 1.00 95.88 355 PHE A O 1
ATOM 2780 N N . TYR A 1 356 ? -6.065 9.590 5.635 1.00 96.19 356 TYR A N 1
ATOM 2781 C CA . TYR A 1 356 ? -7.366 9.717 6.302 1.00 96.19 356 TYR A CA 1
ATOM 2782 C C . TYR A 1 356 ? -8.066 11.044 6.007 1.00 96.19 356 TYR A C 1
ATOM 2784 O O . TYR A 1 356 ? -9.294 11.057 5.914 1.00 96.19 356 TYR A O 1
ATOM 2792 N N . ARG A 1 357 ? -7.322 12.140 5.798 1.00 95.25 357 ARG A N 1
ATOM 2793 C CA . ARG A 1 357 ? -7.905 13.404 5.326 1.00 95.25 357 ARG A CA 1
ATOM 2794 C C . 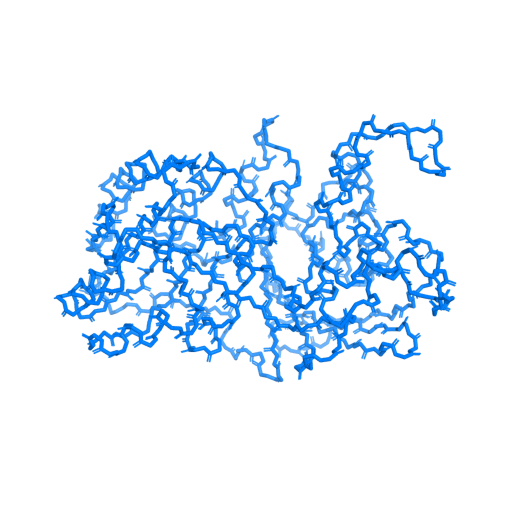ARG A 1 357 ? -8.607 13.211 3.984 1.00 95.25 357 ARG A C 1
ATOM 2796 O O . ARG A 1 357 ? -9.779 13.560 3.866 1.00 95.25 357 ARG A O 1
ATOM 2803 N N . TYR A 1 358 ? -7.934 12.594 3.017 1.00 93.50 358 TYR A N 1
ATOM 2804 C CA . TYR A 1 358 ? -8.523 12.338 1.706 1.00 93.50 358 TYR A CA 1
ATOM 2805 C C . TYR A 1 358 ? -9.662 11.319 1.751 1.00 93.50 358 TYR A C 1
ATOM 2807 O O . TYR A 1 358 ? -10.721 11.554 1.177 1.00 93.50 358 TYR A O 1
ATOM 2815 N N . LEU A 1 359 ? -9.475 10.208 2.463 1.00 92.69 359 LEU A N 1
ATOM 2816 C CA . LEU A 1 359 ? -10.457 9.127 2.540 1.00 92.69 359 LEU A CA 1
ATOM 2817 C C . LEU A 1 359 ? -11.740 9.552 3.267 1.00 92.69 359 LEU A C 1
ATOM 2819 O O . LEU A 1 359 ? -12.840 9.180 2.865 1.00 92.69 359 LEU A O 1
ATOM 2823 N N . LEU A 1 360 ? -11.615 10.272 4.384 1.00 92.19 360 LEU A N 1
ATOM 2824 C CA . LEU A 1 360 ? -12.737 10.522 5.294 1.00 92.19 360 LEU A CA 1
ATOM 2825 C C . LEU A 1 360 ? -13.202 11.975 5.301 1.00 92.19 360 LEU A C 1
ATOM 2827 O O . LEU A 1 360 ? -14.408 12.194 5.388 1.00 92.19 360 LEU A O 1
ATOM 2831 N N . GLY A 1 361 ? -12.279 12.935 5.211 1.00 89.75 361 GLY A N 1
ATOM 2832 C CA . GLY A 1 361 ? -12.602 14.363 5.160 1.00 89.75 361 GLY A CA 1
ATOM 2833 C C . GLY A 1 361 ? -13.101 14.790 3.781 1.00 89.75 361 GLY A C 1
ATOM 2834 O O . GLY A 1 361 ? -14.149 15.419 3.669 1.00 89.75 361 GLY A O 1
ATOM 2835 N N . GLU A 1 362 ? -12.388 14.389 2.727 1.00 90.06 362 GLU A N 1
ATOM 2836 C CA . GLU A 1 362 ? -12.742 14.708 1.333 1.00 90.06 362 GLU A CA 1
ATOM 2837 C C . GLU A 1 362 ? -13.544 13.604 0.625 1.00 90.06 362 GLU A C 1
ATOM 2839 O O . GLU A 1 362 ? -14.067 13.828 -0.463 1.00 90.06 362 GLU A O 1
ATOM 2844 N N . GLN A 1 363 ? -13.701 12.437 1.261 1.00 87.88 363 GLN A N 1
ATOM 2845 C CA . GLN A 1 363 ? -14.514 11.311 0.780 1.00 87.88 363 GLN A CA 1
ATOM 2846 C C . GLN A 1 363 ? -14.043 10.695 -0.552 1.00 87.88 363 GLN A C 1
ATOM 2848 O O . GLN A 1 363 ? -14.853 10.183 -1.326 1.00 87.88 363 GLN A O 1
ATOM 2853 N N . HIS A 1 364 ? -12.732 10.699 -0.809 1.00 88.06 364 HIS A N 1
ATOM 2854 C CA . HIS A 1 364 ? -12.138 9.963 -1.931 1.00 88.06 364 HIS A CA 1
ATOM 2855 C C . HIS A 1 364 ? -12.159 8.444 -1.691 1.00 88.06 364 HIS A C 1
ATOM 2857 O O . HIS A 1 364 ? -12.261 7.977 -0.554 1.00 88.06 364 HIS A O 1
ATOM 2863 N N . SER A 1 365 ? -12.011 7.651 -2.757 1.00 87.75 365 SER A N 1
ATOM 2864 C CA . SER A 1 365 ? -11.748 6.209 -2.636 1.00 87.75 365 SER A CA 1
ATOM 2865 C C . SER A 1 365 ? -10.389 5.954 -1.964 1.00 87.75 365 SER A C 1
ATOM 2867 O O . SER A 1 365 ? -9.527 6.834 -1.940 1.00 87.75 365 SER A O 1
ATOM 2869 N N . ALA A 1 366 ? -10.158 4.747 -1.431 1.00 89.12 366 ALA A N 1
ATOM 2870 C CA . ALA A 1 366 ? -8.877 4.425 -0.794 1.00 89.12 366 ALA A CA 1
ATOM 2871 C C . ALA A 1 366 ? -7.689 4.536 -1.767 1.00 89.12 366 ALA A C 1
ATOM 2873 O O . ALA A 1 366 ? -6.628 5.009 -1.366 1.00 89.12 366 ALA A O 1
ATOM 2874 N N . ASP A 1 367 ? -7.874 4.184 -3.046 1.00 87.56 367 ASP A N 1
ATOM 2875 C CA . ASP A 1 367 ? -6.841 4.377 -4.074 1.00 87.56 367 ASP A CA 1
ATOM 2876 C C . ASP A 1 367 ? -6.475 5.843 -4.232 1.00 87.56 367 ASP A C 1
ATOM 2878 O O . ASP A 1 367 ? -5.303 6.210 -4.172 1.00 87.56 367 ASP A O 1
ATOM 2882 N N . ALA A 1 368 ? -7.494 6.677 -4.449 1.00 87.88 368 ALA A N 1
ATOM 2883 C CA . ALA A 1 368 ? -7.331 8.093 -4.690 1.00 87.88 368 ALA A CA 1
ATOM 2884 C C . ALA A 1 368 ? -6.707 8.759 -3.460 1.00 87.88 368 ALA A C 1
ATOM 2886 O O . ALA A 1 368 ? -5.747 9.513 -3.594 1.00 87.88 368 ALA A O 1
ATOM 2887 N N . ALA A 1 369 ? -7.166 8.400 -2.260 1.00 91.88 369 ALA A N 1
ATOM 2888 C CA . ALA A 1 369 ? -6.598 8.879 -1.010 1.00 91.88 369 ALA A CA 1
ATOM 2889 C C . ALA A 1 369 ? -5.121 8.496 -0.845 1.00 91.88 369 ALA A C 1
ATOM 2891 O O . ALA A 1 369 ? -4.305 9.348 -0.487 1.00 91.88 369 ALA A O 1
ATOM 2892 N N . LEU A 1 370 ? -4.753 7.240 -1.131 1.00 92.50 370 LEU A N 1
ATOM 2893 C CA . LEU A 1 370 ? -3.365 6.785 -1.046 1.00 92.50 370 LEU A CA 1
ATOM 2894 C C . LEU A 1 370 ? -2.491 7.489 -2.083 1.00 92.50 370 LEU A C 1
ATOM 2896 O O . LEU A 1 370 ? -1.402 7.963 -1.760 1.00 92.50 370 LEU A O 1
ATOM 2900 N N . ALA A 1 371 ? -2.963 7.592 -3.320 1.00 90.06 371 ALA A N 1
ATOM 2901 C CA . ALA A 1 371 ? -2.180 8.164 -4.396 1.00 90.06 371 ALA A CA 1
ATOM 2902 C C . ALA A 1 371 ? -1.997 9.681 -4.262 1.00 90.06 371 ALA A C 1
ATOM 2904 O O . ALA A 1 371 ? -0.888 10.174 -4.462 1.00 90.06 371 ALA A O 1
ATOM 2905 N N . MET A 1 372 ? -3.032 10.416 -3.842 1.00 90.88 372 MET A N 1
ATOM 2906 C CA . MET A 1 372 ? -2.917 11.844 -3.527 1.00 90.88 372 MET A CA 1
ATOM 2907 C C . MET A 1 372 ? -1.984 12.076 -2.336 1.00 90.88 372 MET A C 1
ATOM 2909 O O . MET A 1 372 ? -1.111 12.940 -2.406 1.00 90.88 372 MET A O 1
ATOM 2913 N N . ALA A 1 373 ? -2.104 11.275 -1.270 1.00 92.81 373 ALA A N 1
ATOM 2914 C CA . ALA A 1 373 ? -1.218 11.377 -0.112 1.00 92.81 373 ALA A CA 1
ATOM 2915 C C . ALA A 1 373 ? 0.253 11.161 -0.502 1.00 92.81 373 ALA A C 1
ATOM 2917 O O . ALA A 1 373 ? 1.120 11.932 -0.087 1.00 92.81 373 ALA A O 1
ATOM 2918 N N . ARG A 1 374 ? 0.535 10.150 -1.335 1.00 91.38 374 ARG A N 1
ATOM 2919 C CA . ARG A 1 374 ? 1.886 9.861 -1.837 1.00 91.38 374 ARG A CA 1
ATOM 2920 C C . ARG A 1 374 ? 2.405 10.938 -2.783 1.00 91.38 374 ARG A C 1
ATOM 2922 O O . ARG A 1 374 ? 3.567 11.309 -2.652 1.00 91.38 374 ARG A O 1
ATOM 2929 N N . GLY A 1 375 ? 1.568 11.433 -3.695 1.00 88.19 375 GLY A N 1
ATOM 2930 C CA . GLY A 1 375 ? 1.922 12.488 -4.646 1.00 88.19 375 GLY A CA 1
ATOM 2931 C C . GLY A 1 375 ? 2.261 13.808 -3.952 1.00 88.19 375 GLY A C 1
ATOM 2932 O O . GLY A 1 375 ? 3.285 14.411 -4.257 1.00 88.19 375 GLY A O 1
ATOM 2933 N N . GLN A 1 376 ? 1.469 14.212 -2.951 1.00 88.56 376 GLN A N 1
ATOM 2934 C CA . GLN A 1 376 ? 1.783 15.385 -2.127 1.00 88.56 376 GLN A CA 1
ATOM 2935 C C . GLN A 1 376 ? 3.096 15.220 -1.368 1.00 88.56 376 GLN A C 1
ATOM 2937 O O . GLN A 1 376 ? 3.928 16.118 -1.384 1.00 88.56 376 GLN A O 1
ATOM 2942 N N . LEU A 1 377 ? 3.290 14.062 -0.734 1.00 89.12 377 LEU A N 1
ATOM 2943 C CA . LEU A 1 377 ? 4.536 13.743 -0.045 1.00 89.12 377 LEU A CA 1
ATOM 2944 C C . LEU A 1 377 ? 5.735 13.778 -1.002 1.00 89.12 377 LEU A C 1
ATOM 2946 O O . LEU A 1 377 ? 6.790 14.260 -0.620 1.00 89.12 377 LEU A O 1
ATOM 2950 N N . ALA A 1 378 ? 5.590 13.272 -2.230 1.00 83.94 378 ALA A N 1
ATOM 2951 C CA . ALA A 1 378 ? 6.671 13.232 -3.220 1.00 83.94 378 ALA A CA 1
ATOM 2952 C C . ALA A 1 378 ? 7.054 14.620 -3.749 1.00 83.94 378 ALA A C 1
ATOM 2954 O O . ALA A 1 378 ? 8.179 14.820 -4.196 1.00 83.94 378 ALA A O 1
ATOM 2955 N N . ALA A 1 379 ? 6.134 15.584 -3.691 1.00 81.88 379 ALA A N 1
ATOM 2956 C CA . ALA A 1 379 ? 6.421 16.974 -4.025 1.00 81.88 379 ALA A CA 1
ATOM 2957 C C . ALA A 1 379 ? 7.215 17.706 -2.921 1.00 81.88 379 ALA A C 1
ATOM 2959 O O . ALA A 1 379 ? 7.704 18.813 -3.148 1.00 81.88 379 ALA A O 1
ATOM 2960 N N . GLU A 1 380 ? 7.353 17.116 -1.729 1.00 82.31 380 GLU A N 1
ATOM 2961 C CA . GLU A 1 380 ? 8.090 17.700 -0.609 1.00 82.31 380 GLU A CA 1
ATOM 2962 C C . GLU A 1 380 ? 9.572 17.300 -0.684 1.00 82.31 380 GLU A C 1
ATOM 2964 O O . GLU A 1 380 ? 9.938 16.147 -0.475 1.00 82.31 380 GLU A O 1
ATOM 2969 N N . ALA A 1 381 ? 10.442 18.280 -0.953 1.00 56.53 381 ALA A N 1
ATOM 2970 C CA . ALA A 1 381 ? 11.856 18.119 -1.330 1.00 56.53 381 ALA A CA 1
ATOM 2971 C C . ALA A 1 381 ? 12.793 17.426 -0.308 1.00 56.53 381 ALA A C 1
ATOM 2973 O O . ALA A 1 381 ? 14.001 17.376 -0.523 1.00 56.53 381 ALA A O 1
ATOM 2974 N N . HIS A 1 382 ? 12.279 16.928 0.817 1.00 64.88 382 HIS A N 1
ATOM 2975 C CA . HIS A 1 382 ? 13.075 16.331 1.897 1.00 64.88 382 HIS A CA 1
ATOM 2976 C C . HIS A 1 382 ? 12.860 14.825 2.060 1.00 64.88 382 HIS A C 1
ATOM 2978 O O . HIS A 1 382 ? 13.412 14.233 2.985 1.00 64.88 382 HIS A O 1
ATOM 2984 N N . ILE A 1 383 ? 12.059 14.205 1.194 1.00 66.19 383 ILE A N 1
ATOM 2985 C CA . ILE A 1 383 ? 11.744 12.780 1.261 1.00 66.19 383 ILE A CA 1
ATOM 2986 C C . ILE A 1 383 ? 12.302 12.118 0.002 1.00 66.19 383 ILE A C 1
ATOM 2988 O O . ILE A 1 383 ? 11.947 12.492 -1.110 1.00 66.19 383 ILE A O 1
ATOM 2992 N N . GLY A 1 384 ? 13.210 11.155 0.174 1.00 69.88 384 GLY A N 1
ATOM 2993 C CA . GLY A 1 384 ? 13.850 10.479 -0.957 1.00 69.88 384 GLY A CA 1
ATOM 2994 C C . GLY A 1 384 ? 12.842 9.697 -1.800 1.00 69.88 384 GLY A C 1
ATOM 2995 O O . GLY A 1 384 ? 11.938 9.055 -1.252 1.00 69.88 384 GLY A O 1
ATOM 2996 N N . ALA A 1 385 ? 13.027 9.678 -3.127 1.00 73.88 385 ALA A N 1
ATOM 2997 C CA . ALA A 1 385 ? 12.075 9.068 -4.059 1.00 73.88 385 ALA A CA 1
ATOM 2998 C C . ALA A 1 385 ? 11.743 7.600 -3.722 1.00 73.88 385 ALA A C 1
ATOM 3000 O O . ALA A 1 385 ? 10.608 7.158 -3.922 1.00 73.88 385 ALA A O 1
ATOM 3001 N N . ILE A 1 386 ? 12.694 6.857 -3.133 1.00 80.56 386 ILE A N 1
ATOM 3002 C CA . ILE A 1 386 ? 12.501 5.451 -2.750 1.00 80.56 386 ILE A CA 1
ATOM 3003 C C . ILE A 1 386 ? 11.391 5.276 -1.712 1.00 80.56 386 ILE A C 1
ATOM 3005 O O . ILE A 1 386 ? 10.641 4.303 -1.766 1.00 80.56 386 ILE A O 1
ATOM 3009 N N . VAL A 1 387 ? 11.237 6.229 -0.790 1.00 82.38 387 VAL A N 1
ATOM 3010 C CA . VAL A 1 387 ? 10.285 6.127 0.323 1.00 82.38 387 VAL A CA 1
ATOM 3011 C C . VAL A 1 387 ? 8.852 6.130 -0.201 1.00 82.38 387 VAL A C 1
ATOM 3013 O O . VAL A 1 387 ? 7.998 5.396 0.297 1.00 82.38 387 VAL A O 1
ATOM 3016 N N . HIS A 1 388 ? 8.594 6.879 -1.275 1.00 83.12 388 HIS A N 1
ATOM 3017 C CA . HIS A 1 388 ? 7.274 6.926 -1.891 1.00 83.12 388 HIS A CA 1
ATOM 3018 C C . HIS A 1 388 ? 6.883 5.620 -2.559 1.00 83.12 388 HIS A C 1
ATOM 3020 O O . HIS A 1 388 ? 5.691 5.412 -2.736 1.00 83.12 388 HIS A O 1
ATOM 3026 N N . THR A 1 389 ? 7.830 4.741 -2.890 1.00 83.00 389 THR A N 1
ATOM 3027 C CA . THR A 1 389 ? 7.565 3.415 -3.474 1.00 83.00 389 THR A CA 1
ATOM 3028 C C . THR A 1 389 ? 7.204 2.360 -2.426 1.00 83.00 389 THR A C 1
ATOM 3030 O O . THR A 1 389 ? 6.967 1.201 -2.754 1.00 83.00 389 THR A O 1
ATOM 3033 N N . THR A 1 390 ? 7.162 2.732 -1.148 1.00 83.31 390 THR A N 1
ATOM 3034 C CA . THR A 1 390 ? 6.816 1.800 -0.079 1.00 83.31 390 THR A CA 1
ATOM 3035 C C . THR A 1 390 ? 5.308 1.518 0.001 1.00 83.31 390 THR A C 1
ATOM 3037 O O . THR A 1 390 ? 4.957 0.343 0.075 1.00 83.31 390 THR A O 1
ATOM 3040 N N . PRO A 1 391 ? 4.392 2.504 -0.011 1.00 85.50 391 PRO A N 1
ATOM 3041 C CA . PRO A 1 391 ? 2.981 2.223 0.247 1.00 85.50 391 PRO A CA 1
ATOM 3042 C C . PRO A 1 391 ? 2.237 1.655 -0.971 1.00 85.50 391 PRO A C 1
ATOM 3044 O O . PRO A 1 391 ? 2.321 2.214 -2.067 1.00 85.50 391 PRO A O 1
ATOM 3047 N N . LEU A 1 392 ? 1.439 0.609 -0.755 1.00 86.12 392 LEU A N 1
ATOM 3048 C CA . LEU A 1 392 ? 0.477 0.057 -1.720 1.00 86.12 392 LEU A CA 1
ATOM 3049 C C . LEU A 1 392 ? -0.876 -0.246 -1.059 1.00 86.12 392 LEU A C 1
ATOM 3051 O O . LEU A 1 392 ? -0.970 -0.201 0.170 1.00 86.12 392 LEU A O 1
ATOM 3055 N N . LEU A 1 393 ? -1.887 -0.557 -1.878 1.00 84.31 393 LEU A N 1
ATOM 3056 C CA . LEU A 1 393 ? -3.218 -0.998 -1.444 1.00 84.31 393 LEU A CA 1
ATOM 3057 C C . LEU A 1 393 ? -3.487 -2.473 -1.782 1.00 84.31 393 LEU A C 1
ATOM 3059 O O . LEU A 1 393 ? -2.954 -2.954 -2.812 1.00 84.31 393 LEU A O 1
#